Protein AF-0000000076601260 (afdb_homodimer)

Nearest PDB structures (foldseek):
  5myb-assembly1_B  TM=6.114E-01  e=2.269E-02  Homo sapiens
  4doh-assembly2_E  TM=5.109E-01  e=1.181E-02  Homo sapiens
  1ern-assembly1_A  TM=5.533E-01  e=2.269E-02  Homo sapiens
  7dc8-assembly2_F  TM=4.938E-01  e=5.210E-02  Homo sapiens
  5utk-assembly1_A  TM=5.130E-01  e=5.276E-01  Homo sapiens

Sequence (562 aa):
MKINTSYPYPVLYMNNEDYKKSSYHTNISVNESFGELHIIAKFSLDNPGIKRLIEEAAAVFMIHVECGQTSFRQAYETSRETLEVAIPTNALRGKIAIHSFIIAKEAITDYTNDRLSDWYTGIQISFEKGNILGIGDAIETTLIDDNTELLNLPSIITVSKHQKNEFMDVEIQHDNITIYLPEYEYNQYAMSANSLLKNTILSTVIVPALVYVFSKIGTGTEDLEQYTWYQVMEKIFEENNLRLEDVGSDTLSPLKAAQLVLRKPLKSSFEEIEKLDRKEVMKINTSYPYPVLYMNNEDYKKSSYHTNISVNESFGELHIIAKFSLDNPGIKRLIEEAAAVFMIHVECGQTSFRQAYETSRETLEVAIPTNALRGKIAIHSFIIAKEAITDYTNDRLSDWYTGIQISFEKGNILGIGDAIETTLIDDNTELLNLPSIITVSKHQKNEFMDVEIQHDNITIYLPEYEYNQYAMSANSLLKNTILSTVIVPALVYVFSKIGTGTEDLEQYTWYQVMEKIFEENNLRLEDVGSDTLSPLKAAQLVLRKPLKSSFEEIEKLDRKEV

Organism: NCBI:txid33932

Radius of gyration: 33.86 Å; Cα contacts (8 Å, |Δi|>4): 1062; chains: 2; bounding box: 50×114×69 Å

Foldseek 3Di:
DPPDPDDPFQAAEPPDPQFAPWHKAKDWDWDDALQKIKIKIFIDIDFVLLLVCLVVVQKWKKKWKAAPVLRDIDIDTHSDRMDIDIGGCVSHAFKMKIWMFIFGQAKAFQRDGPGGDPVCVPPTGIDHGGDTRYTYDMDMDTDDCPCCPLQCLVVQEAEEEDDPDCDWDWDQPALHIYIYDHDVLSVVLVVLVPPLQNLVSCCVRQLVSQLVVLCVLLVVPDPNVPHNSNVSLQVSQVSRVHGSNCENPPVHDSNNSSCSSRVNSVVVNVVSVVVVVVVVD/DPPDPDDPFQAAEPPDPQFAPWHKAKDWDWDDALQKIKIKIFIDIDFVLLLVCLVVVQKWKKKWKAAPVLRDIDIDTHSDRMDIDIGGCVSHAFKMKIWMFIFGQAKAFQRDGPGGDPVCPPPTGIDHGGDTRYTYDMDMDTDDCPCCPLQCLVVQEAEEEDDPDCDWDWDQPALHIYIYDHDVLSVVLVVLVPPLQNLVSCCVRQLVSQLVVLCVLLVVPDPNCVHNSNVSLQVSQVSRVHGSNCENPPVHDSNNSSCSSRVNSVVVNVVSVVVVVVVVD

Secondary structure (DSSP, 8-state):
----S--SS--EETT--SBSS-EEEEEEEEEEETTEEEEEEEEEEE-HHHHHHHHTTSEEEEEEEEETTTTEEEEEEESSSEEEEEEEGGG--SEEEEEEEEEESS-B-S---TTB-GGGTT----B-TT-EEEEEEEEEEE-------S-SHHHHEEEEE-SS-SS-EEE-SSSSEEEEE-HHHHHHHHGGGG-TTHHHHHHHHHHHHHHHHHHHHHHT-S--TTSHHHHHHHHHHHHTT--GGGTTSSSS-HHHHHHHHTTSHHHHHHHHHHHHHHH--/----S--SS--EETT--SBSS-EEEEEEEEEEETTEEEEEEEEEEE-HHHHHHHHTTSEEEEEEEEETTTTEEEEEEESSSEEEEEEEGGG--SEEEEEEEEEESS-B-S---TTB-GGGTT----B-TT-EEEEEEEEEEE-------S-SHHHHEEEEE-SS-SS-EEE-SSSSEEEEE-HHHHHHHHGGGG-TTHHHHHHHHHHHHHHHHHHHHHHT-S--TTSHHHHHHHHHHHHTT--GGGTTSSSS-HHHHHHHHTTSHHHHHHHHHHHHHHHT-

Structure (mmCIF, N/CA/C/O backbone):
data_AF-0000000076601260-model_v1
#
loop_
_entity.id
_entity.type
_entity.pdbx_description
1 polymer 'Uncharacterized protein'
#
loop_
_atom_site.group_PDB
_atom_site.id
_atom_site.type_symbol
_atom_site.label_atom_id
_atom_site.label_alt_id
_atom_site.label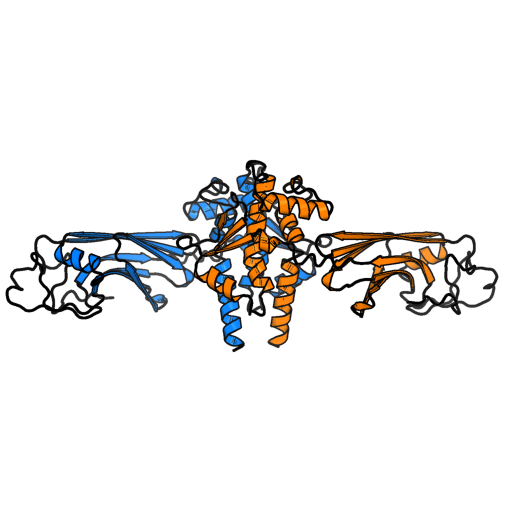_comp_id
_atom_site.label_asym_id
_atom_site.label_entity_id
_atom_site.label_seq_id
_atom_site.pdbx_PDB_ins_code
_atom_site.Cartn_x
_atom_site.Cartn_y
_atom_site.Cartn_z
_atom_site.occupancy
_atom_site.B_iso_or_equiv
_atom_site.auth_seq_id
_atom_site.auth_comp_id
_atom_site.auth_asym_id
_atom_site.auth_atom_id
_atom_site.pdbx_PDB_model_num
ATOM 1 N N . MET A 1 1 ? -8.289 -40.406 -4.613 1 48.09 1 MET A N 1
ATOM 2 C CA . MET A 1 1 ? -8.875 -40.938 -5.836 1 48.09 1 MET A CA 1
ATOM 3 C C . MET A 1 1 ? -8.344 -42.344 -6.125 1 48.09 1 MET A C 1
ATOM 5 O O . MET A 1 1 ? -7.141 -42.594 -5.992 1 48.09 1 MET A O 1
ATOM 9 N N . LYS A 1 2 ? -9.102 -43.344 -5.816 1 53.12 2 LYS A N 1
ATOM 10 C CA . LYS A 1 2 ? -8.68 -44.688 -6.211 1 53.12 2 LYS A CA 1
ATOM 11 C C . LYS A 1 2 ? -8.57 -44.812 -7.73 1 53.12 2 LYS A C 1
ATOM 13 O O . LYS A 1 2 ? -9.539 -44.531 -8.453 1 53.12 2 LYS A O 1
ATOM 18 N N . ILE A 1 3 ? -7.332 -44.656 -8.211 1 56.66 3 ILE A N 1
ATOM 19 C CA . ILE A 1 3 ? -7.137 -44.781 -9.656 1 56.66 3 ILE A CA 1
ATOM 20 C C . ILE A 1 3 ? -7.512 -46.219 -10.102 1 56.66 3 ILE A C 1
ATOM 22 O O . ILE A 1 3 ? -7.074 -47.188 -9.5 1 56.66 3 ILE A O 1
ATOM 26 N N . ASN A 1 4 ? -8.641 -46.25 -10.867 1 60 4 ASN A N 1
ATOM 27 C CA . ASN A 1 4 ? -8.969 -47.531 -11.445 1 60 4 ASN A CA 1
ATOM 28 C C . ASN A 1 4 ? -7.832 -48.094 -12.312 1 60 4 ASN A C 1
ATOM 30 O O . ASN A 1 4 ? -7.23 -47.344 -13.086 1 60 4 ASN A O 1
ATOM 34 N N . THR A 1 5 ? -7.254 -49.281 -11.961 1 61.84 5 THR A N 1
ATOM 35 C CA . THR A 1 5 ? -6.137 -49.875 -12.695 1 61.84 5 THR A CA 1
ATOM 36 C C . THR A 1 5 ? -6.625 -50.562 -13.961 1 61.84 5 THR A C 1
ATOM 38 O O . THR A 1 5 ? -5.82 -51 -14.781 1 61.84 5 THR A O 1
ATOM 41 N N . SER A 1 6 ? -7.926 -50.5 -14.188 1 72.75 6 SER A N 1
ATOM 42 C CA . SER A 1 6 ? -8.375 -51.188 -15.391 1 72.75 6 SER A CA 1
ATOM 43 C C . SER A 1 6 ? -9.211 -50.25 -16.266 1 72.75 6 SER A C 1
ATOM 45 O O . SER A 1 6 ? -10.125 -49.594 -15.789 1 72.75 6 SER A O 1
ATOM 47 N N . TYR A 1 7 ? -8.711 -50.062 -17.516 1 82.75 7 TYR A N 1
ATOM 48 C CA . TYR A 1 7 ? -9.398 -49.25 -18.5 1 82.75 7 TYR A CA 1
ATOM 49 C C . TYR A 1 7 ? -9.75 -50.031 -19.75 1 82.75 7 TYR A C 1
ATOM 51 O O . TYR A 1 7 ? -9.055 -51 -20.078 1 82.75 7 TYR A O 1
ATOM 59 N N . PRO A 1 8 ? -10.867 -49.719 -20.406 1 83 8 PRO A N 1
ATOM 60 C CA . PRO A 1 8 ? -11.25 -50.406 -21.641 1 83 8 PRO A CA 1
ATOM 61 C C . PRO A 1 8 ? -10.398 -50 -22.844 1 83 8 PRO A C 1
ATOM 63 O O . PRO A 1 8 ? -10.719 -50.344 -23.984 1 83 8 PRO A O 1
ATOM 66 N N . TYR A 1 9 ? -9.375 -49.25 -22.703 1 90.25 9 TYR A N 1
ATOM 67 C CA . TYR A 1 9 ? -8.398 -48.812 -23.688 1 90.25 9 TYR A CA 1
ATOM 68 C C . TYR A 1 9 ? -6.996 -48.781 -23.094 1 90.25 9 TYR A C 1
ATOM 70 O O . TYR A 1 9 ? -6.828 -48.875 -21.875 1 90.25 9 TYR A O 1
ATOM 78 N N . PRO A 1 10 ? -5.973 -48.812 -23.969 1 93.81 10 PRO A N 1
ATOM 79 C CA . PRO A 1 10 ? -4.609 -48.875 -23.438 1 93.81 10 PRO A CA 1
ATOM 80 C C . PRO A 1 10 ? -4.227 -47.625 -22.656 1 93.81 10 PRO A C 1
ATOM 82 O O . PRO A 1 10 ? -4.512 -46.5 -23.094 1 93.81 10 PRO A O 1
ATOM 85 N N . VAL A 1 11 ? -3.656 -47.844 -21.516 1 94.56 11 VAL A N 1
ATOM 86 C CA . VAL A 1 11 ? -3.135 -46.781 -20.656 1 94.56 11 VAL A CA 1
ATOM 87 C C . VAL A 1 11 ? -1.683 -47.062 -20.297 1 94.56 11 VAL A C 1
ATOM 89 O O . VAL A 1 11 ? -1.361 -48.188 -19.844 1 94.56 11 VAL A O 1
ATOM 92 N N . LEU A 1 12 ? -0.827 -46.125 -20.594 1 95.56 12 LEU A N 1
ATOM 93 C CA . LEU A 1 12 ? 0.565 -46.312 -20.203 1 95.56 12 LEU A CA 1
ATOM 94 C C . LEU A 1 12 ? 0.726 -46.156 -18.688 1 95.56 12 LEU A C 1
ATOM 96 O O . LEU A 1 12 ? 0.538 -45.062 -18.156 1 95.56 12 LEU A O 1
ATOM 100 N N . TYR A 1 13 ? 1.033 -47.219 -18.031 1 92.56 13 TYR A N 1
ATOM 101 C CA . TYR A 1 13 ? 1.142 -47.25 -16.578 1 92.56 13 TYR A CA 1
ATOM 102 C C . TYR A 1 13 ? 2.221 -48.219 -16.125 1 92.56 13 TYR A C 1
ATOM 104 O O . TYR A 1 13 ? 2.389 -49.281 -16.734 1 92.56 13 TYR A O 1
ATOM 112 N N . MET A 1 14 ? 2.895 -47.875 -15.148 1 87.25 14 MET A N 1
ATOM 113 C CA . MET A 1 14 ? 4.031 -48.688 -14.703 1 87.25 14 MET A CA 1
ATOM 114 C C . MET A 1 14 ? 3.58 -50.094 -14.281 1 87.25 14 MET A C 1
ATOM 116 O O . MET A 1 14 ? 4.352 -51.031 -14.359 1 87.25 14 MET A O 1
ATOM 120 N N . ASN A 1 15 ? 2.354 -50.219 -13.875 1 83.81 15 ASN A N 1
ATOM 121 C CA . ASN A 1 15 ? 1.883 -51.5 -13.336 1 83.81 15 ASN A CA 1
ATOM 122 C C . ASN A 1 15 ? 1.062 -52.281 -14.367 1 83.81 15 ASN A C 1
ATOM 124 O O . ASN A 1 15 ? 0.284 -53.156 -14.008 1 83.81 15 ASN A O 1
ATOM 128 N N . ASN A 1 16 ? 1.168 -51.844 -15.648 1 85.62 16 ASN A N 1
ATOM 129 C CA . ASN A 1 16 ? 0.438 -52.625 -16.641 1 85.62 16 ASN A CA 1
ATOM 130 C C . ASN A 1 16 ? 1.295 -52.906 -17.875 1 85.62 16 ASN A C 1
ATOM 132 O O . ASN A 1 16 ? 2.459 -52.5 -17.938 1 85.62 16 ASN A O 1
ATOM 136 N N . GLU A 1 17 ? 0.773 -53.656 -18.844 1 89 17 GLU A N 1
ATOM 137 C CA . GLU A 1 17 ? 1.542 -54.094 -20 1 89 17 GLU A CA 1
ATOM 138 C C . GLU A 1 17 ? 0.871 -53.656 -21.297 1 89 17 GLU A C 1
ATOM 140 O O . GLU A 1 17 ? 0.989 -54.344 -22.328 1 89 17 GLU A O 1
ATOM 145 N N . ASP A 1 18 ? 0.215 -52.531 -21.203 1 92 18 ASP A N 1
ATOM 146 C CA . ASP A 1 18 ? -0.524 -52.094 -22.375 1 92 18 ASP A CA 1
ATOM 147 C C . ASP A 1 18 ? 0.426 -51.594 -23.469 1 92 18 ASP A C 1
ATOM 149 O O . ASP A 1 18 ? 0.063 -51.594 -24.641 1 92 18 ASP A O 1
ATOM 153 N N . TYR A 1 19 ? 1.651 -51.281 -23.078 1 95.62 19 TYR A N 1
ATOM 154 C CA . TYR A 1 19 ? 2.66 -50.812 -24.016 1 95.62 19 TYR A CA 1
ATOM 155 C C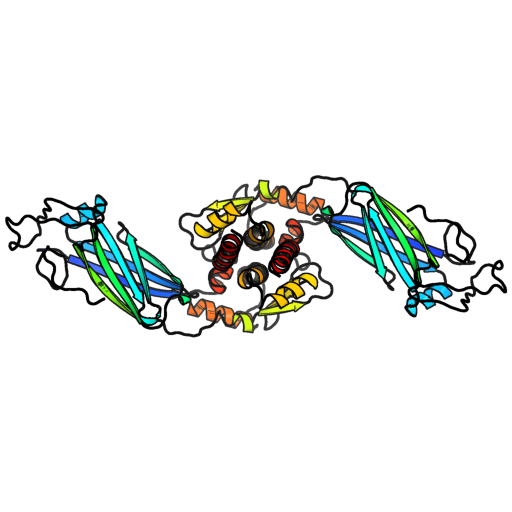 . TYR A 1 19 ? 3.988 -51.531 -23.797 1 95.62 19 TYR A C 1
ATOM 157 O O . TYR A 1 19 ? 4.324 -51.906 -22.672 1 95.62 19 TYR A O 1
ATOM 165 N N . LYS A 1 20 ? 4.57 -51.688 -24.938 1 95.12 20 LYS A N 1
ATOM 166 C CA . LYS A 1 20 ? 5.922 -52.25 -24.891 1 95.12 20 LYS A CA 1
ATOM 167 C C . LYS A 1 20 ? 6.969 -51.156 -25.016 1 95.12 20 LYS A C 1
ATOM 169 O O . LYS A 1 20 ? 6.727 -50.125 -25.625 1 95.12 20 LYS A O 1
ATOM 174 N N . LYS A 1 21 ? 8.125 -51.375 -24.344 1 95.06 21 LYS A N 1
ATOM 175 C CA . LYS A 1 21 ? 9.266 -50.469 -24.438 1 95.06 21 LYS A CA 1
ATOM 176 C C . LYS A 1 21 ? 8.844 -49.031 -24.188 1 95.06 21 LYS A C 1
ATOM 178 O O . LYS A 1 21 ? 9.195 -48.125 -24.953 1 95.06 21 LYS A O 1
ATOM 183 N N . SER A 1 22 ? 7.957 -48.812 -23.266 1 96.81 22 SER A N 1
ATOM 184 C CA . SER A 1 22 ? 7.418 -47.5 -22.938 1 96.81 22 SER A CA 1
ATOM 185 C C . SER A 1 22 ? 7.469 -47.25 -21.438 1 96.81 22 SER A C 1
ATOM 187 O O . SER A 1 22 ? 7.449 -48.188 -20.641 1 96.81 22 SER A O 1
ATOM 189 N N . SER A 1 23 ? 7.668 -45.969 -21.047 1 96.69 23 SER A N 1
ATOM 190 C CA . SER A 1 23 ? 7.641 -45.625 -19.641 1 96.69 23 SER A CA 1
ATOM 191 C C . SER A 1 23 ? 7.125 -44.188 -19.453 1 96.69 23 SER A C 1
ATOM 193 O O . SER A 1 23 ? 7.27 -43.344 -20.328 1 96.69 23 SER A O 1
ATOM 195 N N . TYR A 1 24 ? 6.445 -44.031 -18.406 1 96.69 24 TYR A N 1
ATOM 196 C CA . TYR A 1 24 ? 5.98 -42.719 -17.969 1 96.69 24 TYR A CA 1
ATOM 197 C C . TYR A 1 24 ? 6.172 -42.531 -16.469 1 96.69 24 TYR A C 1
ATOM 199 O O . TYR A 1 24 ? 5.609 -43.281 -15.68 1 96.69 24 TYR A O 1
ATOM 207 N N . HIS A 1 25 ? 7.09 -41.531 -16.109 1 96 25 HIS A N 1
ATOM 208 C CA . HIS A 1 25 ? 7.379 -41.219 -14.711 1 96 25 HIS A CA 1
ATOM 209 C C . HIS A 1 25 ? 7.246 -39.75 -14.445 1 96 25 HIS A C 1
ATOM 211 O O . HIS A 1 25 ? 7.586 -38.906 -15.297 1 96 25 HIS A O 1
ATOM 217 N N . THR A 1 26 ? 6.707 -39.469 -13.289 1 96.81 26 THR A N 1
ATOM 218 C CA . THR A 1 26 ? 6.633 -38.062 -12.852 1 96.81 26 THR A CA 1
ATOM 219 C C . THR A 1 26 ? 7.348 -37.875 -11.516 1 96.81 26 THR A C 1
ATOM 221 O O . THR A 1 26 ? 7.035 -38.562 -10.539 1 96.81 26 THR A O 1
ATOM 224 N N . ASN A 1 27 ? 8.367 -37.031 -11.523 1 96.62 27 ASN A N 1
ATOM 225 C CA . ASN A 1 27 ? 8.992 -36.625 -10.266 1 96.62 27 ASN A CA 1
ATOM 226 C C . ASN A 1 27 ? 8.305 -35.406 -9.672 1 96.62 27 ASN A C 1
ATOM 228 O O . ASN A 1 27 ? 8.305 -34.344 -10.273 1 96.62 27 ASN A O 1
ATOM 232 N N . ILE A 1 28 ? 7.637 -35.625 -8.523 1 95.62 28 ILE A N 1
ATOM 233 C CA . ILE A 1 28 ? 6.879 -34.562 -7.891 1 95.62 28 ILE A CA 1
ATOM 234 C C . ILE A 1 28 ? 7.59 -34.094 -6.621 1 95.62 28 ILE A C 1
ATOM 236 O O . ILE A 1 28 ? 7.875 -34.906 -5.734 1 95.62 28 ILE A O 1
ATOM 240 N N . SER A 1 29 ? 7.949 -32.844 -6.602 1 94.12 29 SER A N 1
ATOM 241 C CA . SER A 1 29 ? 8.523 -32.219 -5.406 1 94.12 29 SER A CA 1
ATOM 242 C C . SER A 1 29 ? 7.582 -31.172 -4.82 1 94.12 29 SER A C 1
ATOM 244 O O . SER A 1 29 ? 6.945 -30.422 -5.559 1 94.12 29 SER A O 1
ATOM 246 N N . VAL A 1 30 ? 7.43 -31.219 -3.473 1 91.38 30 VAL A N 1
ATOM 247 C CA . VAL A 1 30 ? 6.527 -30.297 -2.787 1 91.38 30 VAL A CA 1
ATOM 248 C C . VAL A 1 30 ? 7.293 -29.531 -1.715 1 91.38 30 VAL A C 1
ATOM 250 O O . VAL A 1 30 ? 8.102 -30.109 -0.987 1 91.38 30 VAL A O 1
ATOM 253 N N . ASN A 1 31 ? 7.133 -28.234 -1.784 1 85.81 31 ASN A N 1
ATOM 254 C CA . ASN A 1 31 ? 7.711 -27.375 -0.757 1 85.81 31 ASN A CA 1
ATOM 255 C C . ASN A 1 31 ? 6.719 -26.328 -0.284 1 85.81 31 ASN A C 1
ATOM 257 O O . ASN A 1 31 ? 5.91 -25.828 -1.071 1 85.81 31 ASN A O 1
ATOM 261 N N . GLU A 1 32 ? 6.695 -26.125 1.012 1 83.44 32 GLU A N 1
ATOM 262 C CA . GLU A 1 32 ? 5.867 -25.062 1.566 1 83.44 32 GLU A CA 1
ATOM 263 C C . GLU A 1 32 ? 6.695 -23.812 1.868 1 83.44 32 GLU A C 1
ATOM 265 O O . GLU A 1 32 ? 7.793 -23.922 2.418 1 83.44 32 GLU A O 1
ATOM 270 N N . SER A 1 33 ? 6.219 -22.688 1.326 1 80 33 SER A N 1
ATOM 271 C CA . SER A 1 33 ? 6.914 -21.422 1.596 1 80 33 SER A CA 1
ATOM 272 C C . SER A 1 33 ? 5.945 -20.25 1.622 1 80 33 SER A C 1
ATOM 274 O O . SER A 1 33 ? 5.129 -20.094 0.714 1 80 33 SER A O 1
ATOM 276 N N . PHE A 1 34 ? 6.078 -19.438 2.674 1 79.12 34 PHE A N 1
ATOM 277 C CA . PHE A 1 34 ? 5.332 -18.188 2.82 1 79.12 34 PHE A CA 1
ATOM 278 C C . PHE A 1 34 ? 3.852 -18.406 2.537 1 79.12 34 PHE A C 1
ATOM 280 O O . PHE A 1 34 ? 3.248 -17.672 1.761 1 79.12 34 PHE A O 1
ATOM 287 N N . GLY A 1 35 ? 3.248 -19.484 3.068 1 77.44 35 GLY A N 1
ATOM 288 C CA . GLY A 1 35 ? 1.813 -19.719 3.037 1 77.44 35 GLY A CA 1
ATOM 289 C C . GLY A 1 35 ? 1.339 -20.359 1.748 1 77.44 35 GLY A C 1
ATOM 290 O O . GLY A 1 35 ? 0.142 -20.359 1.451 1 77.44 35 GLY A O 1
ATOM 291 N N . GLU A 1 36 ? 2.295 -20.828 0.962 1 85.81 36 GLU A N 1
ATOM 292 C CA . GLU A 1 36 ? 1.93 -21.5 -0.283 1 85.81 36 GLU A CA 1
ATOM 293 C C . GLU A 1 36 ? 2.59 -22.875 -0.387 1 85.81 36 GLU A C 1
ATOM 295 O O . GLU A 1 36 ? 3.729 -23.047 0.047 1 85.81 36 GLU A O 1
ATOM 300 N N . LEU A 1 37 ? 1.824 -23.734 -0.895 1 88.31 37 LEU A N 1
ATOM 301 C CA . LEU A 1 37 ? 2.373 -25.047 -1.266 1 88.31 37 LEU A CA 1
ATOM 302 C C . LEU A 1 37 ? 2.875 -25.031 -2.705 1 88.31 37 LEU A C 1
ATOM 304 O O . LEU A 1 37 ? 2.092 -24.844 -3.641 1 88.31 37 LEU A O 1
ATOM 308 N N . HIS A 1 38 ? 4.188 -25.156 -2.854 1 90.25 38 HIS A N 1
ATOM 309 C CA . HIS A 1 38 ? 4.785 -25.188 -4.184 1 90.25 38 HIS A CA 1
ATOM 310 C C . HIS A 1 38 ? 5.004 -26.609 -4.668 1 90.25 38 HIS A C 1
ATOM 312 O O . HIS A 1 38 ? 5.707 -27.391 -4.023 1 90.25 38 HIS A O 1
ATOM 318 N N . ILE A 1 39 ? 4.395 -26.938 -5.812 1 93.69 39 ILE A N 1
ATOM 319 C CA . ILE A 1 39 ? 4.52 -28.266 -6.402 1 93.69 39 ILE A CA 1
ATOM 320 C C . ILE A 1 39 ? 5.293 -28.172 -7.719 1 93.69 39 ILE A C 1
ATOM 322 O O . ILE A 1 39 ? 4.965 -27.359 -8.586 1 93.69 39 ILE A O 1
ATOM 326 N N . ILE A 1 40 ? 6.363 -28.891 -7.809 1 94.25 40 ILE A N 1
ATOM 327 C CA . ILE A 1 40 ? 7.105 -29 -9.062 1 94.25 40 ILE A CA 1
ATOM 328 C C . ILE A 1 40 ? 7.031 -30.422 -9.586 1 94.25 40 ILE A C 1
ATOM 330 O O . ILE A 1 40 ? 7.449 -31.359 -8.898 1 94.25 40 ILE A O 1
ATOM 334 N N . ALA A 1 41 ? 6.461 -30.609 -10.75 1 96.75 41 ALA A N 1
ATOM 335 C CA . ALA A 1 41 ? 6.367 -31.922 -11.383 1 96.75 41 ALA A CA 1
ATOM 336 C C . ALA A 1 41 ? 7.242 -32 -12.633 1 96.75 41 ALA A C 1
ATOM 338 O O . ALA A 1 41 ? 7.16 -31.125 -13.5 1 96.75 41 ALA A O 1
ATOM 339 N N . LYS A 1 42 ? 8.117 -32.875 -12.672 1 97.38 42 LYS A N 1
ATOM 340 C CA . LYS A 1 42 ? 8.93 -33.188 -13.852 1 97.38 42 LYS A CA 1
ATOM 341 C C . LYS A 1 42 ? 8.469 -34.469 -14.523 1 97.38 42 LYS A C 1
ATOM 343 O O . LYS A 1 42 ? 8.539 -35.562 -13.922 1 97.38 42 LYS A O 1
ATOM 348 N N . PHE A 1 43 ? 8.062 -34.375 -15.828 1 97.88 43 PHE A N 1
ATOM 349 C CA . PHE A 1 43 ? 7.48 -35.5 -16.547 1 97.88 43 PHE A CA 1
ATOM 350 C C . PHE A 1 43 ? 8.516 -36.156 -17.453 1 97.88 43 PHE A C 1
ATOM 352 O O . PHE A 1 43 ? 9.203 -35.5 -18.219 1 97.88 43 PHE A O 1
ATOM 359 N N . SER A 1 44 ? 8.688 -37.406 -17.266 1 97.44 44 SER A N 1
ATOM 360 C CA . SER A 1 44 ? 9.539 -38.219 -18.125 1 97.44 44 SER A CA 1
ATOM 361 C C . SER A 1 44 ? 8.727 -39.281 -18.891 1 97.44 44 SER A C 1
ATOM 363 O O . SER 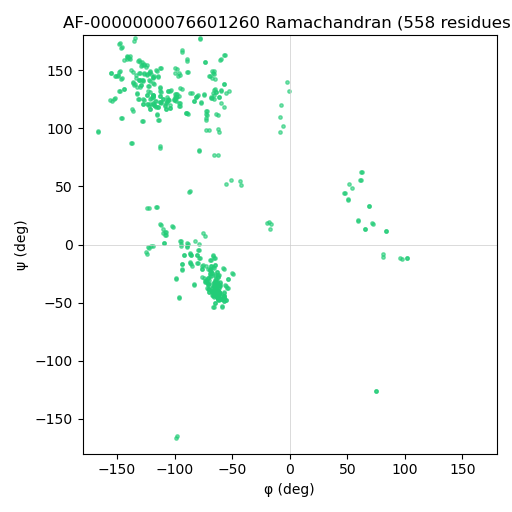A 1 44 ? 8.203 -40.219 -18.281 1 97.44 44 SER A O 1
ATOM 365 N N . LEU A 1 45 ? 8.633 -39.094 -20.219 1 97.81 45 LEU A N 1
ATOM 366 C CA . LEU A 1 45 ? 7.82 -39.969 -21.062 1 97.81 45 LEU A CA 1
ATOM 367 C C . LEU A 1 45 ? 8.664 -40.625 -22.156 1 97.81 45 LEU A C 1
ATOM 369 O O . LEU A 1 45 ? 9.375 -39.938 -22.875 1 97.81 45 LEU A O 1
ATOM 373 N N . ASP A 1 46 ? 8.672 -41.906 -22.125 1 97.25 46 ASP A N 1
ATOM 374 C CA . ASP A 1 46 ? 9.289 -42.688 -23.203 1 97.25 46 ASP A CA 1
ATOM 375 C C . ASP A 1 46 ? 8.242 -43.469 -24 1 97.25 46 ASP A C 1
ATOM 377 O O . ASP A 1 46 ? 8.016 -44.625 -23.75 1 97.25 46 ASP A O 1
ATOM 381 N N . ASN A 1 47 ? 7.578 -42.906 -24.938 1 97.38 47 ASN A N 1
ATOM 382 C CA . ASN A 1 47 ? 6.594 -43.406 -25.891 1 97.38 47 ASN A CA 1
ATOM 383 C C . ASN A 1 47 ? 6.352 -42.406 -27.016 1 97.38 47 ASN A C 1
ATOM 385 O O . ASN A 1 47 ? 5.621 -41.438 -26.844 1 97.38 47 ASN A O 1
ATOM 389 N N . PRO A 1 48 ? 6.992 -42.594 -28.141 1 96.94 48 PRO A N 1
ATOM 390 C CA . PRO A 1 48 ? 6.91 -41.625 -29.234 1 96.94 48 PRO A CA 1
ATOM 391 C C . PRO A 1 48 ? 5.477 -41.344 -29.672 1 96.94 48 PRO A C 1
ATOM 393 O O . PRO A 1 48 ? 5.156 -40.219 -30.078 1 96.94 48 PRO A O 1
ATOM 396 N N . GLY A 1 49 ? 4.684 -42.312 -29.625 1 95.94 49 GLY A N 1
ATOM 397 C CA . GLY A 1 49 ? 3.291 -42.156 -30.016 1 95.94 49 GLY A CA 1
ATOM 398 C C . GLY A 1 49 ? 2.555 -41.156 -29.125 1 95.94 49 GLY A C 1
ATOM 399 O O . GLY A 1 49 ? 1.902 -40.219 -29.641 1 95.94 4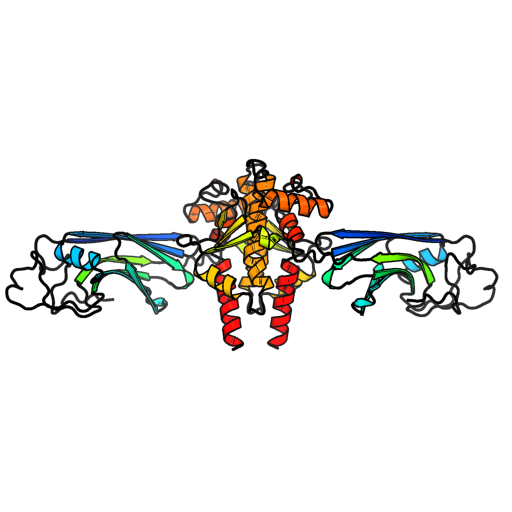9 GLY A O 1
ATOM 400 N N . ILE A 1 50 ? 2.711 -41.312 -27.844 1 97.62 50 ILE A N 1
ATOM 401 C CA . ILE A 1 50 ? 2.051 -40.406 -26.906 1 97.62 50 ILE A CA 1
ATOM 402 C C . ILE A 1 50 ? 2.707 -39.031 -26.953 1 97.62 50 ILE A C 1
ATOM 404 O O . ILE A 1 50 ? 2.023 -38.031 -26.859 1 97.62 50 ILE A O 1
ATOM 408 N N . LYS A 1 51 ? 4.004 -39.031 -27.094 1 97.5 51 LYS A N 1
ATOM 409 C CA . LYS A 1 51 ? 4.719 -37.75 -27.219 1 97.5 51 LYS A CA 1
ATOM 410 C C . LYS A 1 51 ? 4.188 -36.938 -28.375 1 97.5 51 LYS A C 1
ATOM 412 O O . LYS A 1 51 ? 4.023 -35.719 -28.266 1 97.5 51 LYS A O 1
ATOM 417 N N . ARG A 1 52 ? 3.924 -37.594 -29.469 1 96.38 52 ARG A N 1
ATOM 418 C CA . ARG A 1 52 ? 3.398 -36.906 -30.656 1 96.38 52 ARG A CA 1
ATOM 419 C C . ARG A 1 52 ? 2.037 -36.281 -30.375 1 96.38 52 ARG A C 1
ATOM 421 O O . ARG A 1 52 ? 1.753 -35.156 -30.828 1 96.38 52 ARG A O 1
ATOM 428 N N . LEU A 1 53 ? 1.208 -37 -29.625 1 97 53 LEU A N 1
ATOM 429 C CA . LEU A 1 53 ? -0.111 -36.469 -29.281 1 97 53 LEU A CA 1
ATOM 430 C C . LEU A 1 53 ? 0.005 -35.188 -28.453 1 97 53 LEU A C 1
ATOM 432 O O . LEU A 1 53 ? -0.776 -34.25 -28.641 1 97 53 LEU A O 1
ATOM 436 N N . ILE A 1 54 ? 0.978 -35.125 -27.5 1 97.44 54 ILE A N 1
ATOM 437 C CA . ILE A 1 54 ? 1.192 -33.969 -26.641 1 97.44 54 ILE A CA 1
ATOM 438 C C . ILE A 1 54 ? 1.709 -32.812 -27.484 1 97.44 54 ILE A C 1
ATOM 440 O O . ILE A 1 54 ? 1.249 -31.672 -27.344 1 97.44 54 ILE A O 1
ATOM 444 N N . GLU A 1 55 ? 2.594 -33.125 -28.422 1 96 55 GLU A N 1
ATOM 445 C CA . GLU A 1 55 ? 3.146 -32.094 -29.312 1 96 55 GLU A CA 1
ATOM 446 C C . GLU A 1 55 ? 2.059 -31.484 -30.203 1 96 55 GLU A C 1
ATOM 448 O O . GLU A 1 55 ? 2.094 -30.297 -30.5 1 96 55 GLU A O 1
ATOM 453 N N . GLU A 1 56 ? 1.123 -32.312 -30.531 1 95.56 56 GLU A N 1
ATOM 454 C CA . GLU A 1 56 ? 0.04 -31.859 -31.422 1 95.56 56 GLU A CA 1
ATOM 455 C C . GLU A 1 56 ? -1.108 -31.266 -30.609 1 95.56 56 GLU A C 1
ATOM 457 O O . GLU A 1 56 ? -2.17 -30.969 -31.156 1 95.56 56 GLU A O 1
ATOM 462 N N . ALA A 1 57 ? -1.027 -31.188 -29.359 1 95.56 57 ALA A N 1
ATOM 463 C CA . ALA A 1 57 ? -1.992 -30.594 -28.438 1 95.56 57 ALA A CA 1
ATOM 464 C C . ALA A 1 57 ? -3.246 -31.453 -28.328 1 95.56 57 ALA A C 1
ATOM 466 O O . ALA A 1 57 ? -4.305 -30.969 -27.922 1 95.56 57 ALA A O 1
ATOM 467 N N . ALA A 1 58 ? -3.094 -32.719 -28.75 1 96.81 58 ALA A N 1
ATOM 468 C CA . ALA A 1 58 ? -4.203 -33.656 -28.625 1 96.81 58 ALA A CA 1
ATOM 469 C C . ALA A 1 58 ? -4.215 -34.312 -27.234 1 96.81 58 ALA A C 1
ATOM 471 O O . ALA A 1 58 ? -5.219 -34.906 -26.828 1 96.81 58 ALA A O 1
ATOM 472 N N . ALA A 1 59 ? -3.09 -34.219 -26.531 1 97.75 59 ALA A N 1
ATOM 473 C CA . ALA A 1 59 ? -2.943 -34.719 -25.156 1 97.75 59 ALA A CA 1
ATOM 474 C C . ALA A 1 59 ? -2.098 -33.75 -24.328 1 97.75 59 ALA A C 1
ATOM 476 O O . ALA A 1 59 ? -1.439 -32.844 -24.875 1 97.75 59 ALA A O 1
ATOM 477 N N . VAL A 1 60 ? -2.203 -33.875 -22.969 1 98.12 60 VAL A N 1
ATOM 478 C CA . VAL A 1 60 ? -1.448 -32.969 -22.094 1 98.12 60 VAL A CA 1
ATOM 479 C C . VAL A 1 60 ? -1.056 -33.719 -20.812 1 98.12 60 VAL A C 1
ATOM 481 O O . VAL A 1 60 ? -1.722 -34.656 -20.406 1 98.12 60 VAL A O 1
ATOM 484 N N . PHE A 1 61 ? 0.059 -33.312 -20.281 1 98.19 61 PHE A N 1
ATOM 485 C CA . PHE A 1 61 ? 0.375 -33.719 -18.906 1 98.19 61 PHE A CA 1
ATOM 486 C C . PHE A 1 61 ? -0.55 -33.031 -17.922 1 98.19 61 PHE A C 1
ATOM 488 O O . PHE A 1 61 ? -0.937 -31.891 -18.109 1 98.19 61 PHE A O 1
ATOM 495 N N . MET A 1 62 ? -0.921 -33.688 -16.875 1 97.5 62 MET A N 1
ATOM 496 C CA . MET A 1 62 ? -1.805 -33.094 -15.867 1 97.5 62 MET A CA 1
ATOM 497 C C . MET A 1 62 ? -1.432 -33.562 -14.469 1 97.5 62 MET A C 1
ATOM 499 O O . MET A 1 62 ? -1.115 -34.75 -14.266 1 97.5 62 MET A O 1
ATOM 503 N N . ILE A 1 63 ? -1.359 -32.656 -13.547 1 96.75 63 ILE A N 1
ATOM 504 C CA . ILE A 1 63 ? -1.322 -33.031 -12.141 1 96.75 63 ILE A CA 1
ATOM 505 C C . ILE A 1 63 ? -2.67 -32.719 -11.484 1 96.75 63 ILE A C 1
ATOM 507 O O . ILE A 1 63 ? -3.287 -31.688 -11.781 1 96.75 63 ILE A O 1
ATOM 511 N N . HIS A 1 64 ? -3.16 -33.625 -10.789 1 95.88 64 HIS A N 1
ATOM 512 C CA . HIS A 1 64 ? -4.402 -33.5 -10.039 1 95.88 64 HIS A CA 1
ATOM 513 C C . HIS A 1 64 ? -4.133 -33.406 -8.539 1 95.88 64 HIS A C 1
ATOM 515 O O . HIS A 1 64 ? -3.568 -34.344 -7.949 1 95.88 64 HIS A O 1
ATOM 521 N N . VAL A 1 65 ? -4.484 -32.281 -7.926 1 94.81 65 VAL A N 1
ATOM 522 C CA . VAL A 1 65 ? -4.258 -32.062 -6.504 1 94.81 65 VAL A CA 1
ATOM 523 C C . VAL A 1 65 ? -5.582 -32.156 -5.746 1 94.81 65 VAL A C 1
ATOM 525 O O . VAL A 1 65 ? -6.555 -31.484 -6.102 1 94.81 65 VAL A O 1
ATOM 528 N N . GLU A 1 66 ? -5.516 -33.031 -4.734 1 93.88 66 GLU A N 1
ATOM 529 C CA . GLU A 1 66 ? -6.734 -33.219 -3.955 1 93.88 66 GLU A CA 1
ATOM 530 C C . GLU A 1 66 ? -6.453 -33.156 -2.457 1 93.88 66 GLU A C 1
ATOM 532 O O . GLU A 1 66 ? -5.43 -33.656 -1.983 1 93.88 66 GLU A O 1
ATOM 537 N N . CYS A 1 67 ? -7.285 -32.469 -1.788 1 90.5 67 CYS A N 1
ATOM 538 C CA . CYS A 1 67 ? -7.293 -32.406 -0.331 1 90.5 67 CYS A CA 1
ATOM 539 C C . CYS A 1 67 ? -8.672 -32.719 0.225 1 90.5 67 CYS A C 1
ATOM 541 O O . CYS A 1 67 ? -9.57 -31.891 0.217 1 90.5 67 CYS A O 1
ATOM 543 N N . GLY A 1 68 ? -8.805 -33.938 0.803 1 88.5 68 GLY A N 1
ATOM 544 C CA . GLY A 1 68 ? -10.094 -34.438 1.268 1 88.5 68 GLY A CA 1
ATOM 545 C C . GLY A 1 68 ? -10.695 -33.562 2.365 1 88.5 68 GLY A C 1
ATOM 546 O O . GLY A 1 68 ? -11.906 -33.344 2.377 1 88.5 68 GLY A O 1
ATOM 547 N N . GLN A 1 69 ? -9.852 -33.031 3.209 1 85.94 69 GLN A N 1
ATOM 548 C CA . GLN A 1 69 ? -10.336 -32.312 4.379 1 85.94 69 GLN A CA 1
ATOM 549 C C . GLN A 1 69 ? -10.977 -30.984 3.975 1 85.94 69 GLN A C 1
ATOM 551 O O . GLN A 1 69 ? -11.883 -30.484 4.656 1 85.94 69 GLN A O 1
ATOM 556 N N . THR A 1 70 ? -10.57 -30.312 2.912 1 88.19 70 THR A N 1
ATOM 557 C CA . THR A 1 70 ? -11.125 -29.031 2.475 1 88.19 70 THR A CA 1
ATOM 558 C C . THR A 1 70 ? -11.93 -29.203 1.191 1 88.19 70 THR A C 1
ATOM 560 O O . THR A 1 70 ? -12.43 -28.219 0.633 1 88.19 70 THR A O 1
ATOM 563 N N . SER A 1 71 ? -12.047 -30.391 0.68 1 88.56 71 SER A N 1
ATOM 564 C CA . SER A 1 71 ? -12.695 -30.703 -0.588 1 88.56 71 SER A CA 1
ATOM 565 C C . SER A 1 71 ? -12.031 -29.969 -1.747 1 88.56 71 SER A C 1
ATOM 567 O O . SER A 1 71 ? -12.672 -29.688 -2.764 1 88.56 71 SER A O 1
ATOM 569 N N . PHE A 1 72 ? -10.805 -29.562 -1.501 1 90.12 72 PHE A N 1
ATOM 570 C CA . PHE A 1 72 ? -10.031 -28.969 -2.582 1 90.12 72 PHE A CA 1
ATOM 571 C C . PHE A 1 72 ? -9.711 -30.016 -3.65 1 90.12 72 PHE A C 1
ATOM 573 O O . PHE A 1 72 ? -9.219 -31.094 -3.342 1 90.12 72 PHE A O 1
ATOM 580 N N . ARG A 1 73 ? -10.055 -29.703 -4.902 1 92 73 ARG A N 1
ATOM 581 C CA . ARG A 1 73 ? -9.75 -30.547 -6.055 1 92 73 ARG A CA 1
ATOM 582 C C . ARG A 1 73 ? -9.484 -29.703 -7.297 1 92 73 ARG A C 1
ATOM 584 O O . ARG A 1 73 ? -10.398 -29.047 -7.812 1 92 73 ARG A O 1
ATOM 591 N N . GLN A 1 74 ? -8.211 -29.672 -7.699 1 94.5 74 GLN A N 1
ATOM 592 C CA . GLN A 1 74 ? -7.871 -28.875 -8.867 1 94.5 74 GLN A CA 1
ATOM 593 C C . GLN A 1 74 ? -6.926 -29.625 -9.797 1 94.5 74 GLN A C 1
ATOM 595 O O . GLN A 1 74 ? -6.039 -30.344 -9.336 1 94.5 74 GLN A O 1
ATOM 600 N N . ALA A 1 75 ? -7.129 -29.516 -11.141 1 95.38 75 ALA A N 1
ATOM 601 C CA . ALA A 1 75 ? -6.262 -30.078 -12.172 1 95.38 75 ALA A CA 1
ATOM 602 C C . ALA A 1 75 ? -5.41 -29 -12.828 1 95.38 75 ALA A C 1
ATOM 604 O O . ALA A 1 75 ? -5.895 -27.891 -13.094 1 95.38 75 ALA A O 1
ATOM 605 N N . TYR A 1 76 ? -4.137 -29.266 -12.945 1 96.31 76 TYR A N 1
ATOM 606 C CA . TYR A 1 76 ? -3.211 -28.359 -13.625 1 96.31 76 TYR A CA 1
ATOM 607 C C . TYR A 1 76 ? -2.58 -29.047 -14.836 1 96.31 76 TYR A C 1
ATOM 609 O O . TYR A 1 76 ? -2.025 -30.141 -14.719 1 96.31 76 TYR A O 1
ATOM 617 N N . GLU A 1 77 ? -2.623 -28.438 -15.977 1 96.56 77 GLU A N 1
ATOM 618 C CA . GLU A 1 77 ? -2.209 -29.078 -17.234 1 96.56 77 GLU A CA 1
ATOM 619 C C . GLU A 1 77 ? -1.004 -28.375 -17.828 1 96.56 77 GLU A C 1
ATOM 621 O O . GLU A 1 77 ? -0.78 -27.188 -17.578 1 96.56 77 GLU A O 1
ATOM 626 N N . THR A 1 78 ? -0.174 -29.109 -18.547 1 96.75 78 THR A N 1
ATOM 627 C CA . THR A 1 78 ? 0.936 -28.516 -19.281 1 96.75 78 THR A CA 1
ATOM 628 C C . THR A 1 78 ? 1.347 -29.406 -20.453 1 96.75 78 THR A C 1
ATOM 630 O O . THR A 1 78 ? 1.172 -30.625 -20.391 1 96.75 78 THR A O 1
ATOM 633 N N . SER A 1 79 ? 1.803 -28.812 -21.531 1 96.06 79 SER A N 1
ATOM 634 C CA . SER A 1 79 ? 2.387 -29.578 -22.625 1 96.06 79 SER A CA 1
ATOM 635 C C . SER A 1 79 ? 3.904 -29.656 -22.5 1 96.06 79 SER A C 1
ATOM 637 O O . SER A 1 79 ? 4.566 -30.312 -23.312 1 96.06 79 SER A O 1
ATOM 639 N N . ARG A 1 80 ? 4.395 -29.031 -21.422 1 92.25 80 ARG A N 1
ATOM 640 C CA . ARG A 1 80 ? 5.832 -29.016 -21.172 1 92.25 80 ARG A CA 1
ATOM 641 C C . ARG A 1 80 ? 6.238 -30.156 -20.25 1 92.25 80 ARG A C 1
ATOM 643 O O . ARG A 1 80 ? 5.383 -30.812 -19.641 1 92.25 80 ARG A O 1
ATOM 650 N N . GLU A 1 81 ? 7.504 -30.391 -20.203 1 95.44 81 GLU A N 1
ATOM 651 C CA . GLU A 1 81 ? 8.023 -31.5 -19.391 1 95.44 81 GLU A CA 1
ATOM 652 C C . GLU A 1 81 ? 8.055 -31.125 -17.906 1 95.44 81 GLU A C 1
ATOM 654 O O . GLU A 1 81 ? 8.312 -31.984 -17.062 1 95.44 81 GLU A O 1
ATOM 659 N N . THR A 1 82 ? 7.863 -29.906 -17.625 1 96 82 THR A N 1
ATOM 660 C CA . THR A 1 82 ? 7.844 -29.453 -16.234 1 96 82 THR A CA 1
ATOM 661 C C . THR A 1 82 ? 6.613 -28.594 -15.953 1 96 82 THR A C 1
ATOM 663 O O . THR A 1 82 ? 6.164 -27.844 -16.828 1 96 82 THR A O 1
ATOM 666 N N . LEU A 1 83 ? 6.027 -28.734 -14.797 1 95.56 83 LEU A N 1
ATOM 667 C CA . LEU A 1 83 ? 4.891 -27.938 -14.336 1 95.56 83 LEU A CA 1
ATOM 668 C C . LEU A 1 83 ? 5.129 -27.422 -12.922 1 95.56 83 LEU A C 1
ATOM 670 O O . LEU A 1 83 ? 5.543 -28.172 -12.039 1 95.56 83 LEU A O 1
ATOM 674 N N . GLU A 1 84 ? 5.035 -26.141 -12.695 1 92.94 84 GLU A N 1
ATOM 675 C CA . GLU A 1 84 ? 5.125 -25.531 -11.367 1 92.94 84 GLU A CA 1
ATOM 676 C C . GLU A 1 84 ? 3.787 -24.922 -10.953 1 92.94 84 GLU A C 1
ATOM 678 O O . GLU A 1 84 ? 3.174 -24.172 -11.719 1 92.94 84 GLU A O 1
ATOM 683 N N . VAL A 1 85 ? 3.326 -25.312 -9.758 1 92.62 85 VAL A N 1
ATOM 684 C CA . VAL A 1 85 ? 2.039 -24.844 -9.258 1 92.62 85 VAL A CA 1
ATOM 685 C C . VAL A 1 85 ? 2.207 -24.281 -7.844 1 92.62 85 VAL A C 1
ATOM 687 O O . VAL A 1 85 ? 2.959 -24.844 -7.039 1 92.62 85 VAL A O 1
ATOM 690 N N . ALA A 1 86 ? 1.605 -23.203 -7.57 1 89.81 86 ALA A N 1
ATOM 691 C CA . ALA A 1 86 ? 1.544 -22.656 -6.215 1 89.81 86 ALA A CA 1
ATOM 692 C C . ALA A 1 86 ? 0.106 -22.609 -5.707 1 89.81 86 ALA A C 1
ATOM 694 O O . ALA A 1 86 ? -0.776 -22.062 -6.371 1 89.81 86 ALA A O 1
ATOM 695 N N . ILE A 1 87 ? -0.157 -23.25 -4.547 1 90 87 ILE A N 1
ATOM 696 C CA . ILE A 1 87 ? -1.488 -23.297 -3.951 1 90 87 ILE A CA 1
ATOM 697 C C . ILE A 1 87 ? -1.461 -22.641 -2.572 1 90 87 ILE A C 1
ATOM 699 O O . ILE A 1 87 ? -0.628 -23 -1.73 1 90 87 ILE A O 1
ATOM 703 N N . PRO A 1 88 ? -2.35 -21.719 -2.326 1 85.5 88 PRO A N 1
ATOM 704 C CA . PRO A 1 88 ? -2.408 -21.172 -0.97 1 85.5 88 PRO A CA 1
ATOM 705 C C . PRO A 1 88 ? -2.699 -22.234 0.088 1 85.5 88 PRO A C 1
ATOM 707 O O . PRO A 1 88 ? -3.625 -23.031 -0.073 1 85.5 88 PRO A O 1
ATOM 710 N N . THR A 1 89 ? -1.956 -22.234 1.14 1 85.06 89 THR A N 1
ATOM 711 C CA . THR A 1 89 ? -2.08 -23.281 2.146 1 85.06 89 THR A CA 1
ATOM 712 C C . THR A 1 89 ? -3.42 -23.188 2.871 1 85.06 89 THR A C 1
ATOM 714 O O . THR A 1 89 ? -3.908 -24.172 3.426 1 85.06 89 THR A O 1
ATOM 717 N N . ASN A 1 90 ? -3.939 -21.984 2.854 1 78.75 90 ASN A N 1
ATOM 718 C CA . ASN A 1 90 ? -5.215 -21.828 3.543 1 78.75 90 ASN A CA 1
ATOM 719 C C . ASN A 1 90 ? -6.34 -22.562 2.816 1 78.75 90 ASN A C 1
ATOM 721 O O . ASN A 1 90 ? -7.418 -22.781 3.377 1 78.75 90 ASN A O 1
ATOM 725 N N . ALA A 1 91 ? -6.133 -22.984 1.617 1 84.88 91 ALA A N 1
ATOM 726 C CA . ALA A 1 91 ? -7.105 -23.766 0.856 1 84.88 91 ALA A CA 1
ATOM 727 C C . ALA A 1 91 ? -6.969 -25.25 1.155 1 84.88 91 ALA A C 1
ATOM 729 O O . ALA A 1 91 ? -7.797 -26.062 0.724 1 84.88 91 ALA A O 1
ATOM 730 N N . LEU A 1 92 ? -5.957 -25.703 1.89 1 87 92 LEU A N 1
ATOM 731 C CA . LEU A 1 92 ? -5.605 -27.094 2.115 1 87 92 LEU A CA 1
ATOM 732 C C . LEU A 1 92 ? -5.559 -27.406 3.607 1 87 92 LEU A C 1
ATOM 734 O O . LEU A 1 92 ? -5.52 -26.5 4.438 1 87 92 LEU A O 1
ATOM 738 N N . ARG A 1 93 ? -5.75 -28.547 3.977 1 83.81 93 ARG A N 1
ATOM 739 C CA . ARG A 1 93 ? -5.641 -29 5.359 1 83.81 93 ARG A CA 1
ATOM 740 C C . ARG A 1 93 ? -5.273 -30.469 5.43 1 83.81 93 ARG A C 1
ATOM 742 O O . ARG A 1 93 ? -5.887 -31.297 4.75 1 83.81 93 ARG A O 1
ATOM 749 N N . GLY A 1 94 ? -4.23 -30.703 6.137 1 84.06 94 GLY A N 1
ATOM 750 C CA . GLY A 1 94 ? -3.881 -32.094 6.375 1 84.06 94 GLY A CA 1
ATOM 751 C C . GLY A 1 94 ? -3.275 -32.781 5.164 1 84.06 94 GLY A C 1
ATOM 752 O O . GLY A 1 94 ? -2.326 -32.281 4.57 1 84.06 94 GLY A O 1
ATOM 753 N N . LYS A 1 95 ? -3.879 -33.906 4.816 1 88.25 95 LYS A N 1
ATOM 754 C CA . LYS A 1 95 ? -3.326 -34.781 3.783 1 88.25 95 LYS A CA 1
ATOM 755 C C . LYS A 1 95 ? -3.656 -34.25 2.389 1 88.25 95 LYS A C 1
ATOM 757 O O . LYS A 1 95 ? -4.801 -33.875 2.111 1 88.25 95 LYS A O 1
ATOM 762 N N . ILE A 1 96 ? -2.65 -34.125 1.559 1 92.38 96 ILE A N 1
ATOM 763 C CA . ILE A 1 96 ? -2.791 -33.688 0.175 1 92.38 96 ILE A CA 1
ATOM 764 C C . ILE A 1 96 ? -2.311 -34.781 -0.768 1 92.38 96 ILE A C 1
ATOM 766 O O . ILE A 1 96 ? -1.191 -35.281 -0.63 1 92.38 96 ILE A O 1
ATOM 770 N N . ALA A 1 97 ? -3.188 -35.219 -1.63 1 93.75 97 ALA A N 1
ATOM 771 C CA . ALA A 1 97 ? -2.832 -36.219 -2.629 1 93.75 97 ALA A CA 1
ATOM 772 C C . ALA A 1 97 ? -2.562 -35.562 -3.984 1 93.75 97 ALA A C 1
ATOM 774 O O . ALA A 1 97 ? -3.348 -34.75 -4.453 1 93.75 97 ALA A O 1
ATOM 775 N N . ILE A 1 98 ? -1.429 -35.875 -4.613 1 94.44 98 ILE A N 1
ATOM 776 C CA . ILE A 1 98 ? -1.056 -35.344 -5.926 1 94.44 98 ILE A CA 1
ATOM 777 C C . ILE A 1 98 ? -0.853 -36.5 -6.898 1 94.44 98 ILE A C 1
ATOM 779 O O . ILE A 1 98 ? -0.012 -37.375 -6.668 1 94.44 98 ILE A O 1
ATOM 783 N N . HIS A 1 99 ? -1.674 -36.531 -7.891 1 95.25 99 HIS A N 1
ATOM 784 C CA . HIS A 1 99 ? -1.577 -37.531 -8.93 1 95.25 99 HIS A CA 1
ATOM 785 C C . HIS A 1 99 ? -1.156 -36.938 -10.266 1 95.25 99 HIS A C 1
ATOM 787 O O . HIS A 1 99 ? -1.389 -35.75 -10.508 1 95.25 99 HIS A O 1
ATOM 793 N N . SER A 1 100 ? -0.514 -37.688 -11.086 1 96.56 100 SER A N 1
ATOM 794 C CA . SER A 1 100 ? -0.086 -37.219 -12.398 1 96.56 100 SER A CA 1
ATOM 795 C C . SER A 1 100 ? -0.642 -38.094 -13.516 1 96.56 100 SER A C 1
ATOM 797 O O . SER A 1 100 ? -0.697 -39.312 -13.375 1 96.56 100 SER A O 1
ATOM 799 N N . PHE A 1 101 ? -1.104 -37.438 -14.555 1 96.25 101 PHE A N 1
ATOM 800 C CA . PHE A 1 101 ? -1.734 -38.125 -15.664 1 96.25 101 PHE A CA 1
ATOM 801 C C . PHE A 1 101 ? -1.309 -37.531 -17 1 96.25 101 PHE A C 1
ATOM 803 O O . PHE A 1 101 ? -0.71 -36.438 -17.031 1 96.25 101 PHE A O 1
ATOM 810 N N . ILE A 1 102 ? -1.465 -38.281 -18.047 1 97.31 102 ILE A N 1
ATOM 811 C CA . ILE A 1 102 ? -1.588 -37.781 -19.406 1 97.31 102 ILE A CA 1
ATOM 812 C C . ILE A 1 102 ? -3.031 -37.906 -19.875 1 97.31 102 ILE A C 1
ATOM 814 O O . ILE A 1 102 ? -3.59 -39.031 -19.859 1 97.31 102 ILE A O 1
ATOM 818 N N . ILE A 1 103 ? -3.621 -36.781 -20.281 1 96.44 103 ILE A N 1
ATOM 819 C CA . ILE A 1 103 ? -5.043 -36.844 -20.609 1 96.44 103 ILE A CA 1
ATOM 820 C C . ILE A 1 103 ? -5.266 -36.406 -22.047 1 96.44 103 ILE A C 1
ATOM 822 O O . ILE A 1 103 ? -4.531 -35.562 -22.562 1 96.44 103 ILE A O 1
ATOM 826 N N . ALA A 1 104 ? -6.289 -36.969 -22.672 1 96.44 104 ALA A N 1
ATOM 827 C CA . ALA A 1 104 ? -6.699 -36.531 -24 1 96.44 104 ALA A CA 1
ATOM 828 C C . ALA A 1 104 ? -7.426 -35.188 -23.953 1 96.44 104 ALA A C 1
ATOM 830 O O . ALA A 1 104 ? -8.336 -35 -23.141 1 96.44 104 ALA A O 1
ATOM 831 N N . LYS A 1 105 ? -7.004 -34.281 -24.766 1 96.81 105 LYS A N 1
ATOM 832 C CA . LYS A 1 105 ? -7.621 -32.938 -24.812 1 96.81 105 LYS A CA 1
ATOM 833 C C . LYS A 1 105 ? -8.703 -32.875 -25.875 1 96.81 105 LYS A C 1
ATOM 835 O O . LYS A 1 105 ? -9.508 -31.938 -25.891 1 96.81 105 LYS A O 1
ATOM 840 N N . GLU A 1 106 ? -8.664 -33.812 -26.734 1 96.31 106 GLU A N 1
ATOM 841 C CA . GLU A 1 106 ? -9.68 -33.969 -27.766 1 96.31 106 GLU A CA 1
ATOM 842 C C . GLU A 1 106 ? -9.914 -35.469 -28.094 1 96.31 106 GLU A C 1
ATOM 844 O O . GLU A 1 106 ? -9.188 -36.312 -27.594 1 96.31 106 GLU A O 1
ATOM 849 N N . ALA A 1 107 ? -11.008 -35.688 -28.875 1 95.88 107 ALA A N 1
ATOM 850 C CA . ALA A 1 107 ? -11.258 -37.062 -29.312 1 95.88 107 ALA A CA 1
ATOM 851 C C . ALA A 1 107 ? -10.164 -37.562 -30.25 1 95.88 107 ALA A C 1
ATOM 853 O O . ALA A 1 107 ? -9.758 -36.844 -31.172 1 95.88 107 ALA A O 1
ATOM 854 N N . ILE A 1 108 ? -9.609 -38.656 -30.016 1 96.12 108 ILE A N 1
ATOM 855 C CA . ILE A 1 108 ? -8.586 -39.281 -30.844 1 96.12 108 ILE A CA 1
ATOM 856 C C . ILE A 1 108 ? -9.133 -40.562 -31.469 1 96.12 108 ILE A C 1
ATOM 858 O O . ILE A 1 108 ? -9.328 -41.562 -30.781 1 96.12 108 ILE A O 1
ATOM 862 N N . THR A 1 109 ? -9.383 -40.5 -32.688 1 94 109 THR A N 1
ATOM 863 C CA . THR A 1 109 ? -9.93 -41.625 -33.406 1 94 109 THR A CA 1
ATOM 864 C C . THR A 1 109 ? -8.828 -42.406 -34.156 1 94 109 THR A C 1
ATOM 866 O O . THR A 1 109 ? -7.809 -41.812 -34.531 1 94 109 THR A O 1
ATOM 869 N N . ASP A 1 110 ? -9.039 -43.719 -34.344 1 90.62 110 ASP A N 1
ATOM 870 C CA . ASP A 1 110 ? -8.109 -44.562 -35.094 1 90.62 110 ASP A CA 1
ATOM 871 C C . ASP A 1 110 ? -6.695 -44.438 -34.531 1 90.62 110 ASP A C 1
ATOM 873 O O . ASP A 1 110 ? -5.746 -44.188 -35.281 1 90.62 110 ASP A O 1
ATOM 877 N N . TYR A 1 111 ? -6.605 -44.562 -33.219 1 95.12 111 TYR A N 1
ATOM 878 C CA . TYR A 1 111 ? -5.332 -44.438 -32.5 1 95.12 111 TYR A CA 1
ATOM 879 C C . TYR A 1 111 ? -4.379 -45.562 -32.875 1 95.12 111 TYR A C 1
ATOM 881 O O . TYR A 1 111 ? -4.762 -46.719 -32.875 1 95.12 111 TYR A O 1
ATOM 889 N N . THR A 1 112 ? -3.211 -45.156 -33.312 1 92.5 112 THR A N 1
ATOM 890 C CA . THR A 1 112 ? -2.148 -46.125 -33.562 1 92.5 112 THR A CA 1
ATOM 891 C C . THR A 1 112 ? -0.895 -45.781 -32.781 1 92.5 112 THR A C 1
ATOM 893 O O . THR A 1 112 ? -0.634 -44.594 -32.5 1 92.5 112 THR A O 1
ATOM 896 N N . ASN A 1 113 ? -0.148 -46.75 -32.344 1 95 113 ASN A N 1
ATOM 897 C CA . ASN A 1 113 ? 1.103 -46.656 -31.594 1 95 113 ASN A CA 1
ATOM 898 C C . ASN A 1 113 ? 1.975 -47.875 -31.781 1 95 113 ASN A C 1
ATOM 900 O O . ASN A 1 113 ? 1.534 -49 -31.5 1 95 113 ASN A O 1
ATOM 904 N N . ASP A 1 114 ? 3.127 -47.625 -32.219 1 93.44 114 ASP A N 1
ATOM 905 C CA . ASP A 1 114 ? 4.016 -48.719 -32.562 1 93.44 114 ASP A CA 1
ATOM 906 C C . ASP A 1 114 ? 4.426 -49.5 -31.312 1 93.44 114 ASP A C 1
ATOM 908 O O . ASP A 1 114 ? 4.941 -50.625 -31.422 1 93.44 114 ASP A O 1
ATOM 912 N N . ARG A 1 115 ? 4.09 -48.969 -30.172 1 95.88 115 ARG A N 1
ATOM 913 C CA . ARG A 1 115 ? 4.555 -49.594 -28.938 1 95.88 115 ARG A CA 1
ATOM 914 C C . ARG A 1 115 ? 3.395 -50.25 -28.188 1 95.88 115 ARG A C 1
ATOM 916 O O . ARG A 1 115 ? 3.545 -50.625 -27.031 1 95.88 115 ARG A O 1
ATOM 923 N N . LEU A 1 116 ? 2.266 -50.312 -28.859 1 95.31 116 LEU A N 1
ATOM 924 C CA . LEU A 1 116 ? 1.135 -51.031 -28.25 1 95.31 116 LEU A CA 1
ATOM 925 C C . LEU A 1 116 ? 1.431 -52.5 -28.109 1 95.31 116 LEU A C 1
ATOM 927 O O . LEU A 1 116 ? 2.074 -53.125 -28.969 1 95.31 116 LEU A O 1
ATOM 931 N N . SER A 1 117 ? 0.965 -53.062 -27.016 1 93.81 117 SER A N 1
ATOM 932 C CA . SER A 1 117 ? 1.076 -54.5 -26.828 1 93.81 117 SER A CA 1
ATOM 933 C C . SER A 1 117 ? 0.344 -55.25 -27.938 1 93.81 117 SER A C 1
ATOM 935 O O . SER A 1 117 ? -0.58 -54.719 -28.547 1 93.81 117 SER A O 1
ATOM 937 N N . ASP A 1 118 ? 0.693 -56.469 -28.109 1 91.31 118 ASP A N 1
ATOM 938 C CA . ASP A 1 118 ? 0.112 -57.312 -29.141 1 91.31 118 ASP A CA 1
ATOM 939 C C . ASP A 1 118 ? -1.362 -57.594 -28.859 1 91.31 118 ASP A C 1
ATOM 941 O O . ASP A 1 118 ? -2.113 -57.969 -29.766 1 91.31 118 ASP A O 1
ATOM 945 N N . TRP A 1 119 ? -1.667 -57.375 -27.594 1 88.12 119 TRP A N 1
ATOM 946 C CA . TRP A 1 119 ? -3.053 -57.562 -27.188 1 88.12 119 TRP A CA 1
ATOM 947 C C . TRP A 1 119 ? -3.992 -56.688 -28 1 88.12 119 TRP A C 1
ATOM 949 O O . TRP A 1 119 ? -5.168 -57 -28.172 1 88.12 119 TRP A O 1
ATOM 959 N N . TYR A 1 120 ? -3.436 -55.688 -28.562 1 90.31 120 TYR A N 1
ATOM 960 C CA . TYR A 1 120 ? -4.293 -54.688 -29.203 1 90.31 120 TYR A CA 1
ATOM 961 C C . TYR A 1 120 ? -4.191 -54.75 -30.719 1 90.31 120 TYR A C 1
ATOM 963 O O . TYR A 1 120 ? -4.715 -53.906 -31.422 1 90.31 120 TYR A O 1
ATOM 971 N N . THR A 1 121 ? -3.531 -55.75 -31.156 1 89 121 THR A N 1
ATOM 972 C CA . THR A 1 121 ? -3.41 -55.938 -32.594 1 89 121 THR A CA 1
ATOM 973 C C . THR A 1 121 ? -4.781 -56.125 -33.219 1 89 121 THR A C 1
ATOM 975 O O . THR A 1 121 ? -5.562 -56.969 -32.812 1 89 121 THR A O 1
ATOM 978 N N . GLY A 1 122 ? -5.074 -55.312 -34.25 1 88.5 122 GLY A N 1
ATOM 979 C CA . GLY A 1 122 ? -6.316 -55.438 -34.969 1 88.5 122 GLY A CA 1
ATOM 980 C C . GLY A 1 122 ? -7.496 -54.781 -34.281 1 88.5 122 GLY A C 1
ATOM 981 O O . GLY A 1 122 ? -8.625 -54.844 -34.781 1 88.5 122 GLY A O 1
ATOM 982 N N . ILE A 1 123 ? -7.332 -54.375 -33.062 1 89.69 123 ILE A N 1
ATOM 983 C CA . ILE A 1 123 ? -8.391 -53.719 -32.312 1 89.69 123 ILE A CA 1
ATOM 984 C C . ILE A 1 123 ? -8.398 -52.219 -32.625 1 89.69 123 ILE A C 1
ATOM 986 O O . ILE A 1 123 ? -7.344 -51.562 -32.625 1 89.69 123 ILE A O 1
ATOM 990 N N . GLN A 1 124 ? -9.555 -51.719 -32.938 1 92 124 GLN A N 1
ATOM 991 C CA . GLN A 1 124 ? -9.68 -50.281 -33.125 1 92 124 GLN A CA 1
ATOM 992 C C . GLN A 1 124 ? -9.719 -49.531 -31.797 1 92 124 GLN A C 1
ATOM 994 O O . GLN A 1 124 ? -10.547 -49.844 -30.938 1 92 124 GLN A O 1
ATOM 999 N N . ILE A 1 125 ? -8.82 -48.656 -31.625 1 94.5 125 ILE A N 1
ATOM 1000 C CA . ILE A 1 125 ? -8.711 -47.938 -30.359 1 94.5 125 ILE A CA 1
ATOM 1001 C C . ILE A 1 125 ? -9.062 -46.469 -30.562 1 94.5 125 ILE A C 1
ATOM 1003 O O . ILE A 1 125 ? -8.625 -45.844 -31.531 1 94.5 125 ILE A O 1
ATOM 1007 N N . SER A 1 126 ? -9.891 -45.938 -29.719 1 94.88 126 SER A N 1
ATOM 1008 C CA . SER A 1 126 ? -10.227 -44.5 -29.703 1 94.88 126 SER A CA 1
ATOM 1009 C C . SER A 1 126 ? -10.273 -43.969 -28.281 1 94.88 126 SER A C 1
ATOM 1011 O O . SER A 1 126 ? -10.484 -44.719 -27.328 1 94.88 126 SER A O 1
ATOM 1013 N N . PHE A 1 127 ? -9.938 -42.688 -28.188 1 94.88 127 PHE A N 1
ATOM 1014 C CA . PHE A 1 127 ? -10.016 -42 -26.906 1 94.88 127 PHE A CA 1
ATOM 1015 C C . PHE A 1 127 ? -11.008 -40.844 -26.984 1 94.88 127 PHE A C 1
ATOM 1017 O O . PHE A 1 127 ? -11.062 -40.125 -27.984 1 94.88 127 PHE A O 1
ATOM 1024 N N . GLU A 1 128 ? -11.797 -40.688 -25.938 1 93.06 128 GLU A N 1
ATOM 1025 C CA . GLU A 1 128 ? -12.609 -39.5 -25.781 1 93.06 128 GLU A CA 1
ATOM 1026 C C . GLU A 1 128 ? -11.852 -38.406 -25.031 1 93.06 128 GLU A C 1
ATOM 1028 O O . GLU A 1 128 ? -10.891 -38.688 -24.312 1 93.06 128 GLU A O 1
ATOM 1033 N N . LYS A 1 129 ? -12.344 -37.156 -25.266 1 94.12 129 LYS A N 1
ATOM 1034 C CA . LYS A 1 129 ? -11.773 -36.062 -24.469 1 94.12 129 LYS A CA 1
ATOM 1035 C C . LYS A 1 129 ? -11.859 -36.406 -22.984 1 94.12 129 LYS A C 1
ATOM 1037 O O . LYS A 1 129 ? -12.898 -36.844 -22.484 1 94.12 129 LYS A O 1
ATOM 1042 N N . GLY A 1 130 ? -10.742 -36.219 -22.328 1 93.06 130 GLY A N 1
ATOM 1043 C CA . GLY A 1 130 ? -10.719 -36.438 -20.891 1 93.06 130 GLY A CA 1
ATOM 1044 C C . GLY A 1 130 ? -10.219 -37.844 -20.531 1 93.06 130 GLY A C 1
ATOM 1045 O O . GLY A 1 130 ? -9.891 -38.094 -19.375 1 93.06 130 GLY A O 1
ATOM 1046 N N . ASN A 1 131 ? -10.102 -38.781 -21.562 1 93.56 131 ASN A N 1
ATOM 1047 C CA . ASN A 1 131 ? -9.602 -40.125 -21.266 1 93.56 131 ASN A CA 1
ATOM 1048 C C . ASN A 1 131 ? -8.141 -40.094 -20.844 1 93.56 131 ASN A C 1
ATOM 1050 O O . ASN A 1 131 ? -7.359 -39.281 -21.328 1 93.56 131 ASN A O 1
ATOM 1054 N N . ILE A 1 132 ? -7.781 -41 -19.969 1 94.69 132 ILE A N 1
ATOM 1055 C CA . ILE A 1 132 ? -6.418 -41.125 -19.453 1 94.69 132 ILE A CA 1
ATOM 1056 C C . ILE A 1 132 ? -5.574 -41.938 -20.438 1 94.69 132 ILE A C 1
ATOM 1058 O O . ILE A 1 132 ? -5.934 -43.062 -20.797 1 94.69 132 ILE A O 1
ATOM 1062 N N . LEU A 1 133 ? -4.488 -41.344 -20.875 1 96.06 133 LEU A N 1
ATOM 1063 C CA . LEU A 1 133 ? -3.564 -42.031 -21.766 1 96.06 133 LEU A CA 1
ATOM 1064 C C . LEU A 1 133 ? -2.385 -42.594 -20.984 1 96.06 133 LEU A C 1
ATOM 1066 O O . LEU A 1 133 ? -1.749 -43.562 -21.438 1 96.06 133 LEU A O 1
ATOM 1070 N N . GLY A 1 134 ? -2.051 -41.969 -19.938 1 95.81 134 GLY A N 1
ATOM 1071 C CA . GLY A 1 134 ? -0.938 -42.375 -19.109 1 95.81 134 GLY A CA 1
ATOM 1072 C C . GLY A 1 134 ? -1.105 -42 -17.656 1 95.81 134 GLY A C 1
ATOM 1073 O O . GLY A 1 134 ? -1.714 -40.969 -17.344 1 95.81 134 GLY A O 1
ATOM 1074 N N . ILE A 1 135 ? -0.632 -42.812 -16.781 1 94.12 135 ILE A N 1
ATOM 1075 C CA . ILE A 1 135 ? -0.646 -42.562 -15.336 1 94.12 135 ILE A CA 1
ATOM 1076 C C . ILE A 1 135 ? 0.786 -42.531 -14.805 1 94.12 135 ILE A C 1
ATOM 1078 O O . ILE A 1 135 ? 1.556 -43.469 -15.008 1 94.12 135 ILE A O 1
ATOM 1082 N N . GLY A 1 136 ? 1.102 -41.406 -14.227 1 94.44 136 GLY A N 1
ATOM 1083 C CA . GLY A 1 136 ? 2.43 -41.25 -13.656 1 94.44 136 GLY A CA 1
ATOM 1084 C C . GLY A 1 136 ? 2.471 -41.469 -12.156 1 94.44 136 GLY A C 1
ATOM 1085 O O . GLY A 1 136 ? 1.591 -42.156 -11.609 1 94.44 136 GLY A O 1
ATOM 1086 N N . ASP A 1 137 ? 3.547 -41.094 -11.508 1 93.38 137 ASP A N 1
ATOM 1087 C CA . ASP A 1 137 ? 3.746 -41.281 -10.078 1 93.38 137 ASP A CA 1
ATOM 1088 C C . ASP A 1 137 ? 2.754 -40.438 -9.273 1 93.38 137 ASP A C 1
ATOM 1090 O O . ASP A 1 137 ? 2.205 -39.469 -9.781 1 93.38 137 ASP A O 1
ATOM 1094 N N . ALA A 1 138 ? 2.43 -40.906 -8.203 1 92.62 138 ALA A N 1
ATOM 1095 C CA . ALA A 1 138 ? 1.59 -40.188 -7.242 1 92.62 138 ALA A CA 1
ATOM 1096 C C . ALA A 1 138 ? 2.301 -40.031 -5.902 1 92.62 138 ALA A C 1
ATOM 1098 O O . ALA A 1 138 ? 3.1 -40.875 -5.512 1 92.62 138 ALA A O 1
ATOM 1099 N N . ILE A 1 139 ? 2.098 -38.875 -5.305 1 92.94 139 ILE A N 1
ATOM 1100 C CA . ILE A 1 139 ? 2.641 -38.719 -3.961 1 92.94 139 ILE A CA 1
ATOM 1101 C C . ILE A 1 139 ? 1.552 -38.188 -3.025 1 92.94 139 ILE A C 1
ATOM 1103 O O . ILE A 1 139 ? 0.529 -37.656 -3.48 1 92.94 139 ILE A O 1
ATOM 1107 N N . GLU A 1 140 ? 1.779 -38.469 -1.758 1 90.88 140 GLU A N 1
ATOM 1108 C CA . GLU A 1 140 ? 0.963 -37.875 -0.695 1 90.88 140 GLU A CA 1
ATOM 1109 C C . GLU A 1 140 ? 1.817 -37.094 0.281 1 90.88 140 GLU A C 1
ATOM 1111 O O . GLU A 1 140 ? 2.924 -37.5 0.632 1 90.88 140 GLU A O 1
ATOM 1116 N N . THR A 1 141 ? 1.332 -35.906 0.524 1 89.56 141 THR A N 1
ATOM 1117 C CA . THR A 1 141 ? 2.023 -35.062 1.498 1 89.56 141 THR A CA 1
ATOM 1118 C C . THR A 1 141 ? 1.048 -34.531 2.541 1 89.56 141 THR A C 1
ATOM 1120 O O . THR A 1 141 ? -0.169 -34.656 2.379 1 89.56 141 THR A O 1
ATOM 1123 N N . THR A 1 142 ? 1.533 -34.219 3.676 1 86.5 142 THR A N 1
ATOM 1124 C CA . THR A 1 142 ? 0.704 -33.688 4.746 1 86.5 142 THR A CA 1
ATOM 1125 C C . THR A 1 142 ? 1.145 -32.25 5.109 1 86.5 142 THR A C 1
ATOM 1127 O O . THR A 1 142 ? 2.336 -32 5.293 1 86.5 142 THR A O 1
ATOM 1130 N N . LEU A 1 143 ? 0.157 -31.375 4.914 1 80.94 143 LEU A N 1
ATOM 1131 C CA . LEU A 1 143 ? 0.417 -30.016 5.363 1 80.94 143 LEU A CA 1
ATOM 1132 C C . LEU A 1 143 ? 0.375 -29.938 6.887 1 80.94 143 LEU A C 1
ATOM 1134 O O . LEU A 1 143 ? -0.569 -30.422 7.516 1 80.94 143 LEU A O 1
ATOM 1138 N N . ILE A 1 144 ? 1.402 -29.781 7.457 1 61.25 144 ILE A N 1
ATOM 1139 C CA . ILE A 1 144 ? 1.408 -29.609 8.906 1 61.25 144 ILE A CA 1
ATOM 1140 C C . ILE A 1 144 ? 0.863 -28.219 9.25 1 61.25 144 ILE A C 1
ATOM 1142 O O . ILE A 1 144 ? 1.344 -27.203 8.734 1 61.25 144 ILE A O 1
ATOM 1146 N N . ASP A 1 145 ? -0.545 -28.297 9.633 1 52.75 145 ASP A N 1
ATOM 1147 C CA . ASP A 1 145 ? -1.155 -27.047 10.07 1 52.75 145 ASP A CA 1
ATOM 1148 C C . ASP A 1 145 ? -0.22 -26.266 11 1 52.75 145 ASP A C 1
ATOM 1150 O O . ASP A 1 145 ? 0.073 -26.719 12.109 1 52.75 145 ASP A O 1
ATOM 1154 N N . ASP A 1 146 ? 0.75 -26.078 10.594 1 45.88 146 ASP A N 1
ATOM 1155 C CA . ASP A 1 146 ? 1.395 -25.172 11.531 1 45.88 146 ASP A CA 1
ATOM 1156 C C . ASP A 1 146 ? 0.685 -23.812 11.555 1 45.88 146 ASP A C 1
ATOM 1158 O O . ASP A 1 146 ? 0.463 -23.203 10.508 1 45.88 146 ASP A O 1
ATOM 1162 N N . ASN A 1 147 ? -0.52 -23.875 12.305 1 41.25 147 ASN A N 1
ATOM 1163 C CA . ASN A 1 147 ? -1.056 -22.547 12.602 1 41.25 147 ASN A CA 1
ATOM 1164 C C . ASN A 1 147 ? -0.012 -21.469 12.383 1 41.25 147 ASN A C 1
ATOM 1166 O O . ASN A 1 147 ? 0.389 -20.781 13.32 1 41.25 147 ASN A O 1
ATOM 1170 N N . THR A 1 148 ? 0.897 -21.859 11.703 1 40.75 148 THR A N 1
ATOM 1171 C CA . THR A 1 148 ? 1.695 -20.656 11.562 1 40.75 148 THR A CA 1
ATOM 1172 C C . THR A 1 148 ? 0.854 -19.516 10.992 1 40.75 148 THR A C 1
ATOM 1174 O O . THR A 1 148 ? 0.453 -19.547 9.828 1 40.75 148 THR A O 1
ATOM 1177 N N . GLU A 1 149 ? -0.326 -19.234 11.617 1 40.34 149 GLU A N 1
ATOM 1178 C CA . GLU A 1 149 ? -0.963 -17.922 11.484 1 40.34 149 GLU A CA 1
ATOM 1179 C C . GLU A 1 149 ? -0.113 -16.984 10.641 1 40.34 149 GLU A C 1
ATOM 1181 O O . GLU A 1 149 ? 1.097 -17.172 10.508 1 40.34 149 GLU A O 1
ATOM 1186 N N . LEU A 1 150 ? -0.733 -16.172 9.766 1 44.78 150 LEU A N 1
ATOM 1187 C CA . LEU A 1 150 ? -0.075 -14.906 9.445 1 44.78 150 LEU A CA 1
ATOM 1188 C C . LEU A 1 150 ? 1.127 -14.68 10.352 1 44.78 150 LEU A C 1
ATOM 1190 O O . LEU A 1 150 ? 1.028 -14.828 11.578 1 44.78 150 LEU A O 1
ATOM 1194 N N . LEU A 1 151 ? 2.459 -15.047 9.867 1 49.25 151 LEU A N 1
ATOM 1195 C CA . LEU A 1 151 ? 3.721 -14.797 10.555 1 49.25 151 LEU A CA 1
ATOM 1196 C C . LEU A 1 151 ? 3.506 -13.922 11.781 1 49.25 151 LEU A C 1
ATOM 1198 O O . LEU A 1 151 ? 2.574 -13.117 11.82 1 49.25 151 LEU A O 1
ATOM 1202 N N . ASN A 1 152 ? 3.861 -14.445 13.031 1 57.56 152 ASN A N 1
ATOM 1203 C CA . ASN A 1 152 ? 4.121 -13.75 14.289 1 57.56 152 ASN A CA 1
ATOM 1204 C C . ASN A 1 152 ? 4.441 -12.281 14.062 1 57.56 152 ASN A C 1
ATOM 1206 O O . ASN A 1 152 ? 5.082 -11.641 14.906 1 57.56 152 ASN A O 1
ATOM 1210 N N . LEU A 1 153 ? 4.027 -11.797 12.789 1 69.5 153 LEU A N 1
ATOM 1211 C CA . LEU A 1 153 ? 4.332 -10.398 12.5 1 69.5 153 LEU A CA 1
ATOM 1212 C C . LEU A 1 153 ? 3.646 -9.477 13.508 1 69.5 153 LEU A C 1
ATOM 1214 O O . LEU A 1 153 ? 4.258 -8.523 13.992 1 69.5 153 LEU A O 1
ATOM 1218 N N . PRO A 1 154 ? 2.465 -9.961 13.922 1 65 154 PRO A N 1
ATOM 1219 C CA . PRO A 1 154 ? 1.83 -9.07 14.891 1 65 154 PRO A CA 1
ATOM 1220 C C . PRO A 1 154 ? 2.652 -8.914 16.172 1 65 154 PRO A C 1
ATOM 1222 O O . PRO A 1 154 ? 2.541 -7.895 16.859 1 65 154 PRO A O 1
ATOM 1225 N N . SER A 1 155 ? 3.414 -9.898 16.328 1 77.62 155 SER A N 1
ATOM 1226 C CA . SER A 1 155 ? 4.172 -9.828 17.578 1 77.62 155 SER A CA 1
ATOM 1227 C C . SER A 1 155 ? 5.375 -8.898 17.438 1 77.62 155 SER A C 1
ATOM 1229 O O . SER A 1 155 ? 5.949 -8.469 18.438 1 77.62 155 SER A O 1
ATOM 1231 N N . ILE A 1 156 ? 5.762 -8.555 16.219 1 88.56 156 ILE A N 1
ATOM 1232 C CA . ILE A 1 156 ? 6.984 -7.777 16.078 1 88.56 156 ILE A CA 1
ATOM 1233 C C . ILE A 1 156 ? 6.672 -6.453 15.383 1 88.56 156 ILE A C 1
ATOM 1235 O O . ILE A 1 156 ? 7.578 -5.668 15.094 1 88.56 156 ILE A O 1
ATOM 1239 N N . ILE A 1 157 ? 5.418 -6.23 15.008 1 90.38 157 ILE A N 1
ATOM 1240 C CA . ILE A 1 157 ? 5.02 -4.977 14.383 1 90.38 157 ILE A CA 1
ATOM 1241 C C . ILE A 1 157 ? 3.936 -4.301 15.219 1 90.38 157 ILE A C 1
ATOM 1243 O O . ILE A 1 157 ? 2.951 -4.941 15.602 1 90.38 157 ILE A O 1
ATOM 1247 N N . THR A 1 158 ? 4.148 -3.127 15.586 1 89.19 158 THR A N 1
ATOM 1248 C CA . THR A 1 158 ? 3.178 -2.326 16.328 1 89.19 158 THR A CA 1
ATOM 1249 C C . THR A 1 158 ? 2.781 -1.086 15.531 1 89.19 158 THR A C 1
ATOM 1251 O O . THR A 1 158 ? 3.639 -0.415 14.945 1 89.19 158 THR A O 1
ATOM 1254 N N . VAL A 1 159 ? 1.512 -0.896 15.352 1 90.81 159 VAL A N 1
ATOM 1255 C CA . VAL A 1 159 ? 1.009 0.331 14.742 1 90.81 159 VAL A CA 1
ATOM 1256 C C . VAL A 1 159 ? 0.536 1.293 15.828 1 90.81 159 VAL A C 1
ATOM 1258 O O . VAL A 1 159 ? -0.25 0.915 16.703 1 90.81 159 VAL A O 1
ATOM 1261 N N . SER A 1 160 ? 1.094 2.521 15.836 1 89.69 160 SER A N 1
ATOM 1262 C CA . SER A 1 160 ? 0.793 3.488 16.891 1 89.69 160 SER A CA 1
ATOM 1263 C C . SER A 1 160 ? 0.442 4.852 16.312 1 89.69 160 SER A C 1
ATOM 1265 O O . SER A 1 160 ? 0.774 5.141 15.156 1 89.69 160 SER A O 1
ATOM 1267 N N . LYS A 1 161 ? -0.273 5.637 17.141 1 89.69 161 LYS A N 1
ATOM 1268 C CA . LYS A 1 161 ? -0.637 7 16.766 1 89.69 161 LYS A CA 1
ATOM 1269 C C . LYS A 1 161 ? 0.52 7.965 17.016 1 89.69 161 LYS A C 1
ATOM 1271 O O . LYS A 1 161 ? 1.203 7.875 18.031 1 89.69 161 LYS A O 1
ATOM 1276 N N . HIS A 1 162 ? 0.795 8.68 15.914 1 83.06 162 HIS A N 1
ATOM 1277 C CA . HIS A 1 162 ? 1.761 9.758 16.109 1 83.06 162 HIS A CA 1
ATOM 1278 C C . HIS A 1 162 ? 1.059 11.094 16.344 1 83.06 162 HIS A C 1
ATOM 1280 O O . HIS A 1 162 ? 0.156 11.461 15.586 1 83.06 162 HIS A O 1
ATOM 1286 N N . GLN A 1 163 ? 1.417 11.781 17.406 1 69.75 163 GLN A N 1
ATOM 1287 C CA . GLN A 1 163 ? 0.708 13.008 17.766 1 69.75 163 GLN A CA 1
ATOM 1288 C C . GLN A 1 163 ? 1.078 14.156 16.828 1 69.75 163 GLN A C 1
ATOM 1290 O O . GLN A 1 163 ? 0.236 15 16.516 1 69.75 163 GLN A O 1
ATOM 1295 N N . LYS A 1 164 ? 2.24 14.195 16.25 1 75 164 LYS A N 1
ATOM 1296 C CA . LYS A 1 164 ? 2.648 15.43 15.586 1 75 164 LYS A CA 1
ATOM 1297 C C . LYS A 1 164 ? 3.018 15.18 14.125 1 75 164 LYS A C 1
ATOM 1299 O O . LYS A 1 164 ? 3.008 16.109 13.312 1 75 164 LYS A O 1
ATOM 1304 N N . ASN A 1 165 ? 3.059 13.945 13.68 1 81.06 165 ASN A N 1
ATOM 1305 C CA . ASN A 1 165 ? 3.553 13.688 12.328 1 81.06 165 ASN A CA 1
ATOM 1306 C C . ASN A 1 165 ? 2.41 13.594 11.32 1 81.06 165 ASN A C 1
ATOM 1308 O O . ASN A 1 165 ? 1.358 13.023 11.625 1 81.06 165 ASN A O 1
ATOM 1312 N N . GLU A 1 166 ? 2.604 14.281 10.156 1 86.81 166 GLU A N 1
ATOM 1313 C CA . GLU A 1 166 ? 1.582 14.305 9.109 1 86.81 166 GLU A CA 1
ATOM 1314 C C . GLU A 1 166 ? 1.72 13.102 8.188 1 86.81 166 GLU A C 1
ATOM 1316 O O . GLU A 1 166 ? 0.838 12.836 7.363 1 86.81 166 GLU A O 1
ATOM 1321 N N . PHE A 1 167 ? 2.836 12.367 8.367 1 92.56 167 PHE A N 1
ATOM 1322 C CA . PHE A 1 167 ? 3.113 11.25 7.48 1 92.56 167 PHE A CA 1
ATOM 1323 C C . PHE A 1 167 ? 3.357 9.969 8.273 1 92.56 167 PHE A C 1
ATOM 1325 O O . PHE A 1 167 ? 3.801 10.023 9.422 1 92.56 167 PHE A O 1
ATOM 1332 N N . MET A 1 168 ? 2.953 8.883 7.688 1 95.62 168 MET A N 1
ATOM 1333 C CA . MET A 1 168 ? 3.318 7.59 8.25 1 95.62 168 MET A CA 1
ATOM 1334 C C . MET A 1 168 ? 4.832 7.449 8.359 1 95.62 168 MET A C 1
ATOM 1336 O O . MET A 1 168 ? 5.562 7.855 7.449 1 95.62 168 MET A O 1
ATOM 1340 N N . ASP A 1 169 ? 5.273 6.906 9.438 1 94.69 169 ASP A N 1
ATOM 1341 C CA . ASP A 1 169 ? 6.699 6.707 9.68 1 94.69 169 ASP A CA 1
ATOM 1342 C C . ASP A 1 169 ? 6.957 5.371 10.375 1 94.69 169 ASP A C 1
ATOM 1344 O O . ASP A 1 169 ? 6.031 4.746 10.891 1 94.69 169 ASP A O 1
ATOM 1348 N N . VAL A 1 170 ? 8.25 4.945 10.281 1 95.31 170 VAL A N 1
ATOM 1349 C CA . VAL A 1 170 ? 8.602 3.639 10.828 1 95.31 170 VAL A CA 1
ATOM 1350 C C . VAL A 1 170 ? 9.859 3.75 11.68 1 95.31 170 VAL A C 1
ATOM 1352 O O . VAL A 1 170 ? 10.828 4.406 11.281 1 95.31 170 VAL A O 1
ATOM 1355 N N . GLU A 1 171 ? 9.773 3.232 12.844 1 92.75 171 GLU A N 1
ATOM 1356 C CA . GLU A 1 171 ? 10.93 3.123 13.727 1 92.75 171 GLU A CA 1
ATOM 1357 C C . GLU A 1 171 ? 11.375 1.671 13.883 1 92.75 171 GLU A C 1
ATOM 1359 O O . GLU A 1 171 ? 10.578 0.809 14.258 1 92.75 171 GLU A O 1
ATOM 1364 N N . ILE A 1 172 ? 12.688 1.388 13.586 1 94 172 ILE A N 1
ATOM 1365 C CA . ILE A 1 172 ? 13.125 -0.004 13.562 1 94 172 ILE A CA 1
ATOM 1366 C C . ILE A 1 172 ? 14.273 -0.2 14.547 1 94 172 ILE A C 1
ATOM 1368 O O . ILE A 1 172 ? 14.797 -1.307 14.688 1 94 172 ILE A O 1
ATOM 1372 N N . GLN A 1 173 ? 14.727 0.904 15.211 1 93 173 GLN A N 1
ATOM 1373 C CA . GLN A 1 173 ? 15.812 0.79 16.172 1 93 173 GLN A CA 1
ATOM 1374 C C . GLN A 1 173 ? 15.281 0.438 17.562 1 93 173 GLN A C 1
ATOM 1376 O O . GLN A 1 173 ? 15.625 1.092 18.547 1 93 173 GLN A O 1
ATOM 1381 N N . HIS A 1 174 ? 14.422 -0.474 17.656 1 89.62 174 HIS A N 1
ATOM 1382 C CA . HIS A 1 174 ? 13.805 -1.079 18.828 1 89.62 174 HIS A CA 1
ATOM 1383 C C . HIS A 1 174 ? 13.469 -2.547 18.578 1 89.62 174 HIS A C 1
ATOM 1385 O O . HIS A 1 174 ? 13.617 -3.041 17.469 1 89.62 174 HIS A O 1
ATOM 1391 N N . ASP A 1 175 ? 13.047 -3.248 19.578 1 89.25 175 ASP A N 1
ATOM 1392 C CA . ASP A 1 175 ? 12.781 -4.68 19.484 1 89.25 175 ASP A CA 1
ATOM 1393 C C . ASP A 1 175 ? 11.578 -4.961 18.594 1 89.25 175 ASP A C 1
ATOM 1395 O O . ASP A 1 175 ? 11.43 -6.062 18.062 1 89.25 175 ASP A O 1
ATOM 1399 N N . ASN A 1 176 ? 10.719 -3.934 18.453 1 90.38 176 ASN A N 1
ATOM 1400 C CA . ASN A 1 176 ? 9.562 -4.031 17.562 1 90.38 176 ASN A CA 1
ATOM 1401 C C . ASN A 1 176 ? 9.625 -2.992 16.453 1 90.38 176 ASN A C 1
ATOM 1403 O O . ASN A 1 176 ? 10.172 -1.901 16.641 1 90.38 176 ASN A O 1
ATOM 1407 N N . ILE A 1 177 ? 9.164 -3.4 15.281 1 94.69 177 ILE A N 1
ATOM 1408 C CA . ILE A 1 177 ? 8.922 -2.402 14.242 1 94.69 177 ILE A CA 1
ATOM 1409 C C . ILE A 1 177 ? 7.699 -1.567 14.609 1 94.69 177 ILE A C 1
ATOM 1411 O O . ILE A 1 177 ? 6.594 -2.1 14.734 1 94.69 177 ILE A O 1
ATOM 1415 N N . THR A 1 178 ? 7.891 -0.332 14.852 1 93.19 178 THR A N 1
ATOM 1416 C CA . THR A 1 178 ? 6.762 0.53 15.188 1 93.19 178 THR A CA 1
ATOM 1417 C C . THR A 1 178 ? 6.383 1.41 14 1 93.19 178 THR A C 1
ATOM 1419 O O . THR A 1 178 ? 7.207 2.184 13.508 1 93.19 178 THR A O 1
ATOM 1422 N N . ILE A 1 179 ? 5.184 1.231 13.5 1 95.06 179 ILE A N 1
ATOM 1423 C CA . ILE A 1 179 ? 4.637 2.068 12.438 1 95.06 179 ILE A CA 1
ATOM 1424 C C . ILE A 1 179 ? 3.785 3.182 13.047 1 95.06 179 ILE A C 1
ATOM 1426 O O . ILE A 1 179 ? 2.799 2.912 13.734 1 95.06 179 ILE A O 1
ATOM 1430 N N . TYR A 1 180 ? 4.184 4.426 12.797 1 94.25 180 TYR A N 1
ATOM 1431 C CA . TYR A 1 180 ? 3.447 5.578 13.305 1 94.25 180 TYR A CA 1
ATOM 1432 C C . TYR A 1 180 ? 2.525 6.148 12.234 1 94.25 180 TYR A C 1
ATOM 1434 O O . TYR A 1 180 ? 2.961 6.438 11.117 1 94.25 180 TYR A O 1
ATOM 1442 N N . LEU A 1 181 ? 1.292 6.27 12.602 1 94.81 181 LEU A N 1
ATOM 1443 C CA . LEU A 1 181 ? 0.298 6.852 11.711 1 94.81 181 LEU A CA 1
ATOM 1444 C C . LEU A 1 181 ? -0.225 8.172 12.266 1 94.81 181 LEU A C 1
ATOM 1446 O O . LEU A 1 181 ? -0.339 8.336 13.477 1 94.81 181 LEU A O 1
ATOM 1450 N N . PRO A 1 182 ? -0.509 9.125 11.328 1 93.25 182 PRO A N 1
ATOM 1451 C CA . PRO A 1 182 ? -1.255 10.297 11.797 1 93.25 182 PRO A CA 1
ATOM 1452 C C . PRO A 1 182 ? -2.584 9.922 12.453 1 93.25 182 PRO A C 1
ATOM 1454 O O . PRO A 1 182 ? -3.098 8.82 12.234 1 93.25 182 PRO A O 1
ATOM 1457 N N . GLU A 1 183 ? -3.152 10.781 13.164 1 87.94 183 GLU A N 1
ATOM 1458 C CA . GLU A 1 183 ? -4.301 10.492 14.016 1 87.94 183 GLU A CA 1
ATOM 1459 C C . GLU A 1 183 ? -5.473 9.945 13.203 1 87.94 183 GLU A C 1
ATOM 1461 O O . GLU A 1 183 ? -6.059 8.922 13.555 1 87.94 183 GLU A O 1
ATOM 1466 N N . TYR A 1 184 ? -5.863 10.633 12.188 1 90.31 184 TYR A N 1
ATOM 1467 C CA . TYR A 1 184 ? -6.996 10.195 11.375 1 90.31 184 TYR A CA 1
ATOM 1468 C C . TYR A 1 184 ? -6.762 8.797 10.828 1 90.31 184 TYR A C 1
ATOM 1470 O O . TYR A 1 184 ? -7.629 7.926 10.93 1 90.31 184 TYR A O 1
ATOM 1478 N N . GLU A 1 185 ? -5.566 8.602 10.242 1 93 185 GLU A N 1
ATOM 1479 C CA . GLU A 1 185 ? -5.238 7.312 9.641 1 93 185 GLU A CA 1
ATOM 1480 C C . GLU A 1 185 ? -5.184 6.207 10.688 1 93 185 GLU A C 1
ATOM 1482 O O . GLU A 1 185 ? -5.598 5.074 10.43 1 93 185 GLU A O 1
ATOM 1487 N N . TYR A 1 186 ? -4.676 6.574 11.859 1 91.69 186 TYR A N 1
ATOM 1488 C CA . TYR A 1 186 ? -4.609 5.586 12.938 1 91.69 186 TYR A CA 1
ATOM 1489 C C . TYR A 1 186 ? -6.008 5.133 13.344 1 91.69 186 TYR A C 1
ATOM 1491 O O . TYR A 1 186 ? -6.246 3.941 13.547 1 91.69 186 TYR A O 1
ATOM 1499 N N . ASN A 1 187 ? -6.863 6.094 13.445 1 87.06 187 ASN A N 1
ATOM 1500 C CA . ASN A 1 187 ? -8.227 5.766 13.836 1 87.06 187 ASN A CA 1
ATOM 1501 C C . ASN A 1 187 ? -8.906 4.859 12.812 1 87.06 187 ASN A C 1
ATOM 1503 O O . ASN A 1 187 ? -9.617 3.926 13.172 1 87.06 187 ASN A O 1
ATOM 1507 N N . GLN A 1 188 ? -8.672 5.168 11.539 1 87.94 188 GLN A N 1
ATOM 1508 C CA . GLN A 1 188 ? -9.227 4.324 10.484 1 87.94 188 GLN A CA 1
ATOM 1509 C C . GLN A 1 188 ? -8.648 2.914 10.547 1 87.94 188 GLN A C 1
ATOM 1511 O O . GLN A 1 188 ? -9.367 1.932 10.375 1 87.94 188 GLN A O 1
ATOM 1516 N N . TYR A 1 189 ? -7.359 2.814 10.805 1 90.06 189 TYR A N 1
ATOM 1517 C CA . TYR A 1 189 ? -6.676 1.53 10.914 1 90.06 189 TYR A CA 1
ATOM 1518 C C . TYR A 1 189 ? -7.219 0.723 12.086 1 90.06 189 TYR A C 1
ATOM 1520 O O . TYR A 1 189 ? -7.449 -0.482 11.969 1 90.06 189 TYR A O 1
ATOM 1528 N N . ALA A 1 190 ? -7.383 1.457 13.172 1 81.56 190 ALA A N 1
ATOM 1529 C CA . ALA A 1 190 ? -7.828 0.798 14.391 1 81.56 190 ALA A CA 1
ATOM 1530 C C . ALA A 1 190 ? -9.242 0.244 14.234 1 81.56 190 ALA A C 1
ATOM 1532 O O . ALA A 1 190 ? -9.594 -0.766 14.852 1 81.56 190 ALA A O 1
ATOM 1533 N N . MET A 1 191 ? -9.977 0.832 13.398 1 79.81 191 MET A N 1
ATOM 1534 C CA . MET A 1 191 ? -11.359 0.407 13.203 1 79.81 191 MET A CA 1
ATOM 1535 C C . MET A 1 191 ? -11.445 -0.677 12.133 1 79.81 191 MET A C 1
ATOM 1537 O O . MET A 1 191 ? -12.539 -1.148 11.805 1 79.81 191 MET A O 1
ATOM 1541 N N . SER A 1 192 ? -10.367 -1.018 11.586 1 76.69 192 SER A N 1
ATOM 1542 C CA . SER A 1 192 ? -10.289 -1.909 10.438 1 76.69 192 SER A CA 1
ATOM 1543 C C . SER A 1 192 ? -10.852 -3.287 10.766 1 76.69 192 SER A C 1
ATOM 1545 O O . SER A 1 192 ? -11.375 -3.979 9.891 1 76.69 192 SER A O 1
ATOM 1547 N N . ALA A 1 193 ? -10.633 -3.674 12 1 66.25 193 ALA A N 1
ATOM 1548 C CA . ALA A 1 193 ? -11.031 -5.023 12.391 1 66.25 193 ALA A CA 1
ATOM 1549 C C . ALA A 1 193 ? -12.469 -5.312 11.977 1 66.25 193 ALA A C 1
ATOM 1551 O O . ALA A 1 193 ? -12.805 -6.441 11.602 1 66.25 193 ALA A O 1
ATOM 1552 N N . ASN A 1 194 ? -13.297 -4.402 11.82 1 70.94 194 ASN A N 1
ATOM 1553 C CA . ASN A 1 194 ? -14.711 -4.59 11.516 1 70.94 194 ASN A CA 1
ATOM 1554 C C . ASN A 1 194 ? -15.023 -4.211 10.07 1 70.94 194 ASN A C 1
ATOM 1556 O O . ASN A 1 194 ? -16.188 -4.258 9.648 1 70.94 194 ASN A O 1
ATOM 1560 N N . SER A 1 195 ? -14.062 -4.023 9.367 1 78.44 195 SER A N 1
ATOM 1561 C CA . SER A 1 195 ? -14.273 -3.551 8 1 78.44 195 SER A CA 1
ATOM 1562 C C . SER A 1 195 ? -14.25 -4.707 7.008 1 78.44 195 SER A C 1
ATOM 1564 O O . SER A 1 195 ? -13.531 -5.691 7.211 1 78.44 195 SER A O 1
ATOM 1566 N N . LEU A 1 196 ? -15.047 -4.684 5.949 1 83.88 196 LEU A N 1
ATOM 1567 C CA . LEU A 1 196 ? -15.016 -5.625 4.836 1 83.88 196 LEU A CA 1
ATOM 1568 C C . LEU A 1 196 ? -13.703 -5.504 4.059 1 83.88 196 LEU A C 1
ATOM 1570 O O . LEU A 1 196 ? -13.375 -6.379 3.254 1 83.88 196 LEU A O 1
ATOM 1574 N N . LEU A 1 197 ? -12.984 -4.43 4.398 1 89.38 197 LEU A N 1
ATOM 1575 C CA . LEU A 1 197 ? -11.734 -4.176 3.693 1 89.38 197 LEU A CA 1
ATOM 1576 C C . LEU A 1 197 ? -10.547 -4.273 4.641 1 89.38 197 LEU A C 1
ATOM 1578 O O . LEU A 1 197 ? -9.586 -3.51 4.52 1 89.38 197 LEU A O 1
ATOM 1582 N N . LYS A 1 198 ? -10.688 -5.141 5.617 1 86.56 198 LYS A N 1
ATOM 1583 C CA . LYS A 1 198 ? -9.68 -5.281 6.664 1 86.56 198 LYS A CA 1
ATOM 1584 C C . LYS A 1 198 ? -8.305 -5.566 6.07 1 86.56 198 LYS A C 1
ATOM 1586 O O . LYS A 1 198 ? -7.32 -4.926 6.441 1 86.56 198 LYS A O 1
ATOM 1591 N N . ASN A 1 199 ? -8.203 -6.52 5.133 1 86 199 ASN A N 1
ATOM 1592 C CA . ASN A 1 199 ? -6.926 -6.879 4.535 1 86 199 ASN A CA 1
ATOM 1593 C C . ASN A 1 199 ? -6.348 -5.73 3.711 1 86 199 ASN A C 1
ATOM 1595 O O . ASN A 1 199 ? -5.137 -5.516 3.701 1 86 199 ASN A O 1
ATOM 1599 N N . THR A 1 200 ? -7.27 -5.031 3.082 1 91.19 200 THR A N 1
ATOM 1600 C CA . THR A 1 200 ? -6.855 -3.887 2.275 1 91.19 200 THR A CA 1
ATOM 1601 C C . THR A 1 200 ? -6.27 -2.787 3.156 1 91.19 200 THR A C 1
ATOM 1603 O O . THR A 1 200 ? -5.211 -2.234 2.848 1 91.19 200 THR A O 1
ATOM 1606 N N . ILE A 1 201 ? -6.965 -2.506 4.289 1 90.19 201 ILE A N 1
ATOM 1607 C CA . ILE A 1 201 ? -6.516 -1.476 5.219 1 90.19 201 ILE A CA 1
ATOM 1608 C C . ILE A 1 201 ? -5.156 -1.86 5.797 1 90.19 201 ILE A C 1
ATOM 1610 O O . ILE A 1 201 ? -4.219 -1.059 5.785 1 90.19 201 ILE A O 1
ATOM 1614 N N . LEU A 1 202 ? -4.996 -3.102 6.195 1 87.12 202 LEU A N 1
ATOM 1615 C CA . LEU A 1 202 ? -3.75 -3.602 6.758 1 87.12 202 LEU A CA 1
ATOM 1616 C C . LEU A 1 202 ? -2.617 -3.51 5.742 1 87.12 202 LEU A C 1
ATOM 1618 O O . LEU A 1 202 ? -1.53 -3.021 6.059 1 87.12 202 LEU A O 1
ATOM 1622 N N . SER A 1 203 ? -2.861 -3.945 4.531 1 91.06 203 SER A N 1
ATOM 1623 C CA . SER A 1 203 ? -1.847 -3.971 3.482 1 91.06 203 SER A CA 1
ATOM 1624 C C . SER A 1 203 ? -1.392 -2.561 3.119 1 91.06 203 SER A C 1
ATOM 1626 O O . SER A 1 203 ? -0.21 -2.334 2.85 1 91.06 203 SER A O 1
ATOM 1628 N N . THR A 1 204 ? -2.354 -1.626 3.123 1 93.94 204 THR A N 1
ATOM 1629 C CA . THR A 1 204 ? -2.059 -0.248 2.746 1 93.94 204 THR A CA 1
ATOM 1630 C C . THR A 1 204 ? -1.054 0.374 3.713 1 93.94 204 THR A C 1
ATOM 1632 O O . THR A 1 204 ? -0.268 1.241 3.326 1 93.94 204 THR A O 1
ATOM 1635 N N . VAL A 1 205 ? -1.04 -0.091 4.914 1 93.88 205 VAL A N 1
ATOM 1636 C CA . VAL A 1 205 ? -0.164 0.455 5.945 1 93.88 205 VAL A CA 1
ATOM 1637 C C . VAL A 1 205 ? 1.106 -0.386 6.043 1 93.88 205 VAL A C 1
ATOM 1639 O O . VAL A 1 205 ? 2.217 0.148 5.996 1 93.88 205 VAL A O 1
ATOM 1642 N N . ILE A 1 206 ? 0.973 -1.702 6.059 1 93.62 206 ILE A N 1
ATOM 1643 C CA . ILE A 1 206 ? 2.062 -2.584 6.461 1 93.62 206 ILE A CA 1
ATOM 1644 C C . ILE A 1 206 ? 3 -2.82 5.281 1 93.62 206 ILE A C 1
ATOM 1646 O O . ILE A 1 206 ? 4.219 -2.902 5.453 1 93.62 206 ILE A O 1
ATOM 1650 N N . VAL A 1 207 ? 2.455 -2.879 4.043 1 95.75 207 VAL A N 1
ATOM 1651 C CA . VAL A 1 207 ? 3.273 -3.252 2.895 1 95.75 207 VAL A CA 1
ATOM 1652 C C . VAL A 1 207 ? 4.328 -2.176 2.645 1 95.75 207 VAL A C 1
ATOM 1654 O O . VAL A 1 207 ? 5.527 -2.465 2.639 1 95.75 207 VAL A O 1
ATOM 1657 N N . PRO A 1 208 ? 3.957 -0.89 2.496 1 97.75 208 PRO A N 1
ATOM 1658 C CA . PRO A 1 208 ? 5 0.118 2.279 1 97.75 208 PRO A CA 1
ATOM 1659 C C . PRO A 1 208 ? 5.953 0.241 3.465 1 97.75 208 PRO A C 1
ATOM 1661 O O . PRO A 1 208 ? 7.145 0.511 3.277 1 97.75 208 PRO A O 1
ATOM 1664 N N . ALA A 1 209 ? 5.477 0.016 4.699 1 96.5 209 ALA A N 1
ATOM 1665 C CA . ALA A 1 209 ? 6.336 0.05 5.879 1 96.5 209 ALA A CA 1
ATOM 1666 C C . ALA A 1 209 ? 7.41 -1.03 5.805 1 96.5 209 ALA A C 1
ATOM 1668 O O . ALA A 1 209 ? 8.594 -0.759 6.047 1 96.5 209 ALA A O 1
ATOM 1669 N N . LEU A 1 210 ? 6.98 -2.236 5.438 1 96.19 210 LEU A N 1
ATOM 1670 C CA . LEU A 1 210 ? 7.926 -3.348 5.391 1 96.19 210 LEU A CA 1
ATOM 1671 C C . LEU A 1 210 ? 8.891 -3.191 4.219 1 96.19 210 LEU A C 1
ATOM 1673 O O . LEU A 1 210 ? 10.055 -3.584 4.309 1 96.19 210 LEU A O 1
ATOM 1677 N N . VAL A 1 211 ? 8.398 -2.625 3.086 1 97.44 211 VAL A N 1
ATOM 1678 C CA . VAL A 1 211 ? 9.312 -2.326 1.985 1 97.44 211 VAL A CA 1
ATOM 1679 C C . VAL A 1 211 ? 10.43 -1.41 2.475 1 97.44 211 VAL A C 1
ATOM 1681 O O . VAL A 1 211 ? 11.602 -1.634 2.166 1 97.44 211 VAL A O 1
ATOM 1684 N N . TYR A 1 212 ? 10.086 -0.413 3.23 1 96.75 212 TYR A N 1
ATOM 1685 C CA . TYR A 1 212 ? 11.07 0.505 3.793 1 96.75 212 TYR A CA 1
ATOM 1686 C C . TYR A 1 212 ? 12.023 -0.225 4.73 1 96.75 212 TYR A C 1
ATOM 1688 O O . TYR A 1 212 ? 13.242 -0.072 4.629 1 96.75 212 TYR A O 1
ATOM 1696 N N . VAL A 1 213 ? 11.484 -1.083 5.609 1 95.88 213 VAL A N 1
ATOM 1697 C CA . VAL A 1 213 ? 12.281 -1.825 6.578 1 95.88 213 VAL A CA 1
ATOM 1698 C C . VAL A 1 213 ? 13.266 -2.736 5.848 1 95.88 213 VAL A C 1
ATOM 1700 O O . VAL A 1 213 ? 14.461 -2.752 6.164 1 95.88 213 VAL A O 1
ATOM 1703 N N . PHE A 1 214 ? 12.805 -3.43 4.82 1 96.19 214 PHE A N 1
ATOM 1704 C CA . PHE A 1 214 ? 13.648 -4.367 4.082 1 96.19 214 PHE A CA 1
ATOM 1705 C C . PHE A 1 214 ? 14.688 -3.627 3.254 1 96.19 214 PHE A C 1
ATOM 1707 O O . PHE A 1 214 ? 15.789 -4.141 3.023 1 96.19 214 PHE A O 1
ATOM 1714 N N . SER A 1 215 ? 14.305 -2.387 2.855 1 94.5 215 SER A N 1
ATOM 1715 C CA . SER A 1 215 ? 15.297 -1.579 2.154 1 94.5 215 SER A CA 1
ATOM 1716 C C . SER A 1 215 ? 16.453 -1.21 3.072 1 94.5 215 SER A C 1
ATOM 1718 O O . SER A 1 215 ? 17.609 -1.115 2.625 1 94.5 215 SER A O 1
ATOM 1720 N N . LYS A 1 216 ? 16.188 -1.026 4.355 1 92.69 216 LYS A N 1
ATOM 1721 C CA . LYS A 1 216 ? 17.219 -0.724 5.34 1 92.69 216 LYS A CA 1
ATOM 1722 C C . LYS A 1 216 ? 18.125 -1.936 5.586 1 92.69 216 LYS A C 1
ATOM 1724 O O . LYS A 1 216 ? 19.344 -1.796 5.734 1 92.69 216 LYS A O 1
ATOM 1729 N N . ILE A 1 217 ? 17.484 -3.074 5.59 1 89.88 217 ILE A N 1
ATOM 1730 C CA . ILE A 1 217 ? 18.234 -4.309 5.758 1 89.88 217 ILE A CA 1
ATOM 1731 C C . ILE A 1 217 ? 19.234 -4.469 4.605 1 89.88 217 ILE A C 1
ATOM 1733 O O . ILE A 1 217 ? 20.391 -4.816 4.824 1 89.88 217 ILE A O 1
ATOM 1737 N N . GLY A 1 218 ? 18.844 -4.16 3.414 1 82.69 218 GLY A N 1
ATOM 1738 C CA . GLY A 1 218 ? 19.656 -4.344 2.221 1 82.69 218 GLY A CA 1
ATOM 1739 C C . GLY A 1 218 ? 20.844 -3.41 2.156 1 82.69 218 GLY A C 1
ATOM 1740 O O . GLY A 1 218 ? 21.859 -3.723 1.517 1 82.69 218 GLY A O 1
ATOM 1741 N N . THR A 1 219 ? 20.703 -2.254 2.807 1 80.44 219 THR A N 1
ATOM 1742 C CA . THR A 1 219 ? 21.812 -1.307 2.783 1 80.44 219 THR A CA 1
ATOM 1743 C C . THR A 1 219 ? 22.922 -1.75 3.729 1 80.44 219 THR A C 1
ATOM 1745 O O . THR A 1 219 ? 24.094 -1.38 3.545 1 80.44 219 THR A O 1
ATOM 1748 N N . GLY A 1 220 ? 22.625 -2.58 4.703 1 69.69 220 GLY A N 1
ATOM 1749 C CA . GLY A 1 220 ? 23.594 -3.133 5.629 1 69.69 220 GLY A CA 1
ATOM 1750 C C . GLY A 1 220 ? 24.234 -2.082 6.516 1 69.69 220 GLY A C 1
ATOM 1751 O O . GLY A 1 220 ? 25.281 -2.328 7.121 1 69.69 220 GLY A O 1
ATOM 1752 N N . THR A 1 221 ? 23.719 -0.953 6.566 1 67.75 221 THR A N 1
ATOM 1753 C CA . THR A 1 221 ? 24.391 0.162 7.23 1 67.75 221 THR A CA 1
ATOM 1754 C C . THR A 1 221 ? 24.062 0.175 8.719 1 67.75 221 THR A C 1
ATOM 1756 O O . THR A 1 221 ? 24.781 0.808 9.508 1 67.75 221 THR A O 1
ATOM 1759 N N . GLU A 1 222 ? 23.094 -0.53 9.125 1 73.19 222 GLU A N 1
ATOM 1760 C CA . GLU A 1 222 ? 22.656 -0.471 10.523 1 73.19 222 GLU A CA 1
ATOM 1761 C C . GLU A 1 222 ? 22.797 -1.83 11.203 1 73.19 222 GLU A C 1
ATOM 1763 O O . GLU A 1 222 ? 22.734 -2.869 10.539 1 73.19 222 GLU A O 1
ATOM 1768 N N . ASP A 1 223 ? 23.172 -1.813 12.477 1 86 223 ASP A N 1
ATOM 1769 C CA . ASP A 1 223 ? 23.219 -3.035 13.281 1 86 223 ASP A CA 1
ATOM 1770 C C . ASP A 1 223 ? 21.812 -3.422 13.75 1 86 223 ASP A C 1
ATOM 1772 O O . ASP A 1 223 ? 21.438 -3.145 14.891 1 86 223 ASP A O 1
ATOM 1776 N N . LEU A 1 224 ? 21.094 -4.043 12.844 1 92.06 224 LEU A N 1
ATOM 1777 C CA . LEU A 1 224 ? 19.688 -4.352 13.102 1 92.06 224 LEU A CA 1
ATOM 1778 C C . LEU A 1 224 ? 19.547 -5.742 13.719 1 92.06 224 LEU A C 1
ATOM 1780 O O . LEU A 1 224 ? 18.5 -6.078 14.266 1 92.06 224 LEU A O 1
ATOM 1784 N N . GLU A 1 225 ? 20.641 -6.535 13.766 1 90.81 225 GLU A N 1
ATOM 1785 C CA . GLU A 1 225 ? 20.609 -7.934 14.18 1 90.81 225 GLU A CA 1
ATOM 1786 C C . GLU A 1 225 ? 20.312 -8.055 15.672 1 90.81 225 GLU A C 1
ATOM 1788 O O . GLU A 1 225 ? 19.859 -9.109 16.141 1 90.81 225 GLU A O 1
ATOM 1793 N N . GLN A 1 226 ? 20.578 -6.969 16.344 1 91.12 226 GLN A N 1
ATOM 1794 C CA . GLN A 1 226 ? 20.406 -7.004 17.797 1 91.12 226 GLN A CA 1
ATOM 1795 C C . GLN A 1 226 ? 18.938 -6.938 18.188 1 91.12 226 GLN A C 1
ATOM 1797 O O . GLN A 1 226 ? 18.562 -7.281 19.312 1 91.12 226 GLN A O 1
ATOM 1802 N N . TYR A 1 227 ? 18.094 -6.512 17.344 1 90.94 227 TYR A N 1
ATOM 1803 C CA . TYR A 1 227 ? 16.703 -6.285 17.672 1 90.94 227 TYR A CA 1
ATOM 1804 C C . TYR A 1 227 ? 15.875 -7.551 17.453 1 90.94 227 TYR A C 1
ATOM 1806 O O . TYR A 1 227 ? 16.109 -8.297 16.5 1 90.94 227 TYR A O 1
ATOM 1814 N N . THR A 1 228 ? 14.844 -7.77 18.219 1 91.25 228 THR A N 1
ATOM 1815 C CA . THR A 1 228 ? 14 -8.961 18.203 1 91.25 228 THR A CA 1
ATOM 1816 C C . THR A 1 228 ? 13.289 -9.109 16.859 1 91.25 228 THR A C 1
ATOM 1818 O O . THR A 1 228 ? 13.188 -10.219 16.328 1 91.25 228 THR A O 1
ATOM 1821 N N . TRP A 1 229 ? 12.797 -8.023 16.359 1 92.44 229 TRP A N 1
ATOM 1822 C CA . TRP A 1 229 ? 12.055 -8.117 15.109 1 92.44 229 TRP A CA 1
ATOM 1823 C C . TRP A 1 229 ? 12.945 -8.656 13.992 1 92.44 229 TRP A C 1
ATOM 1825 O O . TRP A 1 229 ? 12.484 -9.414 13.133 1 92.44 229 TRP A O 1
ATOM 1835 N N . TYR A 1 230 ? 14.242 -8.305 13.977 1 93 230 TYR A N 1
ATOM 1836 C CA . TYR A 1 230 ? 15.172 -8.789 12.969 1 93 230 TYR A CA 1
ATOM 1837 C C . TYR A 1 230 ? 15.383 -10.289 13.102 1 93 230 TYR A C 1
ATOM 1839 O O . TYR A 1 230 ? 15.383 -11.016 12.109 1 93 230 TYR A O 1
ATOM 1847 N N . GLN A 1 231 ? 15.492 -10.727 14.312 1 90.38 231 GLN A N 1
ATOM 1848 C CA . GLN A 1 231 ? 15.711 -12.141 14.586 1 90.38 231 GLN A CA 1
ATOM 1849 C C . GLN A 1 231 ? 14.5 -12.969 14.164 1 90.38 231 GLN A C 1
ATOM 1851 O O . GLN A 1 231 ? 14.656 -14.055 13.594 1 90.38 231 GLN A O 1
ATOM 1856 N N . VAL A 1 232 ? 13.383 -12.453 14.492 1 87.56 232 VAL A N 1
ATOM 1857 C CA . VAL A 1 232 ? 12.148 -13.141 14.109 1 87.56 232 VAL A CA 1
ATOM 1858 C C . VAL A 1 232 ? 12.039 -13.195 12.594 1 87.56 232 VAL A C 1
ATOM 1860 O O . VAL A 1 232 ? 11.711 -14.242 12.023 1 87.56 232 VAL A O 1
ATOM 1863 N N . MET A 1 233 ? 12.383 -12.086 11.891 1 90.94 233 MET A N 1
ATOM 1864 C CA . MET A 1 233 ? 12.352 -12.039 10.43 1 90.94 233 MET A CA 1
ATOM 1865 C C . MET A 1 233 ? 13.344 -13.039 9.836 1 90.94 233 MET A C 1
ATOM 1867 O O . MET A 1 233 ? 13.031 -13.727 8.859 1 90.94 233 MET A O 1
ATOM 1871 N N . GLU A 1 234 ? 14.5 -13.047 10.438 1 90.56 234 GLU A N 1
ATOM 1872 C CA . GLU A 1 234 ? 15.523 -13.992 9.992 1 90.56 234 GLU A CA 1
ATOM 1873 C C . GLU A 1 234 ? 15.008 -15.43 10.07 1 90.56 234 GLU A C 1
ATOM 1875 O O . GLU A 1 234 ? 15.203 -16.203 9.133 1 90.56 234 GLU A O 1
ATOM 1880 N N . LYS A 1 235 ? 14.398 -15.734 11.164 1 86.62 235 LYS A N 1
ATOM 1881 C CA . LYS A 1 235 ? 13.852 -17.078 11.359 1 86.62 235 LYS A CA 1
ATOM 1882 C C . LYS A 1 235 ? 12.773 -17.375 10.328 1 86.62 235 LYS A C 1
ATOM 1884 O O . LYS A 1 235 ? 12.719 -18.484 9.781 1 86.62 235 LYS A O 1
ATOM 1889 N N . ILE A 1 236 ? 11.891 -16.406 10.055 1 85.31 236 ILE A N 1
ATOM 1890 C CA . ILE A 1 236 ? 10.82 -16.562 9.078 1 85.31 236 ILE A CA 1
ATOM 1891 C C . ILE A 1 236 ? 11.414 -16.875 7.707 1 85.31 236 ILE A C 1
ATOM 1893 O O . ILE A 1 236 ? 10.961 -17.797 7.023 1 85.31 236 ILE A O 1
ATOM 1897 N N . PHE A 1 237 ? 12.43 -16.125 7.297 1 90.06 237 PHE A N 1
ATOM 1898 C CA . PHE A 1 237 ? 13.055 -16.328 5.996 1 90.06 237 PHE A CA 1
ATOM 1899 C C . PHE A 1 237 ? 13.766 -17.672 5.938 1 90.06 237 PHE A C 1
ATOM 1901 O O . PHE A 1 237 ? 13.633 -18.406 4.949 1 90.06 237 PHE A O 1
ATOM 1908 N N . GLU A 1 238 ? 14.414 -18.031 7.02 1 85.94 238 GLU A N 1
ATOM 1909 C CA . GLU A 1 238 ? 15.117 -19.312 7.074 1 85.94 238 GLU A CA 1
ATOM 1910 C C . GLU A 1 238 ? 14.148 -20.484 6.949 1 85.94 238 GLU A C 1
ATOM 1912 O O . GLU A 1 238 ? 14.422 -21.438 6.223 1 85.94 238 GLU A O 1
ATOM 1917 N N . GLU A 1 239 ? 13.078 -20.359 7.625 1 80.88 239 GLU A N 1
ATOM 1918 C CA . GLU A 1 239 ? 12.062 -21.406 7.602 1 80.88 239 GLU A CA 1
ATOM 1919 C C . GLU A 1 239 ? 11.453 -21.547 6.211 1 80.88 239 GLU A C 1
ATOM 1921 O O . GLU A 1 239 ? 10.859 -22.578 5.891 1 80.88 239 GLU A O 1
ATOM 1926 N N . ASN A 1 240 ? 11.648 -20.562 5.43 1 86 240 ASN A N 1
ATOM 1927 C CA . ASN A 1 240 ? 11.102 -20.594 4.078 1 86 240 ASN A CA 1
ATOM 1928 C C . ASN A 1 240 ? 12.211 -20.672 3.029 1 86 240 ASN A C 1
ATOM 1930 O O . ASN A 1 240 ? 12.008 -20.297 1.875 1 86 240 ASN A O 1
ATOM 1934 N N . ASN A 1 241 ? 13.391 -21.047 3.461 1 84.06 241 ASN A N 1
ATOM 1935 C CA . ASN A 1 241 ? 14.547 -21.391 2.631 1 84.06 241 ASN A CA 1
ATOM 1936 C C . ASN A 1 241 ? 15.102 -20.156 1.917 1 84.06 241 ASN A C 1
ATOM 1938 O O . ASN A 1 241 ? 15.492 -20.234 0.752 1 84.06 241 ASN A O 1
ATOM 1942 N N . LEU A 1 242 ? 14.977 -19.109 2.58 1 89.06 242 LEU A N 1
ATOM 1943 C CA . LEU A 1 242 ? 15.594 -17.859 2.125 1 89.06 242 LEU A CA 1
ATOM 1944 C C . LEU A 1 242 ? 16.453 -17.25 3.223 1 89.06 242 LEU A C 1
ATOM 1946 O O . LEU A 1 242 ? 16.359 -17.641 4.387 1 89.06 242 LEU A O 1
ATOM 1950 N N . ARG A 1 243 ? 17.422 -16.453 2.871 1 92.44 243 ARG A N 1
ATOM 1951 C CA . ARG A 1 243 ? 18.25 -15.727 3.832 1 92.44 243 ARG A CA 1
ATOM 1952 C C . ARG A 1 243 ? 17.875 -14.25 3.861 1 92.44 243 ARG A C 1
ATOM 1954 O O . ARG A 1 243 ? 17.812 -13.602 2.816 1 92.44 243 ARG A O 1
ATOM 1961 N N . LEU A 1 244 ? 17.531 -13.758 5.059 1 92 244 LEU A N 1
ATOM 1962 C CA . LEU A 1 244 ? 17.188 -12.344 5.215 1 92 244 LEU A CA 1
ATOM 1963 C C . LEU A 1 244 ? 18.297 -11.461 4.664 1 92 244 LEU A C 1
ATOM 1965 O O . LEU A 1 244 ? 18.031 -10.383 4.121 1 92 244 LEU A O 1
ATOM 1969 N N . GLU A 1 245 ? 19.531 -11.906 4.703 1 89.88 245 GLU A N 1
ATOM 1970 C CA . GLU A 1 245 ? 20.703 -11.156 4.25 1 89.88 245 GLU A CA 1
ATOM 1971 C C . GLU A 1 245 ? 20.688 -10.969 2.736 1 89.88 245 GLU A C 1
ATOM 1973 O O . GLU A 1 245 ? 21.406 -10.109 2.205 1 89.88 245 GLU A O 1
ATOM 1978 N N . ASP A 1 246 ? 19.875 -11.828 2.109 1 92.31 246 ASP A N 1
ATOM 1979 C CA . ASP A 1 246 ? 19.812 -11.734 0.654 1 92.31 246 ASP A CA 1
ATOM 1980 C C . ASP A 1 246 ? 18.891 -10.602 0.213 1 92.31 246 ASP A C 1
ATOM 1982 O O . ASP A 1 246 ? 18.875 -10.234 -0.964 1 92.31 246 ASP A O 1
ATOM 1986 N N . VAL A 1 247 ? 18.188 -10.047 1.178 1 92.81 247 VAL A N 1
ATOM 1987 C CA . VAL A 1 247 ? 17.297 -8.938 0.838 1 92.81 247 VAL A CA 1
ATOM 1988 C C . VAL A 1 247 ? 18.125 -7.754 0.333 1 92.81 247 VAL A C 1
ATOM 1990 O O . VAL A 1 247 ? 19.125 -7.375 0.955 1 92.81 247 VAL A O 1
ATOM 1993 N N . GLY A 1 248 ? 17.734 -7.18 -0.786 1 88 248 GLY A N 1
ATOM 1994 C CA . GLY A 1 248 ? 18.484 -6.105 -1.42 1 88 248 GLY A CA 1
ATOM 1995 C C . GLY A 1 248 ? 19.297 -6.57 -2.609 1 88 248 GLY A C 1
ATOM 1996 O O . GLY A 1 248 ? 19.812 -5.754 -3.373 1 88 248 GLY A O 1
ATOM 1997 N N . SER A 1 249 ? 19.375 -7.875 -2.713 1 86.75 249 SER A N 1
ATOM 1998 C CA . SER A 1 249 ? 20.062 -8.438 -3.871 1 86.75 249 SER A CA 1
ATOM 1999 C C . SER A 1 249 ? 19.172 -8.398 -5.113 1 86.75 249 SER A C 1
ATOM 2001 O O . SER A 1 249 ? 18.016 -7.988 -5.039 1 86.75 249 SER A O 1
ATOM 2003 N N . ASP A 1 250 ? 19.672 -8.82 -6.23 1 83.06 250 ASP A N 1
ATOM 2004 C CA . ASP A 1 250 ? 18.953 -8.805 -7.496 1 83.06 250 ASP A CA 1
ATOM 2005 C C . ASP A 1 250 ? 17.812 -9.828 -7.488 1 83.06 250 ASP A C 1
ATOM 2007 O O . ASP A 1 250 ? 16.828 -9.672 -8.203 1 83.06 250 ASP A O 1
ATOM 2011 N N . THR A 1 251 ? 18 -10.828 -6.656 1 85.62 251 THR A N 1
ATOM 2012 C CA . THR A 1 251 ? 17.031 -11.922 -6.695 1 85.62 251 THR A CA 1
ATOM 2013 C C . THR A 1 251 ? 15.93 -11.695 -5.668 1 85.62 251 THR A C 1
ATOM 2015 O O . THR A 1 251 ? 14.852 -12.289 -5.77 1 85.62 251 THR A O 1
ATOM 2018 N N . LEU A 1 252 ? 16.234 -10.891 -4.688 1 93.56 252 LEU A N 1
ATOM 2019 C CA . LEU A 1 252 ? 15.266 -10.664 -3.621 1 93.56 252 LEU A CA 1
ATOM 2020 C C . LEU A 1 252 ? 15.203 -9.188 -3.25 1 93.56 252 LEU A C 1
ATOM 2022 O O . LEU A 1 252 ? 15.898 -8.742 -2.33 1 93.56 252 LEU A O 1
ATOM 2026 N N . SER A 1 253 ? 14.383 -8.453 -3.943 1 94.62 253 SER A N 1
ATOM 2027 C CA . SER A 1 253 ? 14.227 -7.031 -3.662 1 94.62 253 SER A CA 1
ATOM 2028 C C . SER A 1 253 ? 13.438 -6.809 -2.377 1 94.62 253 SER A C 1
ATOM 2030 O O . SER A 1 253 ? 12.688 -7.684 -1.938 1 94.62 253 SER A O 1
ATOM 2032 N N . PRO A 1 254 ? 13.617 -5.641 -1.771 1 96.38 254 PRO A N 1
ATOM 2033 C CA . PRO A 1 254 ? 12.797 -5.297 -0.606 1 96.38 254 PRO A CA 1
ATOM 2034 C C . PRO A 1 254 ? 11.297 -5.406 -0.889 1 96.38 254 PRO A C 1
ATOM 2036 O O . PRO A 1 254 ? 10.539 -5.855 -0.029 1 96.38 254 PRO A O 1
ATOM 2039 N N . LEU A 1 255 ? 10.906 -5.023 -2.094 1 97 255 LEU A N 1
ATOM 2040 C CA . LEU A 1 255 ? 9.508 -5.094 -2.504 1 97 255 LEU A CA 1
ATOM 2041 C C . LEU A 1 255 ? 9.023 -6.539 -2.537 1 97 255 LEU A C 1
ATOM 2043 O O . LEU A 1 255 ? 7.945 -6.848 -2.027 1 97 255 LEU A O 1
ATOM 2047 N N . LYS A 1 256 ? 9.82 -7.449 -3.088 1 95.44 256 LYS A N 1
ATOM 2048 C CA . LYS A 1 256 ? 9.477 -8.867 -3.137 1 95.44 256 LYS A CA 1
ATOM 2049 C C . LYS A 1 256 ? 9.453 -9.477 -1.738 1 95.44 256 LYS A C 1
ATOM 2051 O O . LYS A 1 256 ? 8.547 -10.242 -1.402 1 95.44 256 LYS A O 1
ATOM 2056 N N . ALA A 1 257 ? 10.461 -9.133 -0.938 1 95.12 257 ALA A N 1
ATOM 2057 C CA . ALA A 1 257 ? 10.555 -9.648 0.425 1 95.12 257 ALA A CA 1
ATOM 2058 C C . ALA A 1 257 ? 9.305 -9.312 1.229 1 95.12 257 ALA A C 1
ATOM 2060 O O . ALA A 1 257 ? 8.766 -10.156 1.942 1 95.12 257 ALA A O 1
ATOM 2061 N N . ALA A 1 258 ? 8.836 -8.039 1.109 1 95.38 258 ALA A N 1
ATOM 2062 C CA . ALA A 1 258 ? 7.641 -7.609 1.829 1 95.38 258 ALA A CA 1
ATOM 2063 C C . ALA A 1 258 ? 6.422 -8.414 1.398 1 95.38 258 ALA A C 1
ATOM 2065 O O . ALA A 1 258 ? 5.609 -8.82 2.234 1 95.38 258 ALA A O 1
ATOM 2066 N N . GLN A 1 259 ? 6.297 -8.672 0.115 1 93.69 259 GLN A N 1
ATOM 2067 C CA . GLN A 1 259 ? 5.168 -9.438 -0.408 1 93.69 259 GLN A CA 1
ATOM 2068 C C . GLN A 1 259 ? 5.215 -10.883 0.066 1 93.69 259 GLN A C 1
ATOM 2070 O O . GLN A 1 259 ? 4.176 -11.484 0.34 1 93.69 259 GLN A O 1
ATOM 2075 N N . LEU A 1 260 ? 6.445 -11.414 0.148 1 91.06 260 LEU A N 1
ATOM 2076 C CA . LEU A 1 260 ? 6.625 -12.797 0.598 1 91.06 260 LEU A CA 1
ATOM 2077 C C . LEU A 1 260 ? 6.199 -12.953 2.053 1 91.06 260 LEU A C 1
ATOM 2079 O O . LEU A 1 260 ? 5.375 -13.805 2.375 1 91.06 260 LEU A O 1
ATOM 2083 N N . VAL A 1 261 ? 6.695 -12.094 2.891 1 89.75 261 VAL A N 1
ATOM 2084 C CA . VAL A 1 261 ? 6.477 -12.195 4.328 1 89.75 261 VAL A CA 1
ATOM 2085 C C . VAL A 1 261 ? 4.996 -12.016 4.641 1 89.75 261 VAL A C 1
ATOM 2087 O O . VAL A 1 261 ? 4.465 -12.641 5.559 1 89.75 261 VAL A O 1
ATOM 2090 N N . LEU A 1 262 ? 4.34 -11.172 3.807 1 89.62 262 LEU A N 1
ATOM 2091 C CA . LEU A 1 262 ? 2.934 -10.875 4.051 1 89.62 262 LEU A CA 1
ATOM 2092 C C . LEU A 1 262 ? 2.029 -11.789 3.234 1 89.62 262 LEU A C 1
ATOM 2094 O O . LEU A 1 262 ? 0.807 -11.625 3.238 1 89.62 262 LEU A O 1
ATOM 2098 N N . ARG A 1 263 ? 2.604 -12.695 2.521 1 87.88 263 ARG A N 1
ATOM 2099 C CA . ARG A 1 263 ? 1.901 -13.742 1.791 1 87.88 263 ARG A CA 1
ATOM 2100 C C . ARG A 1 263 ? 0.972 -13.148 0.738 1 87.88 263 ARG A C 1
ATOM 2102 O O . ARG A 1 263 ? -0.227 -13.438 0.728 1 87.88 263 ARG A O 1
ATOM 2109 N N . LYS A 1 264 ? 1.547 -12.297 -0.181 1 89.44 264 LYS A N 1
ATOM 2110 C CA . LYS A 1 264 ? 0.902 -11.719 -1.358 1 89.44 264 LYS A CA 1
ATOM 2111 C C . LYS A 1 264 ? -0.269 -10.828 -0.963 1 89.44 264 LYS A C 1
ATOM 2113 O O . LYS A 1 264 ? -1.399 -11.047 -1.402 1 89.44 264 LYS A O 1
ATOM 2118 N N . PRO A 1 265 ? 0.058 -9.773 -0.22 1 91.94 265 PRO A N 1
ATOM 2119 C CA . PRO A 1 265 ? -0.986 -8.891 0.316 1 91.94 265 PRO A CA 1
ATOM 2120 C C . PRO A 1 265 ? -1.766 -8.164 -0.777 1 91.94 265 PRO A C 1
ATOM 2122 O O . PRO A 1 265 ? -2.953 -7.879 -0.606 1 91.94 265 PRO A O 1
ATOM 2125 N N . LEU A 1 266 ? -1.155 -7.879 -1.908 1 93.44 266 LEU A N 1
ATOM 2126 C CA . LEU A 1 266 ? -1.824 -7.191 -3.008 1 93.44 266 LEU A CA 1
ATOM 2127 C C . LEU A 1 266 ? -2.994 -8.016 -3.533 1 93.44 266 LEU A C 1
ATOM 2129 O O . LEU A 1 266 ? -4.082 -7.484 -3.762 1 93.44 266 LEU A O 1
ATOM 2133 N N . LYS A 1 267 ? -2.717 -9.289 -3.709 1 90.62 267 LYS A N 1
ATOM 2134 C CA . LYS A 1 267 ? -3.76 -10.188 -4.203 1 90.62 267 LYS A CA 1
ATOM 2135 C C . LYS A 1 267 ? -4.945 -10.227 -3.244 1 90.62 267 LYS A C 1
ATOM 2137 O O . LYS A 1 267 ? -6.098 -10.109 -3.668 1 90.62 267 LYS A O 1
ATOM 2142 N N . SER A 1 268 ? -4.672 -10.375 -1.939 1 88.69 268 SER A N 1
ATOM 2143 C CA . SER A 1 268 ? -5.727 -10.438 -0.934 1 88.69 268 SER A CA 1
ATOM 2144 C C . SER A 1 268 ? -6.547 -9.156 -0.912 1 88.69 268 SER A C 1
ATOM 2146 O O . SER A 1 268 ? -7.77 -9.195 -0.763 1 88.69 268 SER A O 1
ATOM 2148 N N . SER A 1 269 ? -5.879 -8.031 -1.025 1 92.31 269 SER A N 1
ATOM 2149 C CA . SER A 1 269 ? -6.562 -6.746 -1.052 1 92.31 269 SER A CA 1
ATOM 2150 C C . SER A 1 269 ? -7.496 -6.641 -2.252 1 92.31 269 SER A C 1
ATOM 2152 O O . SER A 1 269 ? -8.656 -6.238 -2.113 1 92.31 269 SER A O 1
ATOM 2154 N N . PHE A 1 270 ? -7.023 -7.051 -3.396 1 92.38 270 PHE A N 1
ATOM 2155 C CA . PHE A 1 270 ? -7.812 -6.918 -4.617 1 92.38 270 PHE A CA 1
ATOM 2156 C C . PHE A 1 270 ? -8.984 -7.891 -4.613 1 92.38 270 PHE A C 1
ATOM 2158 O O . PHE A 1 270 ? -10.055 -7.582 -5.145 1 92.38 270 PHE A O 1
ATOM 2165 N N . GLU A 1 271 ? -8.75 -9.039 -4.012 1 90.06 271 GLU A N 1
ATOM 2166 C CA . GLU A 1 271 ? -9.852 -9.984 -3.859 1 90.06 271 GLU A CA 1
ATOM 2167 C C . GLU A 1 271 ? -10.969 -9.391 -3.004 1 90.06 271 GLU A C 1
ATOM 2169 O O . GLU A 1 271 ? -12.148 -9.555 -3.314 1 90.06 271 GLU A O 1
ATOM 2174 N N . GLU A 1 272 ? -10.602 -8.727 -1.941 1 88.31 272 GLU A N 1
ATOM 2175 C CA . GLU A 1 272 ? -11.578 -8.078 -1.069 1 88.31 272 GLU A CA 1
ATOM 2176 C C . GLU A 1 272 ? -12.344 -6.992 -1.813 1 88.31 272 GLU A C 1
ATOM 2178 O O . GLU A 1 272 ? -13.562 -6.875 -1.666 1 88.31 272 GLU A O 1
ATOM 2183 N N . ILE A 1 273 ? -11.672 -6.223 -2.553 1 89.44 273 ILE A N 1
ATOM 2184 C CA . ILE A 1 273 ? -12.273 -5.117 -3.293 1 89.44 273 ILE A CA 1
ATOM 2185 C C . ILE A 1 273 ? -13.219 -5.664 -4.359 1 89.44 273 ILE A C 1
ATOM 2187 O O . ILE A 1 273 ? -14.312 -5.129 -4.566 1 89.44 273 ILE A O 1
ATOM 2191 N N . GLU A 1 274 ? -12.766 -6.727 -5.016 1 87.69 274 GLU A N 1
ATOM 2192 C CA . GLU A 1 274 ? -13.594 -7.359 -6.039 1 87.69 274 GLU A CA 1
ATOM 2193 C C . GLU A 1 274 ? -14.906 -7.871 -5.457 1 87.69 274 GLU A C 1
ATOM 2195 O O . GLU A 1 274 ? -15.961 -7.738 -6.078 1 87.69 274 GLU A O 1
ATOM 2200 N N . LYS A 1 275 ? -14.797 -8.453 -4.312 1 86.19 275 LYS A N 1
ATOM 2201 C CA . LYS A 1 275 ? -15.992 -8.969 -3.648 1 86.19 275 LYS A CA 1
ATOM 2202 C C . LYS A 1 275 ? -16.969 -7.84 -3.328 1 86.19 275 LYS A C 1
ATOM 2204 O O . LYS A 1 275 ? -18.188 -8.016 -3.41 1 86.19 275 LYS A O 1
ATOM 2209 N N . LEU A 1 276 ? -16.438 -6.738 -2.955 1 82.69 276 LEU A N 1
ATOM 2210 C CA . LEU A 1 276 ? -17.281 -5.586 -2.627 1 82.69 276 LEU A CA 1
ATOM 2211 C C . LEU A 1 276 ? -17.938 -5.02 -3.877 1 82.69 276 LEU A C 1
ATOM 2213 O O . LEU A 1 276 ? -19.094 -4.594 -3.832 1 82.69 276 LEU A O 1
ATOM 2217 N N . ASP A 1 277 ? -17.219 -4.957 -4.934 1 78 277 ASP A N 1
ATOM 2218 C CA . ASP A 1 277 ? -17.75 -4.43 -6.188 1 78 277 ASP A CA 1
ATOM 2219 C C . ASP A 1 277 ? -18.875 -5.324 -6.723 1 78 277 ASP A C 1
ATOM 2221 O O . ASP A 1 277 ? -19.828 -4.832 -7.34 1 78 277 ASP A O 1
ATOM 2225 N N . ARG A 1 278 ? -18.766 -6.582 -6.5 1 73.81 278 ARG A N 1
ATOM 2226 C CA . ARG A 1 278 ? -19.766 -7.531 -6.961 1 73.81 278 ARG A CA 1
ATOM 2227 C C . ARG A 1 278 ? -21.031 -7.434 -6.117 1 73.81 278 ARG A C 1
ATOM 2229 O O . ARG A 1 278 ? -22.141 -7.723 -6.602 1 73.81 278 ARG A O 1
ATOM 2236 N N . LYS A 1 279 ? -20.938 -7.121 -4.891 1 66.06 279 LYS A N 1
ATOM 2237 C CA . LYS A 1 279 ? -22.094 -6.98 -4.027 1 66.06 279 LYS A CA 1
ATOM 2238 C C . LYS A 1 279 ? -22.875 -5.707 -4.355 1 66.06 279 LYS A C 1
ATOM 2240 O O . LYS A 1 279 ? -24.078 -5.633 -4.121 1 66.06 279 LYS A O 1
ATOM 2245 N N . GLU A 1 280 ? -22.281 -4.633 -4.797 1 56.44 280 GLU A N 1
ATOM 2246 C CA . GLU A 1 280 ? -22.938 -3.357 -5.078 1 56.44 280 GLU A CA 1
ATOM 2247 C C . GLU A 1 280 ? -23.656 -3.395 -6.422 1 56.44 280 GLU A C 1
ATOM 2249 O O . GLU A 1 280 ? -24.438 -2.494 -6.738 1 56.44 280 GLU A O 1
ATOM 2254 N N . VAL A 1 281 ? -23.469 -4.582 -7.176 1 48.47 281 VAL A N 1
ATOM 2255 C CA . VAL A 1 281 ? -24.297 -4.816 -8.359 1 48.47 281 VAL A CA 1
ATOM 2256 C C . VAL A 1 281 ? -25.438 -5.77 -8.008 1 48.47 281 VAL A C 1
ATOM 2258 O O . VAL A 1 281 ? -25.203 -6.832 -7.43 1 48.47 281 VAL A O 1
ATOM 2261 N N . MET B 1 1 ? -13.898 38.719 3.793 1 49.28 1 MET B N 1
ATOM 2262 C CA . MET B 1 1 ? -14.641 39.188 4.957 1 49.28 1 MET B CA 1
ATOM 2263 C C . MET B 1 1 ? -14.328 40.656 5.238 1 49.28 1 MET B C 1
ATOM 2265 O O . MET B 1 1 ? -13.172 41.062 5.168 1 49.28 1 MET B O 1
ATOM 2269 N N . LYS B 1 2 ? -15.219 41.531 4.859 1 53.62 2 LYS B N 1
ATOM 2270 C CA . LYS B 1 2 ? -15.016 42.906 5.266 1 53.62 2 LYS B CA 1
ATOM 2271 C C . LYS B 1 2 ? -15.039 43.062 6.785 1 53.62 2 LYS B C 1
ATOM 2273 O O . LYS B 1 2 ? -16.016 42.656 7.434 1 53.62 2 LYS B O 1
ATOM 2278 N N . ILE B 1 3 ? -13.812 43.125 7.363 1 57.34 3 ILE B N 1
ATOM 2279 C CA . ILE B 1 3 ? -13.742 43.281 8.812 1 57.34 3 ILE B CA 1
ATOM 2280 C C . ILE B 1 3 ? -14.336 44.625 9.211 1 57.34 3 ILE B C 1
ATOM 2282 O O . ILE B 1 3 ? -13.984 45.656 8.641 1 57.34 3 ILE B O 1
ATOM 2286 N N . ASN B 1 4 ? -15.5 44.5 9.922 1 60.34 4 ASN B N 1
ATOM 2287 C CA . ASN B 1 4 ? -16.047 45.75 10.461 1 60.34 4 ASN B CA 1
ATOM 2288 C C . ASN B 1 4 ? -15.047 46.406 11.406 1 60.34 4 ASN B C 1
ATOM 2290 O O . ASN B 1 4 ? -14.391 45.75 12.211 1 60.34 4 ASN B O 1
ATOM 2294 N N . THR B 1 5 ? -14.633 47.719 11.094 1 62.12 5 THR B N 1
ATOM 2295 C CA . THR B 1 5 ? -13.656 48.406 11.906 1 62.12 5 THR B CA 1
ATOM 2296 C C . THR B 1 5 ? -14.32 49.031 13.133 1 62.12 5 THR B C 1
ATOM 2298 O O . THR B 1 5 ? -13.641 49.562 14.016 1 62.12 5 THR B O 1
ATOM 2301 N N . SER B 1 6 ? -15.609 48.781 13.266 1 72.88 6 SER B N 1
ATOM 2302 C CA . SER B 1 6 ? -16.234 49.406 14.43 1 72.88 6 SER B CA 1
ATOM 2303 C C . SER B 1 6 ? -16.984 48.375 15.266 1 72.88 6 SER B C 1
ATOM 2305 O O . SER B 1 6 ? -17.75 47.562 14.734 1 72.88 6 SER B O 1
ATOM 2307 N N . TYR B 1 7 ? -16.547 48.281 16.547 1 82.62 7 TYR B N 1
ATOM 2308 C CA . TYR B 1 7 ? -17.172 47.344 17.5 1 82.62 7 TYR B CA 1
ATOM 2309 C C . TYR B 1 7 ? -17.703 48.094 18.719 1 82.62 7 TYR B C 1
ATOM 2311 O O . TYR B 1 7 ? -17.172 49.156 19.078 1 82.62 7 TYR B O 1
ATOM 2319 N N . PRO B 1 8 ? -18.797 47.625 19.328 1 83.06 8 PRO B N 1
ATOM 2320 C CA . PRO B 1 8 ? -19.344 48.25 20.531 1 83.06 8 PRO B CA 1
ATOM 2321 C C . PRO B 1 8 ? -18.516 47.938 21.781 1 83.06 8 PRO B C 1
ATOM 2323 O O . PRO B 1 8 ? -18.953 48.219 22.891 1 83.06 8 PRO B O 1
ATOM 2326 N N . TYR B 1 9 ? -17.391 47.375 21.703 1 90.25 9 TYR B N 1
ATOM 2327 C CA . TYR B 1 9 ? -16.422 47.031 22.75 1 90.25 9 TYR B CA 1
ATOM 2328 C C . TYR B 1 9 ? -15 47.219 22.234 1 90.25 9 TYR B C 1
ATOM 2330 O O . TYR B 1 9 ? -14.773 47.344 21.031 1 90.25 9 TYR B O 1
ATOM 2338 N N . PRO B 1 10 ? -14.047 47.375 23.188 1 93.88 10 PRO B N 1
ATOM 2339 C CA . PRO B 1 10 ? -12.68 47.625 22.734 1 93.88 10 PRO B CA 1
ATOM 2340 C C . PRO B 1 10 ? -12.078 46.438 21.984 1 93.88 10 PRO B C 1
ATOM 2342 O O . PRO B 1 10 ? -12.234 45.312 22.406 1 93.88 10 PRO B O 1
ATOM 2345 N N . VAL B 1 11 ? -11.477 46.75 20.859 1 94.5 11 VAL B N 1
ATOM 2346 C CA . VAL B 1 11 ? -10.758 45.75 20.062 1 94.5 11 VAL B CA 1
ATOM 2347 C C . VAL B 1 11 ? -9.336 46.25 19.781 1 94.5 11 VAL B C 1
ATOM 2349 O O . VAL B 1 11 ? -9.148 47.406 19.344 1 94.5 11 VAL B O 1
ATOM 2352 N N . LEU B 1 12 ? -8.383 45.438 20.141 1 95.56 12 LEU B N 1
ATOM 2353 C CA . LEU B 1 12 ? -7.004 45.812 19.828 1 95.56 12 LEU B CA 1
ATOM 2354 C C . LEU B 1 12 ? -6.727 45.688 18.328 1 95.56 12 LEU B C 1
ATOM 2356 O O . LEU B 1 12 ? -6.719 44.562 17.797 1 95.56 12 LEU B O 1
ATOM 2360 N N . TYR B 1 13 ? -6.539 46.781 17.672 1 92.69 13 TYR B N 1
ATOM 2361 C CA . TYR B 1 13 ? -6.34 46.844 16.234 1 92.69 13 TYR B CA 1
ATOM 2362 C C . TYR B 1 13 ? -5.383 47.969 15.859 1 92.69 13 TYR B C 1
ATOM 2364 O O . TYR B 1 13 ? -5.402 49.031 16.469 1 92.69 13 TYR B O 1
ATOM 2372 N N . MET B 1 14 ? -4.609 47.719 14.906 1 87.19 14 MET B N 1
ATOM 2373 C CA . MET B 1 14 ? -3.57 48.656 14.531 1 87.19 14 MET B CA 1
ATOM 2374 C C . MET B 1 14 ? -4.184 50 14.078 1 87.19 14 MET B C 1
ATOM 2376 O O . MET B 1 14 ? -3.561 51.062 14.211 1 87.19 14 MET B O 1
ATOM 2380 N N . ASN B 1 15 ? -5.395 49.969 13.602 1 83.94 15 ASN B N 1
ATOM 2381 C CA . ASN B 1 15 ? -6.004 51.188 13.031 1 83.94 15 ASN B CA 1
ATOM 2382 C C . ASN B 1 15 ? -6.98 51.812 14.008 1 83.94 15 ASN B C 1
ATOM 2384 O O . ASN B 1 15 ? -7.832 52.625 13.602 1 83.94 15 ASN B O 1
ATOM 2388 N N . ASN B 1 16 ? -6.895 51.406 15.289 1 85.62 16 ASN B N 1
ATOM 2389 C CA . ASN B 1 16 ? -7.785 52.062 16.234 1 85.62 16 ASN B CA 1
ATOM 2390 C C . ASN B 1 16 ? -7.051 52.438 17.516 1 85.62 16 ASN B C 1
ATOM 2392 O O . ASN B 1 16 ? -5.848 52.219 17.641 1 85.62 16 ASN B O 1
ATOM 2396 N N . GLU B 1 17 ? -7.73 53.125 18.422 1 89 17 GLU B N 1
ATOM 2397 C CA . GLU B 1 17 ? -7.102 53.656 19.641 1 89 17 GLU B CA 1
ATOM 2398 C C . GLU B 1 17 ? -7.785 53.125 20.891 1 89 17 GLU B C 1
ATOM 2400 O O . GLU B 1 17 ? -7.832 53.812 21.922 1 89 17 GLU B O 1
ATOM 2405 N N . ASP B 1 18 ? -8.266 51.938 20.75 1 92.12 18 ASP B N 1
ATOM 2406 C CA . ASP B 1 18 ? -9 51.375 21.875 1 92.12 18 ASP B CA 1
ATOM 2407 C C . ASP B 1 18 ? -8.062 51.031 23.031 1 92.12 18 ASP B C 1
ATOM 2409 O O . ASP B 1 18 ? -8.492 50.969 24.188 1 92.12 18 ASP B O 1
ATOM 2413 N N . TYR B 1 19 ? -6.781 50.875 22.719 1 95.62 19 TYR B N 1
ATOM 2414 C CA . TYR B 1 19 ? -5.773 50.562 23.719 1 95.62 19 TYR B CA 1
ATOM 2415 C C . TYR B 1 19 ? -4.547 51.438 23.578 1 95.62 19 TYR B C 1
ATOM 2417 O O . TYR B 1 19 ? -4.195 51.844 22.469 1 95.62 19 TYR B O 1
ATOM 2425 N N . LYS B 1 20 ? -4.082 51.719 24.75 1 95.06 20 LYS B N 1
ATOM 2426 C CA . LYS B 1 20 ? -2.82 52.438 24.781 1 95.06 20 LYS B CA 1
ATOM 2427 C C . LYS B 1 20 ? -1.639 51.5 24.969 1 95.06 20 LYS B C 1
ATOM 2429 O O . LYS B 1 20 ? -1.776 50.438 25.594 1 95.06 20 LYS B O 1
ATOM 2434 N N . LYS B 1 21 ? -0.491 51.875 24.375 1 95.06 21 LYS B N 1
ATOM 2435 C CA . LYS B 1 21 ? 0.755 51.125 24.547 1 95.06 21 LYS B CA 1
ATOM 2436 C C . LYS B 1 21 ? 0.554 49.625 24.281 1 95.06 21 LYS B C 1
ATOM 2438 O O . LYS B 1 21 ? 0.971 48.781 25.078 1 95.06 21 LYS B O 1
ATOM 2443 N N . SER B 1 22 ? -0.243 49.344 23.312 1 96.81 22 SER B N 1
ATOM 2444 C CA . SER B 1 22 ? -0.571 47.969 22.969 1 96.81 22 SER B CA 1
ATOM 2445 C C . SER B 1 22 ? -0.394 47.719 21.469 1 96.81 22 SER B C 1
ATOM 2447 O O . SER B 1 22 ? -0.5 48.625 20.672 1 96.81 22 SER B O 1
ATOM 2449 N N . SER B 1 23 ? 0.002 46.469 21.109 1 96.69 23 SER B N 1
ATOM 2450 C CA . SER B 1 23 ? 0.114 46.125 19.703 1 96.69 23 SER B CA 1
ATOM 2451 C C . SER B 1 23 ? -0.191 44.625 19.484 1 96.69 23 SER B C 1
ATOM 2453 O O . SER B 1 23 ? 0.009 43.812 20.391 1 96.69 23 SER B O 1
ATOM 2455 N N . TYR B 1 24 ? -0.771 44.375 18.406 1 96.69 24 TYR B N 1
ATOM 2456 C CA . TYR B 1 24 ? -1.022 43 17.953 1 96.69 24 TYR B CA 1
ATOM 2457 C C . TYR B 1 24 ? -0.717 42.875 16.469 1 96.69 24 TYR B C 1
ATOM 2459 O O . TYR B 1 24 ? -1.328 43.531 15.633 1 96.69 24 TYR B O 1
ATOM 2467 N N . HIS B 1 25 ? 0.336 42 16.172 1 96 25 HIS B N 1
ATOM 2468 C CA . HIS B 1 25 ? 0.753 41.75 14.797 1 96 25 HIS B CA 1
ATOM 2469 C C . HIS B 1 25 ? 0.845 40.25 14.523 1 96 25 HIS B C 1
ATOM 2471 O O . HIS B 1 25 ? 1.229 39.469 15.406 1 96 25 HIS B O 1
ATOM 2477 N N . THR B 1 26 ? 0.436 39.906 13.344 1 96.75 26 THR B N 1
ATOM 2478 C CA . THR B 1 26 ? 0.579 38.5 12.914 1 96.75 26 THR B CA 1
ATOM 2479 C C . THR B 1 26 ? 1.39 38.438 11.625 1 96.75 26 THR B C 1
ATOM 2481 O O . THR B 1 26 ? 1.053 39.062 10.633 1 96.75 26 THR B O 1
ATOM 2484 N N . ASN B 1 27 ? 2.508 37.719 11.688 1 96.5 27 ASN B N 1
ATOM 2485 C CA . ASN B 1 27 ? 3.25 37.406 10.477 1 96.5 27 ASN B CA 1
ATOM 2486 C C . ASN B 1 27 ? 2.775 36.094 9.852 1 96.5 27 ASN B C 1
ATOM 2488 O O . ASN B 1 27 ? 2.881 35.031 10.469 1 96.5 27 ASN B O 1
ATOM 2492 N N . ILE B 1 28 ? 2.16 36.219 8.664 1 95.5 28 ILE B N 1
ATOM 2493 C CA . ILE B 1 28 ? 1.599 35.062 8 1 95.5 28 ILE B CA 1
ATOM 2494 C C . ILE B 1 28 ? 2.445 34.688 6.777 1 95.5 28 ILE B C 1
ATOM 2496 O O . ILE B 1 28 ? 2.674 35.531 5.91 1 95.5 28 ILE B O 1
ATOM 2500 N N . SER B 1 29 ? 2.975 33.5 6.781 1 93.94 29 SER B N 1
ATOM 2501 C CA . SER B 1 29 ? 3.697 32.969 5.629 1 93.94 29 SER B CA 1
ATOM 2502 C C . SER B 1 29 ? 2.951 31.797 4.992 1 93.94 29 SER B C 1
ATOM 2504 O O . SER B 1 29 ? 2.383 30.969 5.695 1 93.94 29 SER B O 1
ATOM 2506 N N . VAL B 1 30 ? 2.881 31.828 3.645 1 91.19 30 VAL B N 1
ATOM 2507 C CA . VAL B 1 30 ? 2.156 30.797 2.912 1 91.19 30 VAL B CA 1
ATOM 2508 C C . VAL B 1 30 ? 3.084 30.141 1.892 1 91.19 30 VAL B C 1
ATOM 2510 O O . VAL B 1 30 ? 3.85 30.828 1.208 1 91.19 30 VAL B O 1
ATOM 2513 N N . ASN B 1 31 ? 3.094 28.844 1.957 1 85.62 31 ASN B N 1
ATOM 2514 C CA . ASN B 1 31 ? 3.85 28.078 0.972 1 85.62 31 ASN B CA 1
ATOM 2515 C C . ASN B 1 31 ? 3.045 26.891 0.444 1 85.62 31 ASN B C 1
ATOM 2517 O O . ASN B 1 31 ? 2.27 26.281 1.185 1 85.62 31 ASN B O 1
ATOM 2521 N N . GLU B 1 32 ? 3.121 26.703 -0.842 1 83.44 32 GLU B N 1
ATOM 2522 C CA . GLU B 1 32 ? 2.486 25.547 -1.441 1 83.44 32 GLU B CA 1
ATOM 2523 C C . GLU B 1 32 ? 3.498 24.422 -1.682 1 83.44 32 GLU B C 1
ATOM 2525 O O . GLU B 1 32 ? 4.605 24.672 -2.166 1 83.44 32 GLU B O 1
ATOM 2530 N N . SER B 1 33 ? 3.156 23.234 -1.157 1 79.75 33 SER B N 1
ATOM 2531 C CA . SER B 1 33 ? 4.035 22.094 -1.369 1 79.75 33 SER B CA 1
ATOM 2532 C C . SER B 1 33 ? 3.238 20.797 -1.455 1 79.75 33 SER B C 1
ATOM 2534 O O . SER B 1 33 ? 2.395 20.516 -0.6 1 79.75 33 SER B O 1
ATOM 2536 N N . PHE B 1 34 ? 3.551 20 -2.477 1 78.94 34 PHE B N 1
ATOM 2537 C CA . PHE B 1 34 ? 2.994 18.672 -2.67 1 78.94 34 PHE B CA 1
ATOM 2538 C C . PHE B 1 34 ? 1.48 18.688 -2.486 1 78.94 34 PHE B C 1
ATOM 2540 O O . PHE B 1 34 ? 0.933 17.859 -1.749 1 78.94 34 PHE B O 1
ATOM 2547 N N . GLY B 1 35 ? 0.779 19.672 -3.059 1 77.31 35 GLY B N 1
ATOM 2548 C CA . GLY B 1 35 ? -0.673 19.703 -3.123 1 77.31 35 GLY B CA 1
ATOM 2549 C C . GLY B 1 35 ? -1.313 20.266 -1.867 1 77.31 35 GLY B C 1
ATOM 2550 O O . GLY B 1 35 ? -2.516 20.109 -1.649 1 77.31 35 GLY B O 1
ATOM 2551 N N . GLU B 1 36 ? -0.48 20.859 -1.025 1 85.62 36 GLU B N 1
ATOM 2552 C CA . GLU B 1 36 ? -1.012 21.469 0.192 1 85.62 36 GLU B CA 1
ATOM 2553 C C . GLU B 1 36 ? -0.557 22.922 0.332 1 85.62 36 GLU B C 1
ATOM 2555 O O . GLU B 1 36 ? 0.573 23.25 -0.025 1 85.62 36 GLU B O 1
ATOM 2560 N N . LEU B 1 37 ? -1.461 23.672 0.771 1 88.25 37 LEU B N 1
ATOM 2561 C CA . LEU B 1 37 ? -1.123 25.031 1.167 1 88.25 37 LEU B CA 1
ATOM 2562 C C . LEU B 1 37 ? -0.714 25.078 2.635 1 88.25 37 LEU B C 1
ATOM 2564 O O . LEU B 1 37 ? -1.523 24.797 3.521 1 88.25 37 LEU B O 1
ATOM 2568 N N . HIS B 1 38 ? 0.554 25.391 2.873 1 90.12 38 HIS B N 1
ATOM 2569 C CA . HIS B 1 38 ? 1.06 25.484 4.238 1 90.12 38 HIS B CA 1
ATOM 2570 C C . HIS B 1 38 ? 1.045 26.938 4.727 1 90.12 38 HIS B C 1
ATOM 2572 O O . HIS B 1 38 ? 1.672 27.797 4.117 1 90.12 38 HIS B O 1
ATOM 2578 N N . ILE B 1 39 ? 0.333 27.172 5.828 1 93.56 39 ILE B N 1
ATOM 2579 C CA . ILE B 1 39 ? 0.229 28.5 6.418 1 93.56 39 ILE B CA 1
ATOM 2580 C C . ILE B 1 39 ? 0.927 28.516 7.773 1 93.56 39 ILE B C 1
ATOM 2582 O O . ILE B 1 39 ? 0.664 27.656 8.625 1 93.56 39 ILE B O 1
ATOM 2586 N N . ILE B 1 40 ? 1.881 29.375 7.93 1 94.12 40 ILE B N 1
ATOM 2587 C CA . ILE B 1 40 ? 2.521 29.578 9.219 1 94.12 40 ILE B CA 1
ATOM 2588 C C . ILE B 1 40 ? 2.213 30.984 9.727 1 94.12 40 ILE B C 1
ATOM 2590 O O . ILE B 1 40 ? 2.533 31.984 9.062 1 94.12 40 ILE B O 1
ATOM 2594 N N . ALA B 1 41 ? 1.549 31.094 10.844 1 96.69 41 ALA B N 1
ATOM 2595 C CA . ALA B 1 41 ? 1.233 32.375 11.461 1 96.69 41 ALA B CA 1
ATOM 2596 C C . ALA B 1 41 ? 2.012 32.562 12.766 1 96.69 41 ALA B C 1
ATOM 2598 O O . ALA B 1 41 ? 2.002 31.703 13.633 1 96.69 41 ALA B O 1
ATOM 2599 N N . LYS B 1 42 ? 2.752 33.594 12.852 1 97.38 42 LYS B N 1
ATOM 2600 C CA . LYS B 1 42 ? 3.443 33.969 14.078 1 97.38 42 LYS B CA 1
ATOM 2601 C C . LYS B 1 42 ? 2.771 35.188 14.711 1 97.38 42 LYS B C 1
ATOM 2603 O O . LYS B 1 42 ? 2.723 36.281 14.109 1 97.38 42 LYS B O 1
ATOM 2608 N N . PHE B 1 43 ? 2.307 35.031 15.984 1 97.88 43 PHE B N 1
ATOM 2609 C CA . PHE B 1 43 ? 1.532 36.062 16.656 1 97.88 43 PHE B CA 1
ATOM 2610 C C . PHE B 1 43 ? 2.412 36.875 17.625 1 97.88 43 PHE B C 1
ATOM 2612 O O . PHE B 1 43 ? 3.139 36.281 18.438 1 97.88 43 PHE B O 1
ATOM 2619 N N . SER B 1 44 ? 2.414 38.125 17.453 1 97.38 44 SER B N 1
ATOM 2620 C CA . SER B 1 44 ? 3.094 39.062 18.359 1 97.38 44 SER B CA 1
ATOM 2621 C C . SER B 1 44 ? 2.102 39.969 19.047 1 97.38 44 SER B C 1
ATOM 2623 O O . SER B 1 44 ? 1.49 40.844 18.406 1 97.38 44 SER B O 1
ATOM 2625 N N . LEU B 1 45 ? 1.954 39.812 20.375 1 97.81 45 LEU B N 1
ATOM 2626 C CA . LEU B 1 45 ? 0.979 40.562 21.156 1 97.81 45 LEU B CA 1
ATOM 2627 C C . LEU B 1 45 ? 1.658 41.312 22.297 1 97.81 45 LEU B C 1
ATOM 2629 O O . LEU B 1 45 ? 2.42 40.719 23.062 1 97.81 45 LEU B O 1
ATOM 2633 N N . ASP B 1 46 ? 1.495 42.562 22.266 1 97.25 46 ASP B N 1
ATOM 2634 C CA . ASP B 1 46 ? 1.935 43.406 23.391 1 97.25 46 ASP B CA 1
ATOM 2635 C C . ASP B 1 46 ? 0.742 44.031 24.109 1 97.25 46 ASP B C 1
ATOM 2637 O O . ASP B 1 46 ? 0.375 45.188 23.844 1 97.25 46 ASP B O 1
ATOM 2641 N N . ASN B 1 47 ? 0.102 43.406 25.016 1 97.38 47 ASN B N 1
ATOM 2642 C CA . ASN B 1 47 ? -1.001 43.781 25.891 1 97.38 47 ASN B CA 1
ATOM 2643 C C . ASN B 1 47 ? -1.168 42.75 27.016 1 97.38 47 ASN B C 1
ATOM 2645 O O . ASN B 1 47 ? -1.758 41.688 26.812 1 97.38 47 ASN B O 1
ATOM 2649 N N . PRO B 1 48 ? -0.626 43 28.172 1 96.94 48 PRO B N 1
ATOM 2650 C CA . PRO B 1 48 ? -0.639 42.031 29.266 1 96.94 48 PRO B CA 1
ATOM 2651 C C . PRO B 1 48 ? -2.047 41.562 29.609 1 96.94 48 PRO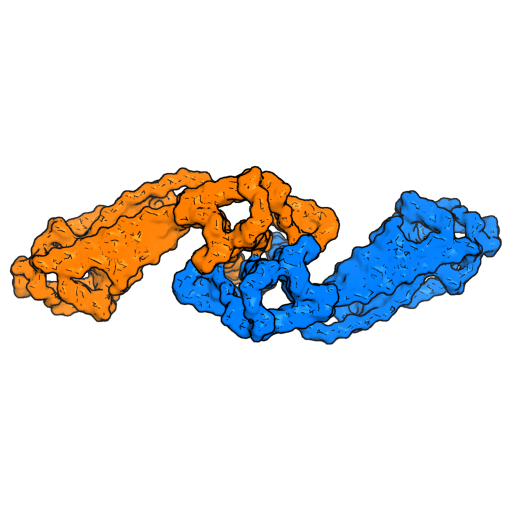 B C 1
ATOM 2653 O O . PRO B 1 48 ? -2.232 40.406 30 1 96.94 48 PRO B O 1
ATOM 2656 N N . GLY B 1 49 ? -2.959 42.438 29.5 1 95.94 49 GLY B N 1
ATOM 2657 C CA . GLY B 1 49 ? -4.332 42.062 29.797 1 95.94 49 GLY B CA 1
ATOM 2658 C C . GLY B 1 49 ? -4.871 40.969 28.891 1 95.94 49 GLY B C 1
ATOM 2659 O O . GLY B 1 49 ? -5.422 39.969 29.359 1 95.94 49 GLY B O 1
ATOM 2660 N N . ILE B 1 50 ? -4.652 41.156 27.609 1 97.69 50 ILE B N 1
ATOM 2661 C CA . ILE B 1 50 ? -5.125 40.188 26.641 1 97.69 50 ILE B CA 1
ATOM 2662 C C . ILE B 1 50 ? -4.285 38.906 26.734 1 97.69 50 ILE B C 1
ATOM 2664 O O . ILE B 1 50 ? -4.812 37.781 26.625 1 97.69 50 ILE B O 1
ATOM 2668 N N . LYS B 1 51 ? -3.012 39.062 26.969 1 97.44 51 LYS B N 1
ATOM 2669 C CA . LYS B 1 51 ? -2.137 37.906 27.141 1 97.44 51 LYS B CA 1
ATOM 2670 C C . LYS B 1 51 ? -2.619 37 28.281 1 97.44 51 LYS B C 1
ATOM 2672 O O . LYS B 1 51 ? -2.596 35.781 28.172 1 97.44 51 LYS B O 1
ATOM 2677 N N . ARG B 1 52 ? -3.041 37.625 29.344 1 96.38 52 ARG B N 1
ATOM 2678 C CA . ARG B 1 52 ? -3.543 36.875 30.5 1 96.38 52 ARG B CA 1
ATOM 2679 C C . ARG B 1 52 ? -4.781 36.062 30.125 1 96.38 52 ARG B C 1
ATOM 2681 O O . ARG B 1 52 ? -4.934 34.938 30.578 1 96.38 52 ARG B O 1
ATOM 2688 N N . LEU B 1 53 ? -5.652 36.656 29.328 1 97 53 LEU B N 1
ATOM 2689 C CA . LEU B 1 53 ? -6.863 35.969 28.906 1 97 53 LEU B CA 1
ATOM 2690 C C . LEU B 1 53 ? -6.52 34.719 28.094 1 97 53 LEU B C 1
ATOM 2692 O O . LEU B 1 53 ? -7.172 33.688 28.25 1 97 53 LEU B O 1
ATOM 2696 N N . ILE B 1 54 ? -5.496 34.781 27.203 1 97.44 54 ILE B N 1
ATOM 2697 C CA . ILE B 1 54 ? -5.07 33.656 26.391 1 97.44 54 ILE B CA 1
ATOM 2698 C C . ILE B 1 54 ? -4.445 32.562 27.266 1 97.44 54 ILE B C 1
ATOM 2700 O O . ILE B 1 54 ? -4.734 31.391 27.094 1 97.44 54 ILE B O 1
ATOM 2704 N N . GLU B 1 55 ? -3.67 33 28.25 1 96.06 55 GLU B N 1
ATOM 2705 C CA . GLU B 1 55 ? -3.039 32.094 29.188 1 96.06 55 GLU B CA 1
ATOM 2706 C C . GLU B 1 55 ? -4.082 31.328 30 1 96.06 55 GLU B C 1
ATOM 2708 O O . GLU B 1 55 ? -3.9 30.141 30.312 1 96.06 55 GLU B O 1
ATOM 2713 N N . GLU B 1 56 ? -5.137 32 30.266 1 95.56 56 GLU B N 1
ATOM 2714 C CA . GLU B 1 56 ? -6.203 31.406 31.078 1 95.56 56 GLU B CA 1
ATOM 2715 C C . GLU B 1 56 ? -7.203 30.656 30.219 1 95.56 56 GLU B C 1
ATOM 2717 O O . GLU B 1 56 ? -8.25 30.219 30.703 1 95.56 56 GLU B O 1
ATOM 2722 N N . ALA B 1 57 ? -7.039 30.609 28.969 1 95.56 57 ALA B N 1
ATOM 2723 C CA . ALA B 1 57 ? -7.855 29.891 28 1 95.56 57 ALA B CA 1
ATOM 2724 C C . ALA B 1 57 ? -9.211 30.562 27.797 1 95.56 57 ALA B C 1
ATOM 2726 O O . ALA B 1 57 ? -10.164 29.953 27.328 1 95.56 57 ALA B O 1
ATOM 2727 N N . ALA B 1 58 ? -9.266 31.844 28.219 1 96.75 58 ALA B N 1
ATOM 2728 C CA . ALA B 1 58 ? -10.484 32.625 28.016 1 96.75 58 ALA B CA 1
ATOM 2729 C C . ALA B 1 58 ? -10.5 33.25 26.641 1 96.75 58 ALA B C 1
ATOM 2731 O O . ALA B 1 58 ? -11.547 33.688 26.156 1 96.75 58 ALA B O 1
ATOM 2732 N N . ALA B 1 59 ? -9.336 33.344 26 1 97.75 59 ALA B N 1
ATOM 2733 C CA . ALA B 1 59 ? -9.172 33.844 24.641 1 97.75 59 ALA B CA 1
ATOM 2734 C C . ALA B 1 59 ? -8.156 33 23.859 1 97.75 59 ALA B C 1
ATOM 2736 O O . ALA B 1 59 ? -7.418 32.219 24.453 1 97.75 59 ALA B O 1
ATOM 2737 N N . VAL B 1 60 ? -8.195 33.125 22.5 1 98.12 60 VAL B N 1
ATOM 2738 C CA . VAL B 1 60 ? -7.27 32.312 21.688 1 98.12 60 VAL B CA 1
ATOM 2739 C C . VAL B 1 60 ? -6.906 33.094 20.422 1 98.12 60 VAL B C 1
ATOM 2741 O O . VAL B 1 60 ? -7.672 33.969 19.969 1 98.12 60 VAL B O 1
ATOM 2744 N N . PHE B 1 61 ? -5.715 32.875 19.953 1 98.19 61 PHE B N 1
ATOM 2745 C CA . PHE B 1 61 ? -5.375 33.344 18.609 1 98.19 61 PHE B CA 1
ATOM 2746 C C . PHE B 1 61 ? -6.133 32.531 17.562 1 98.19 61 PHE B C 1
ATOM 2748 O O . PHE B 1 61 ? -6.367 31.328 17.75 1 98.19 61 PHE B O 1
ATOM 2755 N N . MET B 1 62 ? -6.531 33.125 16.5 1 97.44 62 MET B N 1
ATOM 2756 C CA . MET B 1 62 ? -7.266 32.406 15.445 1 97.44 62 MET B CA 1
ATOM 2757 C C . MET B 1 62 ? -6.875 32.938 14.062 1 97.44 62 MET B C 1
ATOM 2759 O O . MET B 1 62 ? -6.715 34.125 13.875 1 97.44 62 MET B O 1
ATOM 2763 N N . ILE B 1 63 ? -6.621 32.031 13.156 1 96.69 63 ILE B N 1
ATOM 2764 C CA . ILE B 1 63 ? -6.555 32.406 11.75 1 96.69 63 ILE B CA 1
ATOM 2765 C C . ILE B 1 63 ? -7.805 31.922 11.023 1 96.69 63 ILE B C 1
ATOM 2767 O O . ILE B 1 63 ? -8.289 30.812 11.281 1 96.69 63 ILE B O 1
ATOM 2771 N N . HIS B 1 64 ? -8.383 32.75 10.297 1 95.81 64 HIS B N 1
ATOM 2772 C CA . HIS B 1 64 ? -9.539 32.438 9.469 1 95.81 64 HIS B CA 1
ATOM 2773 C C . HIS B 1 64 ? -9.172 32.406 7.992 1 95.81 64 HIS B C 1
ATOM 2775 O O . HIS B 1 64 ? -8.711 33.406 7.43 1 95.81 64 HIS B O 1
ATOM 2781 N N . VAL B 1 65 ? -9.32 31.219 7.367 1 94.62 65 VAL B N 1
ATOM 2782 C CA . VAL B 1 65 ? -8.977 31.031 5.961 1 94.62 65 VAL B CA 1
ATOM 2783 C C . VAL B 1 65 ? -10.258 30.938 5.125 1 94.62 65 VAL B C 1
ATOM 2785 O O . VAL B 1 65 ? -11.148 30.141 5.422 1 94.62 65 VAL B O 1
ATOM 2788 N N . GLU B 1 66 ? -10.258 31.844 4.117 1 93.56 66 GLU B N 1
ATOM 2789 C CA . GLU B 1 66 ? -11.445 31.875 3.264 1 93.56 66 GLU B CA 1
ATOM 2790 C C . GLU B 1 66 ? -11.062 31.828 1.786 1 93.56 66 GLU B C 1
ATOM 2792 O O . GLU B 1 66 ? -10.094 32.469 1.372 1 93.56 66 GLU B O 1
ATOM 2797 N N . CYS B 1 67 ? -11.75 31.047 1.075 1 90.19 67 CYS B N 1
ATOM 2798 C CA . CYS B 1 67 ? -11.656 30.969 -0.379 1 90.19 67 CYS B CA 1
ATOM 2799 C C . CYS B 1 67 ? -13.039 31.094 -1.018 1 90.19 67 CYS B C 1
ATOM 2801 O O . CYS B 1 67 ? -13.805 30.125 -1.049 1 90.19 67 CYS B O 1
ATOM 2803 N N . GLY B 1 68 ? -13.32 32.25 -1.616 1 88.25 68 GLY B N 1
ATOM 2804 C CA . GLY B 1 68 ? -14.633 32.562 -2.16 1 88.25 68 GLY B CA 1
ATOM 2805 C C . GLY B 1 68 ? -15.039 31.641 -3.289 1 88.25 68 GLY B C 1
ATOM 2806 O O . GLY B 1 68 ? -16.203 31.219 -3.371 1 88.25 68 GLY B O 1
ATOM 2807 N N . GLN B 1 69 ? -14.07 31.203 -4.082 1 85.19 69 GLN B N 1
ATOM 2808 C CA . GLN B 1 69 ? -14.375 30.422 -5.273 1 85.19 69 GLN B CA 1
ATOM 2809 C C . GLN B 1 69 ? -14.844 29.016 -4.902 1 85.19 69 GLN B C 1
ATOM 2811 O O . GLN B 1 69 ? -15.625 28.406 -5.633 1 85.19 69 GLN B O 1
ATOM 2816 N N . THR B 1 70 ? -14.406 28.422 -3.814 1 87.88 70 THR B N 1
ATOM 2817 C CA . THR B 1 70 ? -14.789 27.078 -3.402 1 87.88 70 THR B CA 1
ATOM 2818 C C . THR B 1 70 ? -15.688 27.125 -2.172 1 87.88 70 THR B C 1
ATOM 2820 O O . THR B 1 70 ? -16.078 26.078 -1.634 1 87.88 70 THR B O 1
ATOM 2823 N N . SER B 1 71 ? -16.016 28.281 -1.662 1 88.12 71 SER B N 1
ATOM 2824 C CA . SER B 1 71 ? -16.781 28.5 -0.437 1 88.12 71 SER B CA 1
ATOM 2825 C C . SER B 1 71 ? -16.078 27.875 0.765 1 88.12 71 SER B C 1
ATOM 2827 O O . SER B 1 71 ? -16.734 27.5 1.744 1 88.12 71 SER B O 1
ATOM 2829 N N . PHE B 1 72 ? -14.789 27.656 0.597 1 89.88 72 PHE B N 1
ATOM 2830 C CA . PHE B 1 72 ? -14.008 27.172 1.726 1 89.88 72 PHE B CA 1
ATOM 2831 C C . PHE B 1 72 ? -13.898 28.25 2.807 1 89.88 72 PHE B C 1
ATOM 2833 O O . PHE B 1 72 ? -13.539 29.391 2.521 1 89.88 72 PHE B O 1
ATOM 2840 N N . ARG B 1 73 ? -14.281 27.906 4.031 1 91.94 73 ARG B N 1
ATOM 2841 C CA . ARG B 1 73 ? -14.18 28.781 5.199 1 91.94 73 ARG B CA 1
ATOM 2842 C C . ARG B 1 73 ? -13.867 27.969 6.457 1 91.94 73 ARG B C 1
ATOM 2844 O O . ARG B 1 73 ? -14.703 27.203 6.922 1 91.94 73 ARG B O 1
ATOM 2851 N N . GLN B 1 74 ? -12.633 28.125 6.938 1 94.25 74 GLN B N 1
ATOM 2852 C CA . GLN B 1 74 ? -12.242 27.375 8.125 1 94.25 74 GLN B CA 1
ATOM 2853 C C . GLN B 1 74 ? -11.477 28.25 9.109 1 94.25 74 GLN B C 1
ATOM 2855 O O . GLN B 1 74 ? -10.672 29.094 8.695 1 94.25 74 GLN B O 1
ATOM 2860 N N . ALA B 1 75 ? -11.742 28.125 10.43 1 95.19 75 ALA B N 1
ATOM 2861 C CA . ALA B 1 75 ? -11.023 28.797 11.508 1 95.19 75 ALA B CA 1
ATOM 2862 C C . ALA B 1 75 ? -10.07 27.844 12.211 1 95.19 75 ALA B C 1
ATOM 2864 O O . ALA B 1 75 ? -10.406 26.672 12.453 1 95.19 75 ALA B O 1
ATOM 2865 N N . TYR B 1 76 ? -8.859 28.281 12.414 1 96.19 76 TYR B N 1
ATOM 2866 C CA . TYR B 1 76 ? -7.859 27.516 13.156 1 96.19 76 TYR B CA 1
ATOM 2867 C C . TYR B 1 76 ? -7.406 28.281 14.398 1 96.19 76 TYR B C 1
ATOM 2869 O O . TYR B 1 76 ? -7.008 29.438 14.305 1 96.19 76 TYR B O 1
ATOM 2877 N N . GLU B 1 77 ? -7.438 27.688 15.539 1 96.5 77 GLU B N 1
ATOM 2878 C CA . GLU B 1 77 ? -7.191 28.359 16.812 1 96.5 77 GLU B CA 1
ATOM 2879 C C . GLU B 1 77 ? -5.934 27.828 17.484 1 96.5 77 GLU B C 1
ATOM 2881 O O . GLU B 1 77 ? -5.531 26.688 17.25 1 96.5 77 GLU B O 1
ATOM 2886 N N . THR B 1 78 ? -5.262 28.672 18.234 1 96.75 78 THR B N 1
ATOM 2887 C CA . THR B 1 78 ? -4.125 28.234 19.047 1 96.75 78 THR B CA 1
ATOM 2888 C C . THR B 1 78 ? -3.912 29.172 20.219 1 96.75 78 THR B C 1
ATOM 2890 O O . THR B 1 78 ? -4.262 30.359 20.156 1 96.75 78 THR B O 1
ATOM 2893 N N . SER B 1 79 ? -3.445 28.672 21.328 1 96.06 79 SER B N 1
ATOM 2894 C CA . SER B 1 79 ? -3.037 29.484 22.453 1 96.06 79 SER B CA 1
ATOM 2895 C C . SER B 1 79 ? -1.54 29.781 22.422 1 96.06 79 SER B C 1
ATOM 2897 O O . SER B 1 79 ? -1.022 30.516 23.266 1 96.06 79 SER B O 1
ATOM 2899 N N . ARG B 1 80 ? -0.901 29.219 21.375 1 92.06 80 ARG B N 1
ATOM 2900 C CA . ARG B 1 80 ? 0.538 29.406 21.219 1 92.06 80 ARG B CA 1
ATOM 2901 C C . ARG B 1 80 ? 0.84 30.594 20.312 1 92.06 80 ARG B C 1
ATOM 2903 O O . ARG B 1 80 ? -0.06 31.141 19.656 1 92.06 80 ARG B O 1
ATOM 2910 N N . GLU B 1 81 ? 2.059 30.984 20.328 1 95.38 81 GLU B N 1
ATOM 2911 C CA . GLU B 1 81 ? 2.467 32.156 19.562 1 95.38 81 GLU B CA 1
ATOM 2912 C C . GLU B 1 81 ? 2.641 31.797 18.078 1 95.38 81 GLU B C 1
ATOM 2914 O O . GLU B 1 81 ? 2.826 32.688 17.25 1 95.38 81 GLU B O 1
ATOM 2919 N N . THR B 1 82 ? 2.639 30.562 17.781 1 96.12 82 THR B N 1
ATOM 2920 C CA . THR B 1 82 ? 2.762 30.125 16.391 1 96.12 82 THR B CA 1
ATOM 2921 C C . THR B 1 82 ? 1.688 29.094 16.047 1 96.12 82 THR B C 1
ATOM 2923 O O . THR B 1 82 ? 1.304 28.297 16.906 1 96.12 82 THR B O 1
ATOM 2926 N N . LEU B 1 83 ? 1.142 29.156 14.867 1 95.56 83 LEU B N 1
ATOM 2927 C CA . LEU B 1 83 ? 0.157 28.219 14.344 1 95.56 83 LEU B CA 1
ATOM 2928 C C . LEU B 1 83 ? 0.552 27.734 12.953 1 95.56 83 LEU B C 1
ATOM 2930 O O . LEU B 1 83 ? 0.905 28.547 12.094 1 95.56 83 LEU B O 1
ATOM 2934 N N . GLU B 1 84 ? 0.656 26.453 12.727 1 93 84 GLU B N 1
ATOM 2935 C CA . GLU B 1 84 ? 0.908 25.875 11.414 1 93 84 GLU B CA 1
ATOM 2936 C C . GLU B 1 84 ? -0.301 25.078 10.922 1 93 84 GLU B C 1
ATOM 2938 O O . GLU B 1 84 ? -0.845 24.25 11.656 1 93 84 GLU B O 1
ATOM 2943 N N . VAL B 1 85 ? -0.74 25.391 9.719 1 92.69 85 VAL B N 1
ATOM 2944 C CA . VAL B 1 85 ? -1.917 24.75 9.141 1 92.69 85 VAL B CA 1
ATOM 2945 C C . VAL B 1 85 ? -1.588 24.234 7.742 1 92.69 85 VAL B C 1
ATOM 2947 O O . VAL B 1 85 ? -0.877 24.891 6.98 1 92.69 85 VAL B O 1
ATOM 2950 N N . ALA B 1 86 ? -2.012 23.078 7.426 1 89.81 86 ALA B N 1
ATOM 2951 C CA . ALA B 1 86 ? -1.913 22.531 6.074 1 89.81 86 ALA B CA 1
ATOM 2952 C C . ALA B 1 86 ? -3.297 22.297 5.48 1 89.81 86 ALA B C 1
ATOM 2954 O O . ALA B 1 86 ? -4.137 21.625 6.094 1 89.81 86 ALA B O 1
ATOM 2955 N N . ILE B 1 87 ? -3.576 22.906 4.305 1 89.88 87 ILE B N 1
ATOM 2956 C CA . ILE B 1 87 ? -4.863 22.766 3.631 1 89.88 87 ILE B CA 1
ATOM 2957 C C . ILE B 1 87 ? -4.656 22.125 2.258 1 89.88 87 ILE B C 1
ATOM 2959 O O . ILE B 1 87 ? -3.83 22.578 1.469 1 89.88 87 ILE B O 1
ATOM 2963 N N . PRO B 1 88 ? -5.395 21.078 1.962 1 85.44 88 PRO B N 1
ATOM 2964 C CA . PRO B 1 88 ? -5.293 20.516 0.608 1 85.44 88 PRO B CA 1
ATOM 2965 C C . PRO B 1 88 ? -5.668 21.531 -0.47 1 85.44 88 PRO B C 1
ATOM 2967 O O . PRO B 1 88 ? -6.703 22.203 -0.366 1 85.44 88 PRO B O 1
ATOM 2970 N N . THR B 1 89 ? -4.867 21.656 -1.476 1 85.12 89 THR B N 1
ATOM 2971 C CA . THR B 1 89 ? -5.078 22.672 -2.492 1 85.12 89 THR B CA 1
ATOM 2972 C C . THR B 1 89 ? -6.34 22.391 -3.299 1 85.12 89 THR B C 1
ATOM 2974 O O . THR B 1 89 ? -6.93 23.297 -3.889 1 85.12 89 THR B O 1
ATOM 2977 N N . ASN B 1 90 ? -6.691 21.125 -3.303 1 78.69 90 ASN B N 1
ATOM 2978 C CA . ASN B 1 90 ? -7.891 20.797 -4.062 1 78.69 90 ASN B CA 1
ATOM 2979 C C . ASN B 1 90 ? -9.148 21.359 -3.408 1 78.69 90 ASN B C 1
ATOM 2981 O O . ASN B 1 90 ? -10.203 21.422 -4.035 1 78.69 90 ASN B O 1
ATOM 2985 N N . ALA B 1 91 ? -9.062 21.797 -2.209 1 84.81 91 ALA B N 1
ATOM 2986 C CA . ALA B 1 91 ? -10.18 22.438 -1.51 1 84.81 91 ALA B CA 1
ATOM 2987 C C . ALA B 1 91 ? -10.227 23.938 -1.807 1 84.81 91 ALA B C 1
ATOM 2989 O O . ALA B 1 91 ? -11.18 24.609 -1.423 1 84.81 91 ALA B O 1
ATOM 2990 N N . LEU B 1 92 ? -9.25 24.516 -2.492 1 86.75 92 LEU B N 1
ATOM 2991 C CA . LEU B 1 92 ? -9.078 25.953 -2.703 1 86.75 92 LEU B CA 1
ATOM 2992 C C . LEU B 1 92 ? -8.984 26.281 -4.191 1 86.75 92 LEU B C 1
ATOM 2994 O O . LEU B 1 92 ? -8.766 25.375 -5.012 1 86.75 92 LEU B O 1
ATOM 2998 N N . ARG B 1 93 ? -9.328 27.375 -4.578 1 83.44 93 ARG B N 1
ATOM 2999 C CA . ARG B 1 93 ? -9.195 27.828 -5.957 1 83.44 93 ARG B CA 1
ATOM 3000 C C . ARG B 1 93 ? -9.047 29.344 -6.012 1 83.44 93 ARG B C 1
ATOM 3002 O O . ARG B 1 93 ? -9.805 30.078 -5.375 1 83.44 93 ARG B O 1
ATOM 3009 N N . GLY B 1 94 ? -7.992 29.734 -6.664 1 83.81 94 GLY B N 1
ATOM 3010 C CA . GLY B 1 94 ? -7.836 31.156 -6.891 1 83.81 94 GLY B CA 1
ATOM 3011 C C . GLY B 1 94 ? -7.402 31.922 -5.648 1 83.81 94 GLY B C 1
ATOM 3012 O O . GLY B 1 94 ? -6.426 31.547 -4.996 1 83.81 94 GLY B O 1
ATOM 3013 N N . LYS B 1 95 ? -8.18 32.938 -5.34 1 88.06 95 LYS B N 1
ATOM 3014 C CA . LYS B 1 95 ? -7.816 33.875 -4.277 1 88.06 95 LYS B CA 1
ATOM 3015 C C . LYS B 1 95 ? -8.156 33.312 -2.904 1 88.06 95 LYS B C 1
ATOM 3017 O O . LYS B 1 95 ? -9.258 32.781 -2.693 1 88.06 95 LYS B O 1
ATOM 3022 N N . ILE B 1 96 ? -7.188 33.312 -2.008 1 92.19 96 ILE B N 1
ATOM 3023 C CA . ILE B 1 96 ? -7.352 32.844 -0.632 1 92.19 96 ILE B CA 1
ATOM 3024 C C . ILE B 1 96 ? -7.086 34 0.333 1 92.19 96 ILE B C 1
ATOM 3026 O O . ILE B 1 96 ? -6.039 34.656 0.262 1 92.19 96 ILE B O 1
ATOM 3030 N N . ALA B 1 97 ? -8.07 34.344 1.136 1 93.69 97 ALA B N 1
ATOM 3031 C CA . ALA B 1 97 ? -7.918 35.375 2.148 1 93.69 97 ALA B CA 1
ATOM 3032 C C . ALA B 1 97 ? -7.641 34.75 3.521 1 93.69 97 ALA B C 1
ATOM 3034 O O . ALA B 1 97 ? -8.336 33.844 3.949 1 93.69 97 ALA B O 1
ATOM 3035 N N . ILE B 1 98 ? -6.594 35.219 4.219 1 94.25 98 ILE B N 1
ATOM 3036 C CA . ILE B 1 98 ? -6.23 34.75 5.551 1 94.25 98 ILE B CA 1
ATOM 3037 C C . ILE B 1 98 ? -6.25 35.906 6.531 1 94.25 98 ILE B C 1
ATOM 3039 O O . ILE B 1 98 ? -5.527 36.906 6.348 1 94.25 98 ILE B O 1
ATOM 3043 N N . HIS B 1 99 ? -7.129 35.812 7.477 1 95.19 99 HIS B N 1
ATOM 3044 C CA . HIS B 1 99 ? -7.238 36.844 8.516 1 95.19 99 HIS B CA 1
ATOM 3045 C C . HIS B 1 99 ? -6.812 36.281 9.875 1 95.19 99 HIS B C 1
ATOM 3047 O O . HIS B 1 99 ? -6.891 35.062 10.109 1 95.19 99 HIS B O 1
ATOM 3053 N N . SER B 1 100 ? -6.324 37.125 10.727 1 96.56 100 SER B N 1
ATOM 3054 C CA . SER B 1 100 ? -5.914 36.719 12.062 1 96.56 100 SER B CA 1
ATOM 3055 C C . SER B 1 100 ? -6.652 37.5 13.133 1 96.56 100 SER B C 1
ATOM 3057 O O . SER B 1 100 ? -6.867 38.719 12.992 1 96.56 100 SER B O 1
ATOM 3059 N N . PHE B 1 101 ? -7.09 36.781 14.148 1 96.19 101 PHE B N 1
ATOM 3060 C CA . PHE B 1 101 ? -7.875 37.406 15.219 1 96.19 101 PHE B CA 1
ATOM 3061 C C . PHE B 1 101 ? -7.449 36.844 16.578 1 96.19 101 PHE B C 1
ATOM 3063 O O . PHE B 1 101 ? -6.715 35.875 16.656 1 96.19 101 PHE B O 1
ATOM 3070 N N . ILE B 1 102 ? -7.77 37.562 17.594 1 97.25 102 ILE B N 1
ATOM 3071 C CA . ILE B 1 102 ? -7.902 37.062 18.953 1 97.25 102 ILE B CA 1
ATOM 3072 C C . ILE B 1 102 ? -9.383 37 19.344 1 97.25 102 ILE B C 1
ATOM 3074 O O . ILE B 1 102 ? -10.086 38 19.266 1 97.25 102 ILE B O 1
ATOM 3078 N N . ILE B 1 103 ? -9.836 35.812 19.719 1 96.44 103 ILE B N 1
ATOM 3079 C CA . ILE B 1 103 ? -11.266 35.656 19.938 1 96.44 103 ILE B CA 1
ATOM 3080 C C . ILE B 1 103 ? -11.516 35.188 21.375 1 96.44 103 ILE B C 1
ATOM 3082 O O . ILE B 1 103 ? -10.695 34.469 21.953 1 96.44 103 ILE B O 1
ATOM 3086 N N . ALA B 1 104 ? -12.648 35.594 21.938 1 96.44 104 ALA B N 1
ATOM 3087 C CA . ALA B 1 104 ? -13.078 35.125 23.25 1 96.44 104 ALA B CA 1
ATOM 3088 C C . ALA B 1 104 ? -13.602 33.688 23.156 1 96.44 104 ALA B C 1
ATOM 3090 O O . ALA B 1 104 ? -14.43 33.375 22.297 1 96.44 104 ALA B O 1
ATOM 3091 N N . LYS B 1 105 ? -13.102 32.844 24 1 96.75 105 LYS B N 1
ATOM 3092 C CA . LYS B 1 105 ? -13.523 31.438 24.016 1 96.75 105 LYS B CA 1
ATOM 3093 C C . LYS B 1 105 ? -14.656 31.219 25.016 1 96.75 105 LYS B C 1
ATOM 3095 O O . LYS B 1 105 ? -15.32 30.172 24.969 1 96.75 105 LYS B O 1
ATOM 3100 N N . GLU B 1 106 ? -14.805 32.156 25.875 1 96.31 106 GLU B N 1
ATOM 3101 C C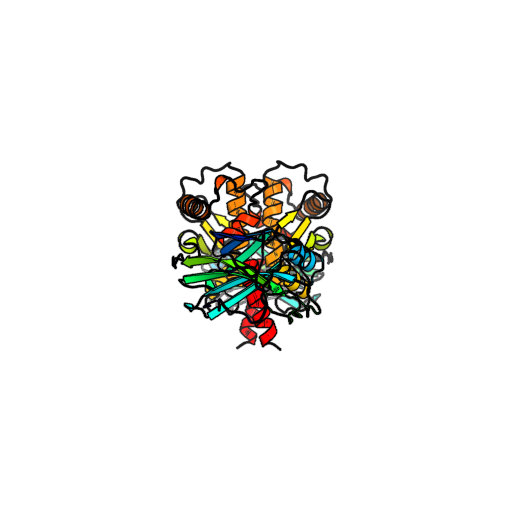A . GLU B 1 106 ? -15.898 32.156 26.844 1 96.31 106 GLU B CA 1
ATOM 3102 C C . GLU B 1 106 ? -16.359 33.594 27.125 1 96.31 106 GLU B C 1
ATOM 3104 O O . GLU B 1 106 ? -15.727 34.562 26.688 1 96.31 106 GLU B O 1
ATOM 3109 N N . ALA B 1 107 ? -17.5 33.688 27.844 1 95.94 107 ALA B N 1
ATOM 3110 C CA . ALA B 1 107 ? -17.969 35 28.25 1 95.94 107 ALA B CA 1
ATOM 3111 C C . ALA B 1 107 ? -17 35.625 29.266 1 95.94 107 ALA B C 1
ATOM 3113 O O . ALA B 1 107 ? -16.562 34.969 30.203 1 95.94 107 ALA B O 1
ATOM 3114 N N . ILE B 1 108 ? -16.609 36.812 29.047 1 96.12 108 ILE B N 1
ATOM 3115 C CA . ILE B 1 108 ? -15.727 37.562 29.922 1 96.12 108 ILE B CA 1
ATOM 3116 C C . ILE B 1 108 ? -16.484 38.75 30.516 1 96.12 108 ILE B C 1
ATOM 3118 O O . ILE B 1 108 ? -16.781 39.719 29.797 1 96.12 108 ILE B O 1
ATOM 3122 N N . THR B 1 109 ? -16.781 38.625 31.734 1 94.06 109 THR B N 1
ATOM 3123 C CA . THR B 1 109 ? -17.531 39.688 32.406 1 94.06 109 THR B CA 1
ATOM 3124 C C . THR B 1 109 ? -16.594 40.594 33.219 1 94.06 109 THR B C 1
ATOM 3126 O O . THR B 1 109 ? -15.523 40.156 33.656 1 94.06 109 THR B O 1
ATOM 3129 N N . ASP B 1 110 ? -16.984 41.875 33.406 1 90.81 110 ASP B N 1
ATOM 3130 C CA . ASP B 1 110 ? -16.234 42.844 34.156 1 90.81 110 ASP B CA 1
ATOM 3131 C C . ASP B 1 110 ? -14.781 42.906 33.688 1 90.81 110 ASP B C 1
ATOM 3133 O O . ASP B 1 110 ? -13.859 42.781 34.5 1 90.81 110 ASP B O 1
ATOM 3137 N N . TYR B 1 111 ? -14.633 43.062 32.406 1 95.19 111 TYR B N 1
ATOM 3138 C CA . TYR B 1 111 ? -13.312 43.094 31.781 1 95.19 111 TYR B CA 1
ATOM 3139 C C . TYR B 1 111 ? -12.555 44.344 32.188 1 95.19 111 TYR B C 1
ATOM 3141 O O . TYR B 1 111 ? -13.094 45.469 32.156 1 95.19 111 TYR B O 1
ATOM 3149 N N . THR B 1 112 ? -11.359 44.125 32.688 1 92.62 112 THR B N 1
ATOM 3150 C CA . THR B 1 112 ? -10.461 45.219 33 1 92.62 112 THR B CA 1
ATOM 3151 C C . THR B 1 112 ? -9.125 45.062 32.281 1 92.62 112 THR B C 1
ATOM 3153 O O . THR B 1 112 ? -8.688 43.938 32.031 1 92.62 112 THR B O 1
ATOM 3156 N N . ASN B 1 113 ? -8.508 46.125 31.891 1 95 113 ASN B N 1
ATOM 3157 C CA . ASN B 1 113 ? -7.207 46.188 31.219 1 95 113 ASN B CA 1
ATOM 3158 C C . ASN B 1 113 ? -6.531 47.562 31.438 1 95 113 ASN B C 1
ATOM 3160 O O . ASN B 1 113 ? -7.105 48.594 31.141 1 95 113 ASN B O 1
ATOM 3164 N N . ASP B 1 114 ? -5.375 47.438 31.953 1 93.5 114 ASP B N 1
ATOM 3165 C CA . ASP B 1 114 ? -4.672 48.656 32.344 1 93.5 114 ASP B CA 1
ATOM 3166 C C . ASP B 1 114 ? -4.301 49.5 31.125 1 93.5 114 ASP B C 1
ATOM 3168 O O . ASP B 1 114 ? -3.949 50.688 31.266 1 93.5 114 ASP B O 1
ATOM 3172 N N . ARG B 1 115 ? -4.492 48.906 29.969 1 95.94 115 ARG B N 1
ATOM 3173 C CA . ARG B 1 115 ? -4.047 49.625 28.766 1 95.94 115 ARG B CA 1
ATOM 3174 C C . ARG B 1 115 ? -5.234 50.094 27.938 1 95.94 115 ARG B C 1
ATOM 3176 O O . ARG B 1 115 ? -5.07 50.5 26.797 1 95.94 115 ARG B O 1
ATOM 3183 N N . LEU B 1 116 ? -6.395 50.031 28.547 1 95.31 116 LEU B N 1
ATOM 3184 C CA . LEU B 1 116 ? -7.574 50.562 27.859 1 95.31 116 LEU B CA 1
ATOM 3185 C C . LEU B 1 116 ? -7.484 52.062 27.719 1 95.31 116 LEU B C 1
ATOM 3187 O O . LEU B 1 116 ? -6.984 52.75 28.609 1 95.31 116 LEU B O 1
ATOM 3191 N N . SER B 1 117 ? -7.965 52.562 26.609 1 93.81 117 SER B N 1
ATOM 3192 C CA . SER B 1 117 ? -8.055 54 26.422 1 93.81 117 SER B CA 1
ATOM 3193 C C . SER B 1 117 ? -8.945 54.625 27.469 1 93.81 117 SER B C 1
ATOM 3195 O O . SER B 1 117 ? -9.82 53.969 28.031 1 93.81 117 SER B O 1
ATOM 3197 N N . ASP B 1 118 ? -8.781 55.875 27.672 1 91.44 118 ASP B N 1
ATOM 3198 C CA . ASP B 1 118 ? -9.531 56.625 28.656 1 91.44 118 ASP B CA 1
ATOM 3199 C C . ASP B 1 118 ? -11.016 56.688 28.297 1 91.44 118 ASP B C 1
ATOM 3201 O O . ASP B 1 118 ? -11.859 56.938 29.156 1 91.44 118 ASP B O 1
ATOM 3205 N N . TRP B 1 119 ? -11.188 56.438 27.016 1 88.5 119 TRP B N 1
ATOM 3206 C CA . TRP B 1 119 ? -12.562 56.438 26.531 1 88.5 119 TRP B CA 1
ATOM 3207 C C . TRP B 1 119 ? -13.406 55.438 27.281 1 88.5 119 TRP B C 1
ATOM 3209 O O . TRP B 1 119 ? -14.633 55.562 27.375 1 88.5 119 TRP B O 1
ATOM 3219 N N . TYR B 1 120 ? -12.742 54.5 27.891 1 90.44 120 TYR B N 1
ATOM 3220 C CA . TYR B 1 120 ? -13.484 53.406 28.469 1 90.44 120 TYR B CA 1
ATOM 3221 C C . TYR B 1 120 ? -13.492 53.5 30 1 90.44 120 TYR B C 1
ATOM 3223 O O . TYR B 1 120 ? -13.938 52.562 30.672 1 90.44 120 TYR B O 1
ATOM 3231 N N . THR B 1 121 ? -13.008 54.562 30.453 1 89 121 THR B N 1
ATOM 3232 C CA . THR B 1 121 ? -12.992 54.75 31.906 1 89 121 THR B CA 1
ATOM 3233 C C . THR B 1 121 ? -14.414 54.75 32.469 1 89 121 THR B C 1
ATOM 3235 O O . THR B 1 121 ? -15.273 55.469 31.969 1 89 121 THR B O 1
ATOM 3238 N N . GLY B 1 122 ? -14.656 53.938 33.438 1 88.5 122 GLY B N 1
ATOM 3239 C CA . GLY B 1 122 ? -15.945 53.875 34.125 1 88.5 122 GLY B CA 1
ATOM 3240 C C . GLY B 1 122 ? -16.984 53.062 33.375 1 88.5 122 GLY B C 1
ATOM 3241 O O . GLY B 1 122 ? -18.125 52.969 33.812 1 88.5 122 GLY B O 1
ATOM 3242 N N . ILE B 1 123 ? -16.688 52.656 32.156 1 90 123 ILE B N 1
ATOM 3243 C CA . ILE B 1 123 ? -17.594 51.875 31.344 1 90 123 ILE B CA 1
ATOM 3244 C C . ILE B 1 123 ? -17.406 50.406 31.656 1 90 123 ILE B C 1
ATOM 3246 O O . ILE B 1 123 ? -16.281 49.906 31.719 1 90 123 ILE B O 1
ATOM 3250 N N . GLN B 1 124 ? -18.5 49.75 31.906 1 92.06 124 GLN B N 1
ATOM 3251 C CA . GLN B 1 124 ? -18.438 48.281 32.094 1 92.06 124 GLN B CA 1
ATOM 3252 C C . GLN B 1 124 ? -18.297 47.562 30.75 1 92.06 124 GLN B C 1
ATOM 3254 O O . GLN B 1 124 ? -19.094 47.75 29.844 1 92.06 124 GLN B O 1
ATOM 3259 N N . ILE B 1 125 ? -17.266 46.812 30.641 1 94.62 125 ILE B N 1
ATOM 3260 C CA . ILE B 1 125 ? -16.984 46.094 29.391 1 94.62 125 ILE B CA 1
ATOM 3261 C C . ILE B 1 125 ? -17.141 44.594 29.578 1 94.62 125 ILE B C 1
ATOM 3263 O O . ILE B 1 125 ? -16.688 44.031 30.578 1 94.62 125 ILE B O 1
ATOM 3267 N N . SER B 1 126 ? -17.844 43.969 28.703 1 95 126 SER B N 1
ATOM 3268 C CA . SER B 1 126 ? -18 42.5 28.672 1 95 126 SER B CA 1
ATOM 3269 C C . SER B 1 126 ? -17.875 41.969 27.25 1 95 126 SER B C 1
ATOM 3271 O O . SER B 1 126 ? -18.141 42.688 26.281 1 95 126 SER B O 1
ATOM 3273 N N . PHE B 1 127 ? -17.359 40.75 27.188 1 95 127 PHE B N 1
ATOM 3274 C CA . PHE B 1 127 ? -17.266 40.062 25.906 1 95 127 PHE B CA 1
ATOM 3275 C C . PHE B 1 127 ? -18.094 38.781 25.922 1 95 127 PHE B C 1
ATOM 3277 O O . PHE B 1 127 ? -18.109 38.062 26.922 1 95 127 PHE B O 1
ATOM 3284 N N . GLU B 1 128 ? -18.797 38.531 24.828 1 93 128 GLU B N 1
ATOM 3285 C CA . GLU B 1 128 ? -19.422 37.219 24.641 1 93 128 GLU B CA 1
ATOM 3286 C C . GLU B 1 128 ? -18.469 36.25 23.938 1 93 128 GLU B C 1
ATOM 3288 O O . GLU B 1 128 ? -17.516 36.656 23.281 1 93 128 GLU B O 1
ATOM 3293 N N . LYS B 1 129 ? -18.812 34.938 24.141 1 94.06 129 LYS B N 1
ATOM 3294 C CA . LYS B 1 129 ? -18.047 33.969 23.391 1 94.06 129 LYS B CA 1
ATOM 3295 C C . LYS B 1 129 ? -18.078 34.25 21.891 1 94.06 129 LYS B C 1
ATOM 3297 O O . LYS B 1 129 ? -19.141 34.562 21.344 1 94.06 129 LYS B O 1
ATOM 3302 N N . GLY B 1 130 ? -16.906 34.25 21.328 1 93 130 GLY B N 1
ATOM 3303 C CA . GLY B 1 130 ? -16.828 34.5 19.891 1 93 130 GLY B CA 1
ATOM 3304 C C . GLY B 1 130 ? -16.5 35.938 19.547 1 93 130 GLY B C 1
ATOM 3305 O O . GLY B 1 130 ? -16.141 36.25 18.406 1 93 130 GLY B O 1
ATOM 3306 N N . ASN B 1 131 ? -16.578 36.875 20.578 1 93.56 131 ASN B N 1
ATOM 3307 C CA . ASN B 1 131 ? -16.25 38.281 20.312 1 93.56 131 ASN B CA 1
ATOM 3308 C C . ASN B 1 131 ? -14.773 38.438 19.969 1 93.56 131 ASN B C 1
ATOM 3310 O O . ASN B 1 131 ? -13.922 37.75 20.5 1 93.56 131 ASN B O 1
ATOM 3314 N N . ILE B 1 132 ? -14.5 39.375 19.109 1 94.69 132 ILE B N 1
ATOM 3315 C CA . ILE B 1 132 ? -13.141 39.688 18.688 1 94.69 132 ILE B CA 1
ATOM 3316 C C . ILE B 1 132 ? -12.477 40.625 19.703 1 94.69 132 ILE B C 1
ATOM 3318 O O . ILE B 1 132 ? -13.016 41.688 20.031 1 94.69 132 ILE B O 1
ATOM 3322 N N . LEU B 1 133 ? -11.352 40.188 20.219 1 96.12 133 LEU B N 1
ATOM 3323 C CA . LEU B 1 133 ? -10.594 41 21.156 1 96.12 133 LEU B CA 1
ATOM 3324 C C . LEU B 1 133 ? -9.453 41.719 20.453 1 96.12 133 LEU B C 1
ATOM 3326 O O . LEU B 1 133 ? -8.984 42.75 20.938 1 96.12 133 LEU B O 1
ATOM 3330 N N . GLY B 1 134 ? -8.977 41.156 19.438 1 95.81 134 GLY B N 1
ATOM 3331 C CA . GLY B 1 134 ? -7.879 41.719 18.672 1 95.81 134 GLY B CA 1
ATOM 3332 C C . GLY B 1 134 ? -7.906 41.312 17.203 1 95.81 134 GLY B C 1
ATOM 3333 O O . GLY B 1 134 ? -8.352 40.219 16.875 1 95.81 134 GLY B O 1
ATOM 3334 N N . ILE B 1 135 ? -7.508 42.188 16.359 1 94.12 135 ILE B N 1
ATOM 3335 C CA . ILE B 1 135 ? -7.402 41.969 14.914 1 94.12 135 ILE B CA 1
ATOM 3336 C C . ILE B 1 135 ? -5.949 42.125 14.477 1 94.12 135 ILE B C 1
ATOM 3338 O O . ILE B 1 135 ? -5.332 43.156 14.719 1 94.12 135 ILE B O 1
ATOM 3342 N N . GLY B 1 136 ? -5.438 41.031 13.922 1 94.44 136 GLY B N 1
ATOM 3343 C CA . GLY B 1 136 ? -4.066 41.062 13.438 1 94.44 136 GLY B CA 1
ATOM 3344 C C . GLY B 1 136 ? -3.971 41.312 11.945 1 94.44 136 GLY B C 1
ATOM 3345 O O . GLY B 1 136 ? -4.898 41.844 11.336 1 94.44 136 GLY B O 1
ATOM 3346 N N . ASP B 1 137 ? -2.822 41.062 11.359 1 93.31 137 ASP B N 1
ATOM 3347 C CA . ASP B 1 137 ? -2.566 41.281 9.938 1 93.31 137 ASP B CA 1
ATOM 3348 C C . ASP B 1 137 ? -3.385 40.312 9.086 1 93.31 137 ASP B C 1
ATOM 3350 O O . ASP B 1 137 ? -3.82 39.281 9.57 1 93.31 137 ASP B O 1
ATOM 3354 N N . ALA B 1 138 ? -3.713 40.719 7.996 1 92.56 138 ALA B N 1
ATOM 3355 C CA . ALA B 1 138 ? -4.383 39.906 6.996 1 92.56 138 ALA B CA 1
ATOM 3356 C C . ALA B 1 138 ? -3.576 39.844 5.699 1 92.56 138 ALA B C 1
ATOM 3358 O O . ALA B 1 138 ? -2.895 40.812 5.348 1 92.56 138 ALA B O 1
ATOM 3359 N N . ILE B 1 139 ? -3.568 38.688 5.102 1 92.81 139 ILE B N 1
ATOM 3360 C CA . ILE B 1 139 ? -2.928 38.594 3.795 1 92.81 139 ILE B CA 1
ATOM 3361 C C . ILE B 1 139 ? -3.873 37.938 2.799 1 92.81 139 ILE B C 1
ATOM 3363 O O . ILE B 1 139 ? -4.84 37.281 3.195 1 92.81 139 ILE B O 1
ATOM 3367 N N . GLU B 1 140 ? -3.605 38.219 1.551 1 90.75 140 GLU B N 1
ATOM 3368 C CA . GLU B 1 140 ? -4.266 37.531 0.445 1 90.75 140 GLU B CA 1
ATOM 3369 C C . GLU B 1 140 ? -3.25 36.875 -0.468 1 90.75 140 GLU B C 1
ATOM 3371 O O . GLU B 1 140 ? -2.189 37.438 -0.754 1 90.75 140 GLU B O 1
ATOM 3376 N N . THR B 1 141 ? -3.557 35.625 -0.744 1 89.38 141 THR B N 1
ATOM 3377 C CA . THR B 1 141 ? -2.699 34.875 -1.667 1 89.38 141 THR B CA 1
ATOM 3378 C C . THR B 1 141 ? -3.527 34.219 -2.764 1 89.38 141 THR B C 1
ATOM 3380 O O . THR B 1 141 ? -4.754 34.156 -2.674 1 89.38 141 THR B O 1
ATOM 3383 N N . THR B 1 142 ? -2.938 34 -3.873 1 86.25 142 THR B N 1
ATOM 3384 C CA . THR B 1 142 ? -3.619 33.375 -4.988 1 86.25 142 THR B CA 1
ATOM 3385 C C . THR B 1 142 ? -2.963 32.031 -5.32 1 86.25 142 THR B C 1
ATOM 3387 O O . THR B 1 142 ? -1.738 31.938 -5.434 1 86.25 142 THR B O 1
ATOM 3390 N N . LEU B 1 143 ? -3.828 31.016 -5.172 1 80.81 143 LEU B N 1
ATOM 3391 C CA . LEU B 1 143 ? -3.354 29.719 -5.602 1 80.81 143 LEU B CA 1
ATOM 3392 C C . LEU B 1 143 ? -3.287 29.625 -7.125 1 80.81 143 LEU B C 1
ATOM 3394 O O . LEU B 1 143 ? -4.25 29.984 -7.812 1 80.81 143 LEU B O 1
ATOM 3398 N N . ILE B 1 144 ? -2.217 29.641 -7.641 1 60.84 144 ILE B N 1
ATOM 3399 C CA . ILE B 1 144 ? -2.094 29.469 -9.086 1 60.84 144 ILE B CA 1
ATOM 3400 C C . ILE B 1 144 ? -2.426 28.031 -9.461 1 60.84 144 ILE B C 1
ATOM 3402 O O . ILE B 1 144 ? -1.849 27.094 -8.914 1 60.84 144 ILE B O 1
ATOM 3406 N N . ASP B 1 145 ? -3.801 27.922 -9.938 1 52.56 145 ASP B N 1
ATOM 3407 C CA . ASP B 1 145 ? -4.207 26.609 -10.422 1 52.56 145 ASP B CA 1
ATOM 3408 C C . ASP B 1 145 ? -3.113 25.969 -11.281 1 52.56 145 ASP B C 1
ATOM 3410 O O . ASP B 1 145 ? -2.799 26.469 -12.367 1 52.56 145 ASP B O 1
ATOM 3414 N N . ASP B 1 146 ? -2.15 25.953 -10.836 1 45.66 146 ASP B N 1
ATOM 3415 C CA . ASP B 1 146 ? -1.322 25.156 -11.734 1 45.66 146 ASP B CA 1
ATOM 3416 C C . ASP B 1 146 ? -1.846 23.719 -11.82 1 45.66 146 ASP B C 1
ATOM 3418 O O . ASP B 1 146 ? -2.051 23.062 -10.805 1 45.66 146 ASP B O 1
ATOM 3422 N N . ASN B 1 147 ? -2.996 23.656 -12.656 1 41.12 147 ASN B N 1
ATOM 3423 C CA . ASN B 1 147 ? -3.32 22.281 -13.008 1 41.12 147 ASN B CA 1
ATOM 3424 C C . ASN B 1 147 ? -2.143 21.344 -12.758 1 41.12 147 ASN B C 1
ATOM 3426 O O . ASN B 1 147 ? -1.604 20.766 -13.695 1 41.12 147 ASN B O 1
ATOM 3430 N N . THR B 1 148 ? -1.315 21.891 -12.086 1 40.09 148 THR B N 1
ATOM 3431 C CA . THR B 1 148 ? -0.379 20.797 -11.914 1 40.09 148 THR B CA 1
ATOM 3432 C C . THR B 1 148 ? -1.103 19.547 -11.422 1 40.09 148 THR B C 1
ATOM 3434 O O . THR B 1 148 ? -1.615 19.516 -10.305 1 40.09 148 THR B O 1
ATOM 3437 N N . GLU B 1 149 ? -2.125 19.125 -12.18 1 39.94 149 GLU B N 1
ATOM 3438 C CA . GLU B 1 149 ? -2.568 17.734 -12.109 1 39.94 149 GLU B CA 1
ATOM 3439 C C . GLU B 1 149 ? -1.721 16.922 -11.133 1 39.94 149 GLU B C 1
ATOM 3441 O O . GLU B 1 149 ? -0.577 17.281 -10.844 1 39.94 149 GLU B O 1
ATOM 3446 N N . LEU B 1 150 ? -2.312 16.141 -10.234 1 44.31 150 LEU B N 1
ATOM 3447 C CA . LEU B 1 150 ? -1.563 14.984 -9.758 1 44.31 150 LEU B CA 1
ATOM 3448 C C . LEU B 1 150 ? -0.261 14.82 -10.531 1 44.31 150 LEU B C 1
ATOM 3450 O O . LEU B 1 150 ? -0.242 14.961 -11.758 1 44.31 150 LEU B O 1
ATOM 3454 N N . LEU B 1 151 ? 0.962 15.258 -9.875 1 49.12 151 LEU B N 1
ATOM 3455 C CA . LEU B 1 151 ? 2.311 15.086 -10.406 1 49.12 151 LEU B CA 1
ATOM 3456 C C . LEU B 1 151 ? 2.297 14.203 -11.648 1 49.12 151 LEU B C 1
ATOM 3458 O O . LEU B 1 151 ? 1.457 13.312 -11.773 1 49.12 151 LEU B O 1
ATOM 3462 N N . ASN B 1 152 ? 2.557 14.797 -12.852 1 56.53 152 ASN B N 1
ATOM 3463 C CA . ASN B 1 152 ? 2.957 14.141 -14.094 1 56.53 152 ASN B CA 1
ATOM 3464 C C . ASN B 1 152 ? 3.49 12.734 -13.836 1 56.53 152 ASN B C 1
ATOM 3466 O O . ASN B 1 152 ? 4.309 12.227 -14.602 1 56.53 152 ASN B O 1
ATOM 3470 N N . LEU B 1 153 ? 3.098 12.195 -12.586 1 69 153 LEU B N 1
ATOM 3471 C CA . LEU B 1 153 ? 3.586 10.852 -12.281 1 69 153 LEU B CA 1
ATOM 3472 C C . LEU B 1 153 ? 3.096 9.844 -13.312 1 69 153 LEU B C 1
ATOM 3474 O O . LEU B 1 153 ? 3.861 9 -13.773 1 69 153 LEU B O 1
ATOM 3478 N N . PRO B 1 154 ? 1.883 10.156 -13.805 1 63.75 154 PRO B N 1
ATOM 3479 C CA . PRO B 1 154 ? 1.43 9.188 -14.797 1 63.75 154 PRO B CA 1
ATOM 3480 C C . PRO B 1 154 ? 2.33 9.141 -16.031 1 63.75 154 PRO B C 1
ATOM 3482 O O . PRO B 1 154 ? 2.404 8.109 -16.703 1 63.75 154 PRO B O 1
ATOM 3485 N N . SER B 1 155 ? 2.967 10.211 -16.188 1 77.5 155 SER B N 1
ATOM 3486 C CA . SER B 1 155 ? 3.785 10.234 -17.406 1 77.5 155 SER B CA 1
ATOM 3487 C C . SER B 1 155 ? 5.098 9.484 -17.188 1 77.5 155 SER B C 1
ATOM 3489 O O . SER B 1 155 ? 5.777 9.133 -18.156 1 77.5 155 SER B O 1
ATOM 3491 N N . ILE B 1 156 ? 5.473 9.227 -15.953 1 88.38 156 ILE B N 1
ATOM 3492 C CA . ILE B 1 156 ? 6.781 8.625 -15.742 1 88.38 156 ILE B CA 1
ATOM 3493 C C . ILE B 1 156 ? 6.617 7.266 -15.055 1 88.38 156 ILE B C 1
ATOM 3495 O O . ILE B 1 156 ? 7.605 6.613 -14.711 1 88.38 156 ILE B O 1
ATOM 3499 N N . ILE B 1 157 ? 5.387 6.883 -14.758 1 90.19 157 ILE B N 1
ATOM 3500 C CA . ILE B 1 157 ? 5.125 5.578 -14.148 1 90.19 157 ILE B CA 1
ATOM 3501 C C . ILE B 1 157 ? 4.195 4.77 -15.055 1 90.19 157 ILE B C 1
ATOM 3503 O O . ILE B 1 157 ? 3.158 5.27 -15.5 1 90.19 157 ILE B O 1
ATOM 3507 N N . THR B 1 158 ? 4.594 3.633 -15.391 1 88.88 158 THR B N 1
ATOM 3508 C CA . THR B 1 158 ? 3.787 2.711 -16.188 1 88.88 158 THR B CA 1
ATOM 3509 C C . THR B 1 158 ? 3.514 1.426 -15.414 1 88.88 158 THR B C 1
ATOM 3511 O O . THR B 1 158 ? 4.418 0.872 -14.781 1 88.88 158 THR B O 1
ATOM 3514 N N . VAL B 1 159 ? 2.279 1.064 -15.32 1 90.31 159 VAL B N 1
ATOM 3515 C CA . VAL B 1 159 ? 1.911 -0.219 -14.727 1 90.31 159 VAL B CA 1
ATOM 3516 C C . VAL B 1 159 ? 1.638 -1.234 -15.836 1 90.31 159 VAL B C 1
ATOM 3518 O O . VAL B 1 159 ? 0.866 -0.963 -16.766 1 90.31 159 VAL B O 1
ATOM 3521 N N . SER B 1 160 ? 2.354 -2.371 -15.797 1 89.31 160 SER B N 1
ATOM 3522 C CA . SER B 1 160 ? 2.248 -3.369 -16.859 1 89.31 160 SER B CA 1
ATOM 3523 C C . SER B 1 160 ? 2.043 -4.766 -16.281 1 89.31 160 SER B C 1
ATOM 3525 O O . SER B 1 160 ? 2.336 -5.012 -15.117 1 89.31 160 SER B O 1
ATOM 3527 N N . LYS B 1 161 ? 1.481 -5.645 -17.172 1 89.56 161 LYS B N 1
ATOM 3528 C CA . LYS B 1 161 ? 1.277 -7.043 -16.812 1 89.56 161 LYS B CA 1
ATOM 3529 C C . LYS B 1 161 ? 2.561 -7.848 -16.984 1 89.56 161 LYS B C 1
ATOM 3531 O O . LYS B 1 161 ? 3.277 -7.672 -17.969 1 89.56 161 LYS B O 1
ATOM 3536 N N . HIS B 1 162 ? 2.867 -8.523 -15.867 1 83 162 HIS B N 1
ATOM 3537 C CA . HIS B 1 162 ? 3.969 -9.469 -16.016 1 83 162 HIS B CA 1
ATOM 3538 C C . HIS B 1 162 ? 3.453 -10.883 -16.25 1 83 162 HIS B C 1
ATOM 3540 O O . HIS B 1 162 ? 2.572 -11.352 -15.523 1 83 162 HIS B O 1
ATOM 3546 N N . GLN B 1 163 ? 3.953 -11.523 -17.266 1 70.06 163 GLN B N 1
ATOM 3547 C CA . GLN B 1 163 ? 3.422 -12.828 -17.641 1 70.06 163 GLN B CA 1
ATOM 3548 C C . GLN B 1 163 ? 3.904 -13.914 -16.688 1 70.06 163 GLN B C 1
ATOM 3550 O O . GLN B 1 163 ? 3.168 -14.859 -16.391 1 70.06 163 GLN B O 1
ATOM 3555 N N . LYS B 1 164 ? 5.035 -13.797 -16.062 1 75.62 164 LYS B N 1
ATOM 3556 C CA . LYS B 1 164 ? 5.578 -14.961 -15.383 1 75.62 164 LYS B CA 1
ATOM 3557 C C . LYS B 1 164 ? 5.828 -14.664 -13.906 1 75.62 164 LYS B C 1
ATOM 3559 O O . LYS B 1 164 ? 5.891 -15.578 -13.078 1 75.62 164 LYS B O 1
ATOM 3564 N N . ASN B 1 165 ? 5.699 -13.438 -13.469 1 81.25 165 ASN B N 1
ATOM 3565 C CA . ASN B 1 165 ? 6.074 -13.109 -12.094 1 81.25 165 ASN B CA 1
ATOM 3566 C C . ASN B 1 165 ? 4.879 -13.18 -11.156 1 81.25 165 ASN B C 1
ATOM 3568 O O . ASN B 1 165 ? 3.773 -12.773 -11.516 1 81.25 165 ASN B O 1
ATOM 3572 N N . GLU B 1 166 ? 5.09 -13.844 -9.984 1 86.81 166 GLU B N 1
ATOM 3573 C CA . GLU B 1 166 ? 4.023 -14.016 -9 1 86.81 166 GLU B CA 1
ATOM 3574 C C . GLU B 1 166 ? 3.938 -12.805 -8.062 1 86.81 166 GLU B C 1
ATOM 3576 O O . GLU B 1 166 ? 2.982 -12.68 -7.297 1 86.81 166 GLU B O 1
ATOM 3581 N N . PHE B 1 167 ? 4.957 -11.93 -8.195 1 92.44 167 PHE B N 1
ATOM 3582 C CA . PHE B 1 167 ? 5.02 -10.789 -7.297 1 92.44 167 PHE B CA 1
ATOM 3583 C C . PHE B 1 167 ? 5.141 -9.484 -8.086 1 92.44 167 PHE B C 1
ATOM 3585 O O . PHE B 1 167 ? 5.66 -9.477 -9.203 1 92.44 167 PHE B O 1
ATOM 3592 N N . MET B 1 168 ? 4.559 -8.461 -7.523 1 95.56 168 MET B N 1
ATOM 3593 C CA . MET B 1 168 ? 4.781 -7.129 -8.07 1 95.56 168 MET B CA 1
ATOM 3594 C C . MET B 1 168 ? 6.266 -6.785 -8.094 1 95.56 168 MET B C 1
ATOM 3596 O O . MET B 1 168 ? 6.988 -7.094 -7.141 1 95.56 168 MET B O 1
ATOM 3600 N N . ASP B 1 169 ? 6.695 -6.188 -9.148 1 94.69 169 ASP B N 1
ATOM 3601 C CA . ASP B 1 169 ? 8.094 -5.797 -9.312 1 94.69 169 ASP B CA 1
ATOM 3602 C C . ASP B 1 169 ? 8.203 -4.438 -10 1 94.69 169 ASP B C 1
ATOM 3604 O O . ASP B 1 169 ? 7.234 -3.941 -10.57 1 94.69 169 ASP B O 1
ATOM 3608 N N . VAL B 1 170 ? 9.43 -3.832 -9.828 1 95.31 170 VAL B N 1
ATOM 3609 C CA . VAL B 1 170 ? 9.625 -2.488 -10.367 1 95.31 170 VAL B CA 1
ATOM 3610 C C . VAL B 1 170 ? 10.938 -2.428 -11.141 1 95.31 170 VAL B C 1
ATOM 3612 O O . VAL B 1 170 ? 11.961 -2.945 -10.688 1 95.31 170 VAL B O 1
ATOM 3615 N N . GLU B 1 171 ? 10.852 -1.916 -12.305 1 92.56 171 GLU B N 1
ATOM 3616 C CA . GLU B 1 171 ? 12.031 -1.644 -13.125 1 92.56 171 GLU B CA 1
ATOM 3617 C C . GLU B 1 171 ? 12.281 -0.143 -13.25 1 92.56 171 GLU B C 1
ATOM 3619 O O . GLU B 1 171 ? 11.398 0.604 -13.672 1 92.56 171 GLU B O 1
ATOM 3624 N N . ILE B 1 172 ? 13.523 0.307 -12.883 1 94 172 ILE B N 1
ATOM 3625 C CA . ILE B 1 172 ? 13.766 1.744 -12.844 1 94 172 ILE B CA 1
ATOM 3626 C C . ILE B 1 172 ? 14.938 2.1 -13.758 1 94 172 ILE B C 1
ATOM 3628 O O . ILE B 1 172 ? 15.32 3.266 -13.867 1 94 172 ILE B O 1
ATOM 3632 N N . GLN B 1 173 ? 15.562 1.068 -14.398 1 92.94 173 GLN B N 1
ATOM 3633 C CA . GLN B 1 173 ? 16.672 1.332 -15.305 1 92.94 173 GLN B CA 1
ATOM 3634 C C . GLN B 1 173 ? 16.188 1.613 -16.719 1 92.94 173 GLN B C 1
ATOM 3636 O O . GLN B 1 173 ? 16.672 1.019 -17.688 1 92.94 173 GLN B O 1
ATOM 3641 N N . HIS B 1 174 ? 15.211 2.391 -16.875 1 89.38 174 HIS B N 1
ATOM 3642 C CA . HIS B 1 174 ? 14.586 2.912 -18.078 1 89.38 174 HIS B CA 1
ATOM 3643 C C . HIS B 1 174 ? 14.047 4.32 -17.859 1 89.38 174 HIS B C 1
ATOM 3645 O O . HIS B 1 174 ? 14.07 4.828 -16.734 1 89.38 174 HIS B O 1
ATOM 3651 N N . ASP B 1 175 ? 13.586 4.961 -18.875 1 89.12 17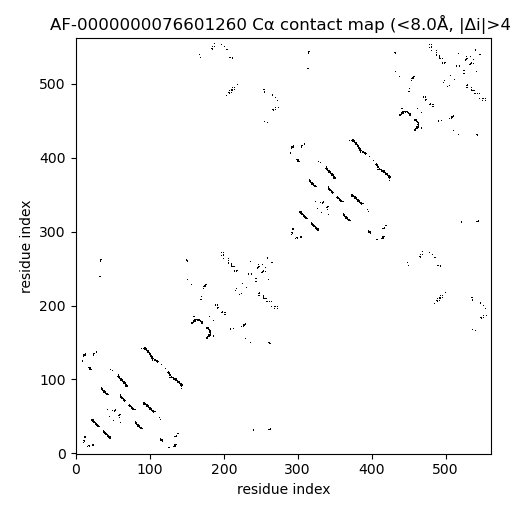5 ASP B N 1
ATOM 3652 C CA . ASP B 1 175 ? 13.133 6.348 -18.797 1 89.12 175 ASP B CA 1
ATOM 3653 C C . ASP B 1 175 ? 11.852 6.461 -17.984 1 89.12 175 ASP B C 1
ATOM 3655 O O . ASP B 1 175 ? 11.547 7.531 -17.453 1 89.12 175 ASP B O 1
ATOM 3659 N N . ASN B 1 176 ? 11.133 5.336 -17.891 1 90.06 176 ASN B N 1
ATOM 3660 C CA . ASN B 1 176 ? 9.93 5.277 -17.062 1 90.06 176 ASN B CA 1
ATOM 3661 C C . ASN B 1 176 ? 10.078 4.25 -15.938 1 90.06 176 ASN B C 1
ATOM 3663 O O . ASN B 1 176 ? 10.766 3.244 -16.094 1 90.06 176 ASN B O 1
ATOM 3667 N N . ILE B 1 177 ? 9.484 4.582 -14.797 1 94.56 177 ILE B N 1
ATOM 3668 C CA . ILE B 1 177 ? 9.328 3.555 -13.773 1 94.56 177 ILE B CA 1
ATOM 3669 C C . ILE B 1 177 ? 8.25 2.562 -14.203 1 94.56 177 ILE B C 1
ATOM 3671 O O . ILE B 1 177 ? 7.09 2.941 -14.398 1 94.56 177 ILE B O 1
ATOM 3675 N N . THR B 1 178 ? 8.617 1.366 -14.43 1 92.94 178 THR B N 1
ATOM 3676 C CA . THR B 1 178 ? 7.637 0.363 -14.828 1 92.94 178 THR B CA 1
ATOM 3677 C C . THR B 1 178 ? 7.309 -0.568 -13.664 1 92.94 178 THR B C 1
ATOM 3679 O O . THR B 1 178 ? 8.203 -1.23 -13.125 1 92.94 178 THR B O 1
ATOM 3682 N N . ILE B 1 179 ? 6.078 -0.556 -13.242 1 95 179 ILE B N 1
ATOM 3683 C CA . ILE B 1 179 ? 5.59 -1.463 -12.203 1 95 179 ILE B CA 1
ATOM 3684 C C . ILE B 1 179 ? 4.934 -2.68 -12.852 1 95 179 ILE B C 1
ATOM 3686 O O . ILE B 1 179 ? 3.967 -2.543 -13.609 1 95 179 ILE B O 1
ATOM 3690 N N . TYR B 1 180 ? 5.469 -3.859 -12.578 1 94 180 TYR B N 1
ATOM 3691 C CA . TYR B 1 180 ? 4.926 -5.098 -13.117 1 94 180 TYR B CA 1
ATOM 3692 C C . TYR B 1 180 ? 4.031 -5.793 -12.102 1 94 180 TYR B C 1
ATOM 3694 O O . TYR B 1 180 ? 4.441 -6.027 -10.961 1 94 180 TYR B O 1
ATOM 3702 N N . LEU B 1 181 ? 2.848 -6.082 -12.539 1 94.56 181 LEU B N 1
ATOM 3703 C CA . LEU B 1 181 ? 1.892 -6.793 -11.703 1 94.56 181 LEU B CA 1
ATOM 3704 C C . LEU B 1 181 ? 1.583 -8.172 -12.281 1 94.56 181 LEU B C 1
ATOM 3706 O O . LEU B 1 181 ? 1.564 -8.344 -13.5 1 94.56 181 LEU B O 1
ATOM 3710 N N . PRO B 1 182 ? 1.368 -9.141 -11.359 1 93.12 182 PRO B N 1
ATOM 3711 C CA . PRO B 1 182 ? 0.816 -10.398 -11.859 1 93.12 182 PRO B CA 1
ATOM 3712 C C . PRO B 1 182 ? -0.511 -10.211 -12.594 1 93.12 182 PRO B C 1
ATOM 3714 O O . PRO B 1 182 ? -1.181 -9.195 -12.406 1 93.12 182 PRO B O 1
ATOM 3717 N N . GLU B 1 183 ? -0.912 -11.141 -13.328 1 87.62 183 GLU B N 1
ATOM 3718 C CA . GLU B 1 183 ? -2.039 -11.016 -14.25 1 87.62 183 GLU B CA 1
ATOM 3719 C C . GLU B 1 183 ? -3.316 -10.633 -13.5 1 87.62 183 GLU B C 1
ATOM 3721 O O . GLU B 1 183 ? -4.02 -9.703 -13.898 1 87.62 183 GLU B O 1
ATOM 3726 N N . TYR B 1 184 ? -3.672 -11.359 -12.508 1 90.19 184 TYR B N 1
ATOM 3727 C CA . TYR B 1 184 ? -4.898 -11.078 -11.766 1 90.19 184 TYR B CA 1
ATOM 3728 C C . TYR B 1 184 ? -4.883 -9.664 -11.211 1 90.19 184 TYR B C 1
ATOM 3730 O O . TYR B 1 184 ? -5.855 -8.914 -11.375 1 90.19 184 TYR B O 1
ATOM 3738 N N . GLU B 1 185 ? -3.766 -9.32 -10.57 1 92.81 185 GLU B N 1
ATOM 3739 C CA . GLU B 1 185 ? -3.648 -8 -9.953 1 92.81 185 GLU B CA 1
ATOM 3740 C C . GLU B 1 185 ? -3.682 -6.895 -11 1 92.81 185 GLU B C 1
ATOM 3742 O O . GLU B 1 185 ? -4.266 -5.836 -10.773 1 92.81 185 GLU B O 1
ATOM 3747 N N . TYR B 1 186 ? -3.059 -7.188 -12.141 1 91.38 186 TYR B N 1
ATOM 3748 C CA . TYR B 1 186 ? -3.064 -6.203 -13.211 1 91.38 186 TYR B CA 1
ATOM 3749 C C . TYR B 1 186 ? -4.484 -5.941 -13.703 1 91.38 186 TYR B C 1
ATOM 3751 O O . TYR B 1 186 ? -4.867 -4.789 -13.93 1 91.38 186 TYR B O 1
ATOM 3759 N N . ASN B 1 187 ? -5.195 -7 -13.844 1 86.69 187 ASN B N 1
ATOM 3760 C CA . ASN B 1 187 ? -6.566 -6.863 -14.32 1 86.69 187 ASN B CA 1
ATOM 3761 C C . ASN B 1 187 ? -7.418 -6.059 -13.344 1 86.69 187 ASN B C 1
ATOM 3763 O O . ASN B 1 187 ? -8.227 -5.227 -13.75 1 86.69 187 ASN B O 1
ATOM 3767 N N . GLN B 1 188 ? -7.223 -6.344 -12.062 1 87.5 188 GLN B N 1
ATOM 3768 C CA . GLN B 1 188 ? -7.945 -5.586 -11.047 1 87.5 188 GLN B CA 1
ATOM 3769 C C . GLN B 1 188 ? -7.559 -4.113 -11.078 1 87.5 188 GLN B C 1
ATOM 3771 O O . GLN B 1 188 ? -8.414 -3.236 -10.953 1 87.5 188 GLN B O 1
ATOM 3776 N N . TYR B 1 189 ? -6.289 -3.836 -11.266 1 89.69 189 TYR B N 1
ATOM 3777 C CA . TYR B 1 189 ? -5.777 -2.471 -11.352 1 89.69 189 TYR B CA 1
ATOM 3778 C C . TYR B 1 189 ? -6.355 -1.744 -12.555 1 89.69 189 TYR B C 1
ATOM 3780 O O . TYR B 1 189 ? -6.754 -0.582 -12.453 1 89.69 189 TYR B O 1
ATOM 3788 N N . ALA B 1 190 ? -6.352 -2.49 -13.633 1 81 190 ALA B N 1
ATOM 3789 C CA . ALA B 1 190 ? -6.812 -1.896 -14.891 1 81 190 ALA B CA 1
ATOM 3790 C C . ALA B 1 190 ? -8.289 -1.537 -14.82 1 81 190 ALA B C 1
ATOM 3792 O O . ALA B 1 190 ? -8.734 -0.582 -15.461 1 81 190 ALA B O 1
ATOM 3793 N N . MET B 1 191 ? -8.984 -2.227 -14.008 1 79.31 191 MET B N 1
ATOM 3794 C CA . MET B 1 191 ? -10.422 -1.991 -13.891 1 79.31 191 MET B CA 1
ATOM 3795 C C . MET B 1 191 ? -10.711 -0.923 -12.844 1 79.31 191 MET B C 1
ATOM 3797 O O . MET B 1 191 ? -11.867 -0.585 -12.602 1 79.31 191 MET B O 1
ATOM 3801 N N . SER B 1 192 ? -9.703 -0.458 -12.242 1 76.19 192 SER B N 1
ATOM 3802 C CA . SER B 1 192 ? -9.812 0.436 -11.094 1 76.19 192 SER B CA 1
ATOM 3803 C C . SER B 1 192 ? -10.516 1.736 -11.469 1 76.19 192 SER B C 1
ATOM 3805 O O . SER B 1 192 ? -11.172 2.359 -10.625 1 76.19 192 SER B O 1
ATOM 3807 N N . ALA B 1 193 ? -10.266 2.135 -12.688 1 65.94 193 ALA B N 1
ATOM 3808 C CA . ALA B 1 193 ? -10.797 3.432 -13.109 1 65.94 193 ALA B CA 1
ATOM 3809 C C . ALA B 1 193 ? -12.289 3.545 -12.781 1 65.94 193 ALA B C 1
ATOM 3811 O O . ALA B 1 193 ? -12.773 4.621 -12.43 1 65.94 193 ALA B O 1
ATOM 3812 N N . ASN B 1 194 ? -13 2.541 -12.656 1 70.62 194 ASN B N 1
ATOM 3813 C CA . ASN B 1 194 ? -14.445 2.559 -12.438 1 70.62 194 ASN B CA 1
ATOM 3814 C C . ASN B 1 194 ? -14.805 2.133 -11.016 1 70.62 194 ASN B C 1
ATOM 3816 O O . ASN B 1 194 ? -15.984 2.049 -10.672 1 70.62 194 ASN B O 1
ATOM 3820 N N . SER B 1 195 ? -13.859 2.055 -10.273 1 78 195 SER B N 1
ATOM 3821 C CA . SER B 1 195 ? -14.094 1.551 -8.922 1 78 195 SER B CA 1
ATOM 3822 C C . SER B 1 195 ? -14.297 2.693 -7.938 1 78 195 SER B C 1
ATOM 3824 O O . SER B 1 195 ? -13.711 3.77 -8.094 1 78 195 SER B O 1
ATOM 3826 N N . LEU B 1 196 ? -15.141 2.551 -6.918 1 83.38 196 LEU B N 1
ATOM 3827 C CA . LEU B 1 196 ? -15.305 3.482 -5.809 1 83.38 196 LEU B CA 1
ATOM 3828 C C . LEU B 1 196 ? -14.047 3.545 -4.953 1 83.38 196 LEU B C 1
ATOM 3830 O O . LEU B 1 196 ? -13.883 4.453 -4.137 1 83.38 196 LEU B O 1
ATOM 3834 N N . LEU B 1 197 ? -13.172 2.582 -5.246 1 89.38 197 LEU B N 1
ATOM 3835 C CA . LEU B 1 197 ? -11.945 2.504 -4.465 1 89.38 197 LEU B CA 1
ATOM 3836 C C . LEU B 1 197 ? -10.727 2.762 -5.34 1 89.38 197 LEU B C 1
ATOM 3838 O O . LEU B 1 197 ? -9.68 2.137 -5.156 1 89.38 197 LEU B O 1
ATOM 3842 N N . LYS B 1 198 ? -10.93 3.598 -6.332 1 86.06 198 LYS B N 1
ATOM 3843 C CA . LYS B 1 198 ? -9.891 3.873 -7.316 1 86.06 198 LYS B CA 1
ATOM 3844 C C . LYS B 1 198 ? -8.602 4.34 -6.645 1 86.06 198 LYS B C 1
ATOM 3846 O O . LYS B 1 198 ? -7.516 3.846 -6.957 1 86.06 198 LYS B O 1
ATOM 3851 N N . ASN B 1 199 ? -8.695 5.293 -5.703 1 85.62 199 ASN B N 1
ATOM 3852 C CA . ASN B 1 199 ? -7.508 5.824 -5.035 1 85.62 199 ASN B CA 1
ATOM 3853 C C . ASN B 1 199 ? -6.832 4.762 -4.168 1 85.62 199 ASN B C 1
ATOM 3855 O O . ASN B 1 199 ? -5.602 4.711 -4.09 1 85.62 199 ASN B O 1
ATOM 3859 N N . THR B 1 200 ? -7.684 3.945 -3.598 1 91.12 200 THR B N 1
ATOM 3860 C CA . THR B 1 200 ? -7.168 2.869 -2.758 1 91.12 200 THR B CA 1
ATOM 3861 C C . THR B 1 200 ? -6.391 1.856 -3.596 1 91.12 200 THR B C 1
ATOM 3863 O O . THR B 1 200 ? -5.289 1.45 -3.221 1 91.12 200 THR B O 1
ATOM 3866 N N . ILE B 1 201 ? -6.973 1.495 -4.75 1 90.06 201 ILE B N 1
ATOM 3867 C CA . ILE B 1 201 ? -6.336 0.534 -5.645 1 90.06 201 ILE B CA 1
ATOM 3868 C C . ILE B 1 201 ? -5.012 1.098 -6.152 1 90.06 201 ILE B C 1
ATOM 3870 O O . ILE B 1 201 ? -3.979 0.429 -6.082 1 90.06 201 ILE B O 1
ATOM 3874 N N . LEU B 1 202 ? -4.996 2.354 -6.555 1 87 202 LEU B N 1
ATOM 3875 C CA . LEU B 1 202 ? -3.797 3.018 -7.051 1 87 202 LEU B CA 1
ATOM 3876 C C . LEU B 1 202 ? -2.723 3.076 -5.969 1 87 202 LEU B C 1
ATOM 3878 O O . LEU B 1 202 ? -1.563 2.738 -6.219 1 87 202 LEU B O 1
ATOM 3882 N N . SER B 1 203 ? -3.098 3.463 -4.773 1 91.06 203 SER B N 1
ATOM 3883 C CA . SER B 1 203 ? -2.156 3.619 -3.67 1 91.06 203 SER B CA 1
ATOM 3884 C C . SER B 1 203 ? -1.54 2.281 -3.275 1 91.06 203 SER B C 1
ATOM 3886 O O . SER B 1 203 ? -0.357 2.213 -2.936 1 91.06 203 SER B O 1
ATOM 3888 N N . THR B 1 204 ? -2.363 1.235 -3.332 1 93.94 204 THR B N 1
ATOM 3889 C CA . THR B 1 204 ? -1.911 -0.092 -2.932 1 93.94 204 THR B CA 1
ATOM 3890 C C . THR B 1 204 ? -0.778 -0.574 -3.832 1 93.94 204 THR B C 1
ATOM 3892 O O . THR B 1 204 ? 0.092 -1.329 -3.395 1 93.94 204 THR B O 1
ATOM 3895 N N . VAL B 1 205 ? -0.76 -0.108 -5.031 1 93.81 205 VAL B N 1
ATOM 3896 C CA . VAL B 1 205 ? 0.24 -0.532 -6.008 1 93.81 205 VAL B CA 1
ATOM 3897 C C . VAL B 1 205 ? 1.392 0.47 -6.035 1 93.81 205 VAL B C 1
ATOM 3899 O O . VAL B 1 205 ? 2.559 0.088 -5.918 1 93.81 205 VAL B O 1
ATOM 3902 N N . ILE B 1 206 ? 1.09 1.767 -6.059 1 93.69 206 ILE B N 1
ATOM 3903 C CA . ILE B 1 206 ? 2.074 2.787 -6.402 1 93.69 206 ILE B CA 1
ATOM 3904 C C . ILE B 1 206 ? 2.902 3.143 -5.168 1 93.69 206 ILE B C 1
ATOM 3906 O O . ILE B 1 206 ? 4.105 3.391 -5.27 1 93.69 206 ILE B O 1
ATOM 3910 N N . VAL B 1 207 ? 2.283 3.113 -3.965 1 95.75 207 VAL B N 1
ATOM 3911 C CA . VAL B 1 207 ? 2.979 3.586 -2.771 1 95.75 207 VAL B CA 1
ATOM 3912 C C . VAL B 1 207 ? 4.152 2.662 -2.457 1 95.75 207 VAL B C 1
ATOM 3914 O O . VAL B 1 207 ? 5.297 3.107 -2.381 1 95.75 207 VAL B O 1
ATOM 3917 N N . PRO B 1 208 ? 3.949 1.339 -2.328 1 97.75 208 PRO B N 1
ATOM 3918 C CA . PRO B 1 208 ? 5.102 0.479 -2.047 1 97.75 208 PRO B CA 1
ATOM 3919 C C . PRO B 1 208 ? 6.133 0.488 -3.174 1 97.75 208 PRO B C 1
ATOM 3921 O O . PRO B 1 208 ? 7.332 0.379 -2.916 1 97.75 208 PRO B O 1
ATOM 3924 N N . ALA B 1 209 ? 5.703 0.655 -4.43 1 96.44 209 ALA B N 1
ATOM 3925 C CA . ALA B 1 209 ? 6.625 0.741 -5.555 1 96.44 209 ALA B CA 1
ATOM 3926 C C . ALA B 1 209 ? 7.539 1.956 -5.426 1 96.44 209 ALA B C 1
ATOM 3928 O O . ALA B 1 209 ? 8.758 1.847 -5.598 1 96.44 209 ALA B O 1
ATOM 3929 N N . LEU B 1 210 ? 6.93 3.094 -5.086 1 96.19 210 LEU B N 1
ATOM 3930 C CA . LEU B 1 210 ? 7.711 4.324 -4.984 1 96.19 210 LEU B CA 1
ATOM 3931 C C . LEU B 1 210 ? 8.617 4.293 -3.758 1 96.19 210 LEU B C 1
ATOM 3933 O O . LEU B 1 210 ? 9.719 4.84 -3.781 1 96.19 210 LEU B O 1
ATOM 3937 N N . VAL B 1 211 ? 8.141 3.652 -2.66 1 97.44 211 VAL B N 1
ATOM 3938 C CA . VAL B 1 211 ? 9.016 3.477 -1.507 1 97.44 211 VAL B CA 1
ATOM 3939 C C . VAL B 1 211 ? 10.273 2.719 -1.925 1 97.44 211 VAL B C 1
ATOM 3941 O O . VAL B 1 211 ? 11.383 3.094 -1.549 1 97.44 211 VAL B O 1
ATOM 3944 N N . TYR B 1 212 ? 10.117 1.692 -2.693 1 96.75 212 TYR B N 1
ATOM 3945 C CA . TYR B 1 212 ? 11.242 0.916 -3.193 1 96.75 212 TYR B CA 1
ATOM 3946 C C . TYR B 1 212 ? 12.148 1.77 -4.078 1 96.75 212 TYR B C 1
ATOM 3948 O O . TYR B 1 212 ? 13.367 1.781 -3.904 1 96.75 212 TYR B O 1
ATOM 3956 N N . VAL B 1 213 ? 11.547 2.555 -4.988 1 95.88 213 VAL B N 1
ATOM 3957 C CA . VAL B 1 213 ? 12.297 3.4 -5.914 1 95.88 213 VAL B CA 1
ATOM 3958 C C . VAL B 1 213 ? 13.102 4.434 -5.129 1 95.88 213 VAL B C 1
ATOM 3960 O O . VAL B 1 213 ? 14.297 4.613 -5.375 1 95.88 213 VAL B O 1
ATOM 3963 N N . PHE B 1 214 ? 12.492 5.059 -4.129 1 96.19 214 PHE B N 1
ATOM 3964 C CA . PHE B 1 214 ? 13.156 6.094 -3.346 1 96.19 214 PHE B CA 1
ATOM 3965 C C . PHE B 1 214 ? 14.234 5.496 -2.455 1 96.19 214 PHE B C 1
ATOM 3967 O O . PHE B 1 214 ? 15.234 6.152 -2.162 1 96.19 214 PHE B O 1
ATOM 3974 N N . SER B 1 215 ? 13.992 4.219 -2.078 1 94.44 215 SER B N 1
ATOM 3975 C CA . SER B 1 215 ? 15.039 3.547 -1.317 1 94.44 215 SER B CA 1
ATOM 3976 C C . SER B 1 215 ? 16.297 3.338 -2.166 1 94.44 215 SER B C 1
ATOM 3978 O O . SER B 1 215 ? 17.406 3.398 -1.654 1 94.44 215 SER B O 1
ATOM 3980 N N . LYS B 1 216 ? 16.125 3.125 -3.453 1 92.56 216 LYS B N 1
ATOM 3981 C CA . LYS B 1 216 ? 17.25 2.967 -4.375 1 92.56 216 LYS B CA 1
ATOM 3982 C C . LYS B 1 216 ? 17.984 4.289 -4.57 1 92.56 216 LYS B C 1
ATOM 3984 O O . LYS B 1 216 ? 19.219 4.309 -4.648 1 92.56 216 LYS B O 1
ATOM 3989 N N . ILE B 1 217 ? 17.203 5.336 -4.625 1 89.88 217 ILE B N 1
ATOM 3990 C CA . ILE B 1 217 ? 17.797 6.664 -4.754 1 89.88 217 ILE B CA 1
ATOM 3991 C C . ILE B 1 217 ? 18.688 6.945 -3.545 1 89.88 217 ILE B C 1
ATOM 3993 O O . ILE B 1 217 ? 19.797 7.449 -3.695 1 89.88 217 ILE B O 1
ATOM 3997 N N . GLY B 1 218 ? 18.266 6.586 -2.383 1 82.69 218 GLY B N 1
ATOM 3998 C CA . GLY B 1 218 ? 18.969 6.871 -1.145 1 82.69 218 GLY B CA 1
ATOM 3999 C C . GLY B 1 218 ? 20.281 6.109 -1.009 1 82.69 218 GLY B C 1
ATOM 4000 O O . GLY B 1 218 ? 21.188 6.551 -0.308 1 82.69 218 GLY B O 1
ATOM 4001 N N . THR B 1 219 ? 20.344 4.949 -1.656 1 80.44 219 THR B N 1
ATOM 4002 C CA . THR B 1 219 ? 21.562 4.164 -1.564 1 80.44 219 THR B CA 1
ATOM 4003 C C . THR B 1 219 ? 22.656 4.762 -2.439 1 80.44 219 THR B C 1
ATOM 4005 O O . THR B 1 219 ? 23.859 4.555 -2.184 1 80.44 219 THR B O 1
ATOM 4008 N N . GLY B 1 220 ? 22.297 5.547 -3.422 1 69.5 220 GLY B N 1
ATOM 4009 C CA . GLY B 1 220 ? 23.25 6.234 -4.289 1 69.5 220 GLY B CA 1
ATOM 4010 C C . GLY B 1 220 ? 24.078 5.285 -5.133 1 69.5 220 GLY B C 1
ATOM 4011 O O . GLY B 1 220 ? 25.109 5.672 -5.672 1 69.5 220 GLY B O 1
ATOM 4012 N N . THR B 1 221 ? 23.734 4.09 -5.223 1 67.75 221 THR B N 1
ATOM 4013 C CA . THR B 1 221 ? 24.578 3.082 -5.844 1 67.75 221 THR B CA 1
ATOM 4014 C C . THR B 1 221 ? 24.344 3.033 -7.352 1 67.75 221 THR B C 1
ATOM 4016 O O . THR B 1 221 ? 25.172 2.521 -8.102 1 67.75 221 THR B O 1
ATOM 4019 N N . GLU B 1 222 ? 23.297 3.6 -7.809 1 73.31 222 GLU B N 1
ATOM 4020 C CA . GLU B 1 222 ? 22.969 3.486 -9.227 1 73.31 222 GLU B CA 1
ATOM 4021 C C . GLU B 1 222 ? 22.953 4.852 -9.898 1 73.31 222 GLU B C 1
ATOM 4023 O O . GLU B 1 222 ? 22.703 5.871 -9.25 1 73.31 222 GLU B O 1
ATOM 4028 N N . ASP B 1 223 ? 23.406 4.891 -11.172 1 85.88 223 ASP B N 1
ATOM 4029 C CA . ASP B 1 223 ? 23.312 6.109 -11.969 1 85.88 223 ASP B CA 1
ATOM 4030 C C . ASP B 1 223 ? 21.906 6.301 -12.523 1 85.88 223 ASP B C 1
ATOM 4032 O O . ASP B 1 223 ? 21.641 5.977 -13.68 1 85.88 223 ASP B O 1
ATOM 4036 N N . LEU B 1 224 ? 21.062 6.816 -11.672 1 91.94 224 LEU B N 1
ATOM 4037 C CA . LEU B 1 224 ? 19.641 6.934 -12.016 1 91.94 224 LEU B CA 1
ATOM 4038 C C . LEU B 1 224 ? 19.344 8.289 -12.648 1 91.94 224 LEU B C 1
ATOM 4040 O O . LEU B 1 224 ? 18.297 8.484 -13.258 1 91.94 224 LEU B O 1
ATOM 4044 N N . GLU B 1 225 ? 20.328 9.227 -12.633 1 90.88 225 GLU B N 1
ATOM 4045 C CA . GLU B 1 225 ? 20.125 10.609 -13.055 1 90.88 225 GLU B CA 1
ATOM 4046 C C . GLU B 1 225 ? 19.891 10.695 -14.562 1 90.88 225 GLU B C 1
ATOM 4048 O O . GLU B 1 225 ? 19.328 11.68 -15.062 1 90.88 225 GLU B O 1
ATOM 4053 N N . GLN B 1 226 ? 20.359 9.656 -15.219 1 91.19 226 GLN B N 1
ATOM 4054 C CA . GLN B 1 226 ? 20.266 9.672 -16.672 1 91.19 226 GLN B CA 1
ATOM 4055 C C . GLN B 1 226 ? 18.844 9.406 -17.156 1 91.19 226 GLN B C 1
ATOM 4057 O O . GLN B 1 226 ? 18.5 9.695 -18.297 1 91.19 226 GLN B O 1
ATOM 4062 N N . TYR B 1 227 ? 18.016 8.875 -16.344 1 91.19 227 TYR B N 1
ATOM 4063 C CA . TYR B 1 227 ? 16.672 8.461 -16.75 1 91.19 227 TYR B CA 1
ATOM 4064 C C . TYR B 1 227 ? 15.68 9.602 -16.594 1 91.19 227 TYR B C 1
ATOM 4066 O O . TYR B 1 227 ? 15.773 10.383 -15.633 1 91.19 227 TYR B O 1
ATOM 4074 N N . THR B 1 228 ? 14.672 9.68 -17.406 1 91.31 228 THR B N 1
ATOM 4075 C CA . THR B 1 228 ? 13.68 10.742 -17.453 1 91.31 228 THR B CA 1
ATOM 4076 C C . THR B 1 228 ? 12.883 10.789 -16.156 1 91.31 228 THR B C 1
ATOM 4078 O O . THR B 1 228 ? 12.602 11.875 -15.625 1 91.31 228 THR B O 1
ATOM 4081 N N . TRP B 1 229 ? 12.516 9.648 -15.68 1 92.44 229 TRP B N 1
ATOM 4082 C CA . TRP B 1 229 ? 11.703 9.641 -14.477 1 92.44 229 TRP B CA 1
ATOM 4083 C C . TRP B 1 229 ? 12.445 10.289 -13.312 1 92.44 229 TRP B C 1
ATOM 4085 O O . TRP B 1 229 ? 11.836 10.977 -12.484 1 92.44 229 TRP B O 1
ATOM 4095 N N . TYR B 1 230 ? 13.766 10.117 -13.234 1 93.12 230 TYR B N 1
ATOM 4096 C CA . TYR B 1 230 ? 14.562 10.727 -12.172 1 93.12 230 TYR B CA 1
ATOM 4097 C C . TYR B 1 230 ? 14.578 12.242 -12.305 1 93.12 230 TYR B C 1
ATOM 4099 O O . TYR B 1 230 ? 14.414 12.961 -11.312 1 93.12 230 TYR B O 1
ATOM 4107 N N . GLN B 1 231 ? 14.703 12.688 -13.5 1 90.38 231 GLN B N 1
ATOM 4108 C CA . GLN B 1 231 ? 14.734 14.117 -13.766 1 90.38 231 GLN B CA 1
ATOM 4109 C C . GLN B 1 231 ? 13.406 14.781 -13.414 1 90.38 231 GLN B C 1
ATOM 4111 O O . GLN B 1 231 ? 13.383 15.875 -12.852 1 90.38 231 GLN B O 1
ATOM 4116 N N . VAL B 1 232 ? 12.383 14.109 -13.797 1 87.31 232 VAL B N 1
ATOM 4117 C CA . VAL B 1 232 ? 11.055 14.625 -13.484 1 87.31 232 VAL B CA 1
ATOM 4118 C C . VAL B 1 232 ? 10.852 14.664 -11.977 1 87.31 232 VAL B C 1
ATOM 4120 O O . VAL B 1 232 ? 10.359 15.648 -11.43 1 87.31 232 VAL B O 1
ATOM 4123 N N . MET B 1 233 ? 11.305 13.602 -11.25 1 90.81 233 MET B N 1
ATOM 4124 C CA . MET B 1 233 ? 11.203 13.547 -9.797 1 90.81 233 MET B CA 1
ATOM 4125 C C . MET B 1 233 ? 12.016 14.672 -9.148 1 90.81 233 MET B C 1
ATOM 4127 O O . MET B 1 233 ? 11.562 15.305 -8.195 1 90.81 233 MET B O 1
ATOM 4131 N N . GLU B 1 234 ? 13.195 14.828 -9.703 1 90.62 234 GLU B N 1
ATOM 4132 C CA . GLU B 1 234 ? 14.055 15.898 -9.203 1 90.62 234 GLU B CA 1
ATOM 4133 C C . GLU B 1 234 ? 13.359 17.25 -9.312 1 90.62 234 GLU B C 1
ATOM 4135 O O . GLU B 1 234 ? 13.391 18.047 -8.375 1 90.62 234 GLU B O 1
ATOM 4140 N N . LYS B 1 235 ? 12.773 17.484 -10.438 1 86.5 235 LYS B N 1
ATOM 4141 C CA . LYS B 1 235 ? 12.07 18.75 -10.664 1 86.5 235 LYS B CA 1
ATOM 4142 C C . LYS B 1 235 ? 10.898 18.891 -9.695 1 86.5 235 LYS B C 1
ATOM 4144 O O . LYS B 1 235 ? 10.664 19.984 -9.164 1 86.5 235 LYS B O 1
ATOM 4149 N N . ILE B 1 236 ? 10.133 17.828 -9.469 1 85.19 236 ILE B N 1
ATOM 4150 C CA . ILE B 1 236 ? 9 17.828 -8.562 1 85.19 236 ILE B CA 1
ATOM 4151 C C . ILE B 1 236 ? 9.469 18.219 -7.156 1 85.19 236 ILE B C 1
ATOM 4153 O O . ILE B 1 236 ? 8.859 19.062 -6.5 1 85.19 236 ILE B O 1
ATOM 4157 N N . PHE B 1 237 ? 10.555 17.609 -6.691 1 90.12 237 PHE B N 1
ATOM 4158 C CA . PHE B 1 237 ? 11.07 17.875 -5.359 1 90.12 237 PHE B CA 1
ATOM 4159 C C . PHE B 1 237 ? 11.586 19.312 -5.262 1 90.12 237 PHE B C 1
ATOM 4161 O O . PHE B 1 237 ? 11.305 20.016 -4.285 1 90.12 237 PHE B O 1
ATOM 4168 N N . GLU B 1 238 ? 12.242 19.75 -6.305 1 86.12 238 GLU B N 1
ATOM 4169 C CA . GLU B 1 238 ? 12.773 21.109 -6.324 1 86.12 238 GLU B CA 1
ATOM 4170 C C . GLU B 1 238 ? 11.656 22.141 -6.258 1 86.12 238 GLU B C 1
ATOM 4172 O O . GLU B 1 238 ? 11.75 23.125 -5.52 1 86.12 238 GLU B O 1
ATOM 4177 N N . GLU B 1 239 ? 10.648 21.875 -6.996 1 81 239 GLU B N 1
ATOM 4178 C CA . GLU B 1 239 ? 9.508 22.781 -7.035 1 81 239 GLU B CA 1
ATOM 4179 C C . GLU B 1 239 ? 8.805 22.844 -5.684 1 81 239 GLU B C 1
ATOM 4181 O O . GLU B 1 239 ? 8.062 23.781 -5.402 1 81 239 GLU B O 1
ATOM 4186 N N . ASN B 1 240 ? 9.078 21.875 -4.887 1 86 240 ASN B N 1
ATOM 4187 C CA . ASN B 1 240 ? 8.453 21.828 -3.566 1 86 240 ASN B CA 1
ATOM 4188 C C . ASN B 1 240 ? 9.477 22.062 -2.457 1 86 240 ASN B C 1
ATOM 4190 O O . ASN B 1 240 ? 9.258 21.656 -1.312 1 86 240 ASN B O 1
ATOM 4194 N N . ASN B 1 241 ? 10.617 22.594 -2.816 1 84.19 241 ASN B N 1
ATOM 4195 C CA . ASN B 1 241 ? 11.664 23.078 -1.923 1 84.19 241 ASN B CA 1
ATOM 4196 C C . ASN B 1 241 ? 12.336 21.922 -1.173 1 84.19 241 ASN B C 1
ATOM 4198 O O . ASN B 1 241 ? 12.648 22.047 0.012 1 84.19 241 ASN B O 1
ATOM 4202 N N . LEU B 1 242 ? 12.398 20.859 -1.838 1 89.06 242 LEU B N 1
ATOM 4203 C CA . LEU B 1 242 ? 13.141 19.703 -1.344 1 89.06 242 LEU B CA 1
ATOM 4204 C C . LEU B 1 242 ? 14.141 19.219 -2.387 1 89.06 242 LEU B C 1
ATOM 4206 O O . LEU B 1 242 ? 14.062 19.609 -3.555 1 89.06 242 LEU B O 1
ATOM 4210 N N . ARG B 1 243 ? 15.18 18.578 -1.971 1 92.5 243 ARG B N 1
ATOM 4211 C CA . ARG B 1 243 ? 16.141 17.969 -2.881 1 92.5 243 ARG B CA 1
ATOM 4212 C C . ARG B 1 243 ? 15.977 16.453 -2.928 1 92.5 243 ARG B C 1
ATOM 4214 O O . ARG B 1 243 ? 15.938 15.789 -1.887 1 92.5 243 ARG B O 1
ATOM 4221 N N . LEU B 1 244 ? 15.773 15.922 -4.145 1 92 244 LEU B N 1
ATOM 4222 C CA . LEU B 1 244 ? 15.641 14.477 -4.32 1 92 244 LEU B CA 1
ATOM 4223 C C . LEU B 1 244 ? 16.828 13.742 -3.701 1 92 244 LEU B C 1
ATOM 4225 O O . LEU B 1 244 ? 16.672 12.641 -3.174 1 92 244 LEU B O 1
ATOM 4229 N N . GLU B 1 245 ? 17.984 14.359 -3.666 1 90 245 GLU B N 1
ATOM 4230 C CA . GLU B 1 245 ? 19.219 13.781 -3.145 1 90 245 GLU B CA 1
ATOM 4231 C C . GLU B 1 245 ? 19.141 13.586 -1.633 1 90 245 GLU B C 1
ATOM 4233 O O . GLU B 1 245 ? 19.938 12.836 -1.058 1 90 245 GLU B O 1
ATOM 4238 N N . ASP B 1 246 ? 18.188 14.312 -1.054 1 92.44 246 ASP B N 1
ATOM 4239 C CA . ASP B 1 246 ? 18.047 14.211 0.396 1 92.44 246 ASP B CA 1
ATOM 4240 C C . ASP B 1 246 ? 17.266 12.961 0.785 1 92.44 246 ASP B C 1
ATOM 4242 O O . ASP B 1 246 ? 17.219 12.586 1.96 1 92.44 246 ASP B O 1
ATOM 4246 N N . VAL B 1 247 ? 16.703 12.32 -0.215 1 92.81 247 VAL B N 1
ATOM 4247 C CA . VAL B 1 247 ? 15.953 11.102 0.076 1 92.81 247 VAL B CA 1
ATOM 4248 C C . VAL B 1 247 ? 16.891 10.039 0.634 1 92.81 247 VAL B C 1
ATOM 4250 O O . VAL B 1 247 ? 17.969 9.797 0.075 1 92.81 247 VAL B O 1
ATOM 4253 N N . GLY B 1 248 ? 16.516 9.414 1.733 1 88.06 248 GLY B N 1
ATOM 4254 C CA . GLY B 1 248 ? 17.359 8.453 2.414 1 88.06 248 GLY B CA 1
ATOM 4255 C C . GLY B 1 248 ? 18.031 9.016 3.646 1 88.06 248 GLY B C 1
ATOM 4256 O O . GLY B 1 248 ? 18.609 8.266 4.445 1 88.06 248 GLY B O 1
ATOM 4257 N N . SER B 1 249 ? 17.938 10.312 3.746 1 87 249 SER B N 1
ATOM 4258 C CA . SER B 1 249 ? 18.484 10.961 4.938 1 87 249 SER B CA 1
ATOM 4259 C C . SER B 1 249 ? 17.547 10.797 6.129 1 87 249 SER B C 1
ATOM 4261 O O . SER B 1 249 ? 16.453 10.234 5.992 1 87 249 SER B O 1
ATOM 4263 N N . ASP B 1 250 ? 17.922 11.273 7.27 1 83.25 250 ASP B N 1
ATOM 4264 C CA . ASP B 1 250 ? 17.125 11.164 8.492 1 83.25 250 ASP B CA 1
ATOM 4265 C C . ASP B 1 250 ? 15.875 12.023 8.422 1 83.25 250 ASP B C 1
ATOM 4267 O O . ASP B 1 250 ? 14.875 11.727 9.078 1 83.25 250 ASP B O 1
ATOM 4271 N N . THR B 1 251 ? 15.961 13.039 7.598 1 85.88 251 THR B N 1
ATOM 4272 C CA . THR B 1 251 ? 14.859 13.992 7.578 1 85.88 251 THR B CA 1
ATOM 4273 C C . THR B 1 251 ? 13.852 13.625 6.488 1 85.88 251 THR B C 1
ATOM 4275 O O . THR B 1 251 ? 12.703 14.07 6.523 1 85.88 251 THR B O 1
ATOM 4278 N N . LEU B 1 252 ? 14.32 12.867 5.535 1 93.62 252 LEU B N 1
ATOM 4279 C CA . LEU B 1 252 ? 13.453 12.516 4.414 1 93.62 252 LEU B CA 1
ATOM 4280 C C . LEU B 1 252 ? 13.617 11.039 4.047 1 93.62 252 LEU B C 1
ATOM 4282 O O . LEU B 1 252 ? 14.414 10.695 3.174 1 93.62 252 LEU B O 1
ATOM 4286 N N . SER B 1 253 ? 12.852 10.211 4.699 1 94.62 253 SER B N 1
ATOM 4287 C CA . SER B 1 253 ? 12.906 8.781 4.414 1 94.62 253 SER B CA 1
ATOM 4288 C C . SER B 1 253 ? 12.234 8.461 3.086 1 94.62 253 SER B C 1
ATOM 4290 O O . SER B 1 253 ? 11.398 9.227 2.602 1 94.62 253 SER B O 1
ATOM 4292 N N . PRO B 1 254 ? 12.609 7.336 2.49 1 96.38 254 PRO B N 1
ATOM 4293 C CA . PRO B 1 254 ? 11.914 6.891 1.282 1 96.38 254 PRO B CA 1
ATOM 4294 C C . PRO B 1 254 ? 10.398 6.789 1.477 1 96.38 254 PRO B C 1
ATOM 4296 O O . PRO B 1 254 ? 9.633 7.133 0.573 1 96.38 254 PRO B O 1
ATOM 4299 N N . LEU B 1 255 ? 9.992 6.352 2.662 1 97 255 LEU B N 1
ATOM 4300 C CA . LEU B 1 255 ? 8.578 6.23 2.99 1 97 255 LEU B CA 1
ATOM 4301 C C . LEU B 1 255 ? 7.898 7.598 2.988 1 97 255 LEU B C 1
ATOM 4303 O O . LEU B 1 255 ? 6.82 7.762 2.41 1 97 255 LEU B O 1
ATOM 4307 N N . LYS B 1 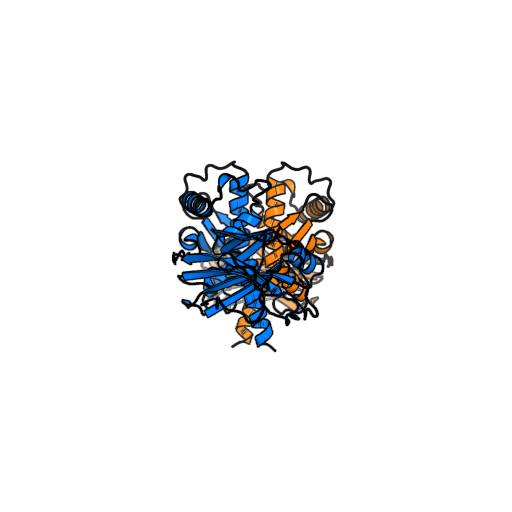256 ? 8.539 8.609 3.58 1 95.5 256 LYS B N 1
ATOM 4308 C CA . LYS B 1 256 ? 8 9.969 3.604 1 95.5 256 LYS B CA 1
ATOM 4309 C C . LYS B 1 256 ? 7.98 10.57 2.203 1 95.5 256 LYS B C 1
ATOM 4311 O O . LYS B 1 256 ? 7.004 11.211 1.812 1 95.5 256 LYS B O 1
ATOM 4316 N N . ALA B 1 257 ? 9.07 10.375 1.455 1 95.19 257 ALA B N 1
ATOM 4317 C CA . ALA B 1 257 ? 9.18 10.906 0.098 1 95.19 257 ALA B CA 1
ATOM 4318 C C . ALA B 1 257 ? 8.031 10.398 -0.776 1 95.19 257 ALA B C 1
ATOM 4320 O O . ALA B 1 257 ? 7.43 11.172 -1.524 1 95.19 257 ALA B O 1
ATOM 4321 N N . ALA B 1 258 ? 7.727 9.078 -0.675 1 95.38 258 ALA B N 1
ATOM 4322 C CA . ALA B 1 258 ? 6.645 8.492 -1.461 1 95.38 258 ALA B CA 1
ATOM 4323 C C . ALA B 1 258 ? 5.305 9.125 -1.105 1 95.38 258 ALA B C 1
ATOM 4325 O O . ALA B 1 258 ? 4.496 9.422 -1.988 1 95.38 258 ALA B O 1
ATOM 4326 N N . GLN B 1 259 ? 5.074 9.359 0.163 1 93.69 259 GLN B N 1
ATOM 4327 C CA . GLN B 1 259 ? 3.826 9.961 0.617 1 93.69 259 GLN B CA 1
ATOM 4328 C C . GLN B 1 259 ? 3.709 11.406 0.141 1 93.69 259 GLN B C 1
ATOM 4330 O O . GLN B 1 259 ? 2.615 11.867 -0.192 1 93.69 259 GLN B O 1
ATOM 4335 N N . LEU B 1 260 ? 4.855 12.109 0.129 1 91.06 260 LEU B N 1
ATOM 4336 C CA . LEU B 1 260 ? 4.875 13.5 -0.316 1 91.06 260 LEU B CA 1
ATOM 4337 C C . LEU B 1 260 ? 4.52 13.602 -1.795 1 91.06 260 LEU B C 1
ATOM 4339 O O . LEU B 1 260 ? 3.607 14.336 -2.168 1 91.06 260 LEU B O 1
ATOM 4343 N N . VAL B 1 261 ? 5.18 12.812 -2.596 1 89.81 261 VAL B N 1
ATOM 4344 C CA . VAL B 1 261 ? 5.035 12.891 -4.047 1 89.81 261 VAL B CA 1
ATOM 4345 C C . VAL B 1 261 ? 3.615 12.508 -4.449 1 89.81 261 VAL B C 1
ATOM 4347 O O . VAL B 1 261 ? 3.059 13.062 -5.398 1 89.81 261 VAL B O 1
ATOM 4350 N N . LEU B 1 262 ? 3.021 11.594 -3.65 1 89.75 262 LEU B N 1
ATOM 4351 C CA . LEU B 1 262 ? 1.686 11.102 -3.979 1 89.75 262 LEU B CA 1
ATOM 4352 C C . LEU B 1 262 ? 0.621 11.883 -3.217 1 89.75 262 LEU B C 1
ATOM 4354 O O . LEU B 1 262 ? -0.567 11.562 -3.297 1 89.75 262 LEU B O 1
ATOM 4358 N N . ARG B 1 263 ? 1.018 12.852 -2.471 1 87.88 263 ARG B N 1
ATOM 4359 C CA . ARG B 1 263 ? 0.138 13.797 -1.787 1 87.88 263 ARG B CA 1
ATOM 4360 C C . ARG B 1 263 ? -0.764 13.078 -0.789 1 87.88 263 ARG B C 1
ATOM 4362 O O . ARG B 1 263 ? -1.988 13.203 -0.849 1 87.88 263 ARG B O 1
ATOM 4369 N N . LYS B 1 264 ? -0.132 12.305 0.161 1 89.44 264 LYS B N 1
ATOM 4370 C CA . LYS B 1 264 ? -0.757 11.648 1.304 1 89.44 264 LYS B CA 1
ATOM 4371 C C . LYS B 1 264 ? -1.773 10.602 0.849 1 89.44 264 LYS B C 1
ATOM 4373 O O . LYS B 1 264 ? -2.945 10.664 1.225 1 89.44 264 LYS B O 1
ATOM 4378 N N . PRO B 1 265 ? -1.273 9.594 0.134 1 92.06 265 PRO B N 1
ATOM 4379 C CA . PRO B 1 265 ? -2.156 8.586 -0.455 1 92.06 265 PRO B CA 1
ATOM 4380 C C . PRO B 1 265 ? -2.891 7.758 0.598 1 92.06 265 PRO B C 1
ATOM 4382 O O . PRO B 1 265 ? -4.016 7.312 0.364 1 92.06 265 PRO B O 1
ATOM 4385 N N . LEU B 1 266 ? -2.295 7.555 1.758 1 93.62 266 LEU B N 1
ATOM 4386 C CA . LEU B 1 266 ? -2.926 6.785 2.824 1 93.62 266 LEU B CA 1
ATOM 4387 C C . LEU B 1 266 ? -4.219 7.449 3.281 1 93.62 266 LEU B C 1
ATOM 4389 O O . LEU B 1 266 ? -5.242 6.777 3.451 1 93.62 266 LEU B O 1
ATOM 4393 N N . LYS B 1 267 ? -4.117 8.75 3.471 1 90.5 267 LYS B N 1
ATOM 4394 C CA . LYS B 1 267 ? -5.293 9.5 3.9 1 90.5 267 LYS B CA 1
ATOM 4395 C C . LYS B 1 267 ? -6.418 9.391 2.875 1 90.5 267 LYS B C 1
ATOM 4397 O O . LYS B 1 267 ? -7.566 9.117 3.232 1 90.5 267 LYS B O 1
ATOM 4402 N N . SER B 1 268 ? -6.102 9.578 1.584 1 88.69 268 SER B N 1
ATOM 4403 C CA . SER B 1 268 ? -7.098 9.508 0.522 1 88.69 268 SER B CA 1
ATOM 4404 C C . SER B 1 268 ? -7.742 8.125 0.456 1 88.69 268 SER B C 1
ATOM 4406 O O . SER B 1 268 ? -8.953 8.008 0.24 1 88.69 268 SER B O 1
ATOM 4408 N N . SER B 1 269 ? -6.941 7.094 0.611 1 92.38 269 SER B N 1
ATOM 4409 C CA . SER B 1 269 ? -7.453 5.727 0.598 1 92.38 269 SER B CA 1
ATOM 4410 C C . SER B 1 269 ? -8.43 5.492 1.745 1 92.38 269 SER B C 1
ATOM 4412 O O . SER B 1 269 ? -9.508 4.938 1.541 1 92.38 269 SER B O 1
ATOM 4414 N N . PHE B 1 270 ? -8.062 5.953 2.904 1 92.56 270 PHE B N 1
ATOM 4415 C CA . PHE B 1 270 ? -8.898 5.711 4.078 1 92.56 270 PHE B CA 1
ATOM 4416 C C . PHE B 1 270 ? -10.188 6.516 4.008 1 92.56 270 PHE B C 1
ATOM 4418 O O . PHE B 1 270 ? -11.234 6.066 4.473 1 92.56 270 PHE B O 1
ATOM 4425 N N . GLU B 1 271 ? -10.062 7.715 3.416 1 89.94 271 GLU B N 1
ATOM 4426 C CA . GLU B 1 271 ? -11.273 8.5 3.199 1 89.94 271 GLU B CA 1
ATOM 4427 C C . GLU B 1 271 ? -12.25 7.766 2.281 1 89.94 271 GLU B C 1
ATOM 4429 O O . GLU B 1 271 ? -13.461 7.773 2.518 1 89.94 271 GLU B O 1
ATOM 4434 N N . GLU B 1 272 ? -11.742 7.16 1.249 1 88.38 272 GLU B N 1
ATOM 4435 C CA . GLU B 1 272 ? -12.57 6.395 0.32 1 88.38 272 GLU B CA 1
ATOM 4436 C C . GLU B 1 272 ? -13.227 5.207 1.018 1 88.38 272 GLU B C 1
ATOM 4438 O O . GLU B 1 272 ? -14.406 4.926 0.795 1 88.38 272 GLU B O 1
ATOM 4443 N N . ILE B 1 273 ? -12.508 4.523 1.794 1 89.69 273 ILE B N 1
ATOM 4444 C CA . ILE B 1 273 ? -13 3.346 2.498 1 89.69 273 ILE B CA 1
ATOM 4445 C C . ILE B 1 273 ? -14.07 3.754 3.506 1 89.69 273 ILE B C 1
ATOM 4447 O O . ILE B 1 273 ? -15.094 3.076 3.645 1 89.69 273 ILE B O 1
ATOM 4451 N N . GLU B 1 274 ? -13.797 4.863 4.188 1 87.75 274 GLU B N 1
ATOM 4452 C CA . GLU B 1 274 ? -14.758 5.371 5.164 1 87.75 274 GLU B CA 1
ATOM 4453 C C . GLU B 1 274 ? -16.094 5.707 4.504 1 87.75 274 GLU B C 1
ATOM 4455 O O . GLU B 1 274 ? -17.156 5.434 5.062 1 87.75 274 GLU B O 1
ATOM 4460 N N . LYS B 1 275 ? -16 6.316 3.365 1 86.12 275 LYS B N 1
ATOM 4461 C CA . LYS B 1 275 ? -17.203 6.668 2.631 1 86.12 275 LYS B CA 1
ATOM 4462 C C . LYS B 1 275 ? -18.016 5.418 2.262 1 86.12 275 LYS B C 1
ATOM 4464 O O . LYS B 1 275 ? -19.234 5.438 2.273 1 86.12 275 LYS B O 1
ATOM 4469 N N . LEU B 1 276 ? -17.312 4.391 1.935 1 82.81 276 LEU B N 1
ATOM 4470 C CA . LEU B 1 276 ? -17.969 3.141 1.564 1 82.81 276 LEU B CA 1
ATOM 4471 C C . LEU B 1 276 ? -18.625 2.484 2.779 1 82.81 276 LEU B C 1
ATOM 4473 O O . LEU B 1 276 ? -19.703 1.901 2.674 1 82.81 276 LEU B O 1
ATOM 4477 N N . ASP B 1 277 ? -17.953 2.512 3.877 1 78.12 277 ASP B N 1
ATOM 4478 C CA . ASP B 1 277 ? -18.484 1.917 5.102 1 78.12 277 ASP B CA 1
ATOM 4479 C C . ASP B 1 277 ? -19.734 2.646 5.57 1 78.12 277 ASP B C 1
ATOM 4481 O O . ASP B 1 277 ? -20.641 2.031 6.133 1 78.12 277 ASP B O 1
ATOM 4485 N N . ARG B 1 278 ? -19.75 3.924 5.355 1 72 278 ARG B N 1
ATOM 4486 C CA . ARG B 1 278 ? -20.906 4.73 5.754 1 72 278 ARG B CA 1
ATOM 4487 C C . ARG B 1 278 ? -22.094 4.469 4.844 1 72 278 ARG B C 1
ATOM 4489 O O . ARG B 1 278 ? -23.25 4.621 5.262 1 72 278 ARG B O 1
ATOM 4496 N N . LYS B 1 279 ? -21.938 4.152 3.613 1 65.88 279 LYS B N 1
ATOM 4497 C CA . LYS B 1 279 ? -23.016 3.869 2.686 1 65.88 279 LYS B CA 1
ATOM 4498 C C . LYS B 1 279 ? -23.641 2.508 2.975 1 65.88 279 LYS B C 1
ATOM 4500 O O . LYS B 1 279 ? -24.828 2.287 2.68 1 65.88 279 LYS B O 1
ATOM 4505 N N . GLU B 1 280 ? -22.922 1.532 3.467 1 55.81 280 GLU B N 1
ATOM 4506 C CA . GLU B 1 280 ? -23.422 0.18 3.715 1 55.81 280 GLU B CA 1
ATOM 4507 C C . GLU B 1 280 ? -24.219 0.114 5.012 1 55.81 280 GLU B C 1
ATOM 4509 O O . GLU B 1 280 ? -24.875 -0.891 5.293 1 55.81 280 GLU B O 1
ATOM 4514 N N . VAL B 1 281 ? -24.219 1.339 5.754 1 48.53 281 VAL B N 1
ATOM 4515 C CA . VAL B 1 281 ? -25.125 1.445 6.891 1 48.53 281 VAL B CA 1
ATOM 4516 C C . VAL B 1 281 ? -26.375 2.225 6.48 1 48.53 281 VAL B C 1
ATOM 4518 O O . VAL B 1 281 ? -26.266 3.303 5.891 1 48.53 281 VAL B O 1
#

pLDDT: mean 88.2, std 11.26, range [39.94, 98.19]

Solvent-accessible surface area (backbone atoms only — not comparable to full-atom values): 30284 Å² total; per-residue (Å²): 129,85,76,75,89,74,66,102,54,73,38,44,34,86,90,54,67,41,44,43,95,51,50,51,42,41,51,74,47,77,46,68,42,62,63,23,39,36,39,40,38,39,54,45,75,43,47,72,53,61,50,50,34,28,75,67,60,39,22,30,39,31,40,38,41,35,14,77,78,56,68,34,73,50,77,47,74,35,74,56,56,56,47,79,47,77,41,57,41,87,60,50,44,42,54,33,41,40,38,31,36,27,30,24,68,35,70,38,71,78,57,77,51,95,38,52,27,74,87,50,63,93,54,86,38,67,42,50,58,67,38,65,47,26,42,36,44,65,52,74,48,67,50,74,78,55,79,67,48,83,58,72,47,70,77,28,44,44,80,43,70,29,92,82,44,90,53,58,46,76,46,64,96,42,51,39,35,35,37,30,23,21,56,70,55,31,53,55,54,68,53,22,85,77,40,86,48,32,59,36,53,50,36,60,54,48,44,35,50,39,18,44,52,32,42,50,59,38,65,62,80,61,87,51,73,81,24,50,33,45,48,53,47,37,49,55,28,46,72,44,78,40,57,57,83,46,30,52,39,95,88,30,35,20,55,43,49,31,33,42,72,57,50,44,39,67,54,55,24,50,52,40,52,50,53,52,58,55,65,80,98,129,86,74,75,91,73,67,101,55,72,38,44,36,85,92,52,68,42,41,42,95,52,49,52,44,42,51,76,46,78,46,68,40,61,62,24,39,35,38,40,36,39,56,44,75,43,44,70,52,61,51,49,33,28,75,67,60,39,22,30,39,30,38,40,41,36,15,76,76,57,68,34,72,51,77,47,74,35,75,57,55,58,48,79,47,78,41,58,40,88,59,50,44,44,54,34,40,39,38,30,35,27,31,24,67,35,70,38,71,76,55,75,52,95,38,50,28,74,87,49,64,94,54,87,37,66,43,50,58,66,37,64,46,26,42,37,43,65,53,75,48,66,50,72,78,54,78,64,50,79,59,71,48,70,76,28,44,42,81,43,72,29,92,82,44,91,52,58,45,76,45,65,96,44,51,39,36,36,36,29,22,22,56,70,56,32,52,55,55,69,53,22,84,78,40,86,48,30,59,38,55,50,37,62,55,49,44,35,51,38,18,45,52,32,42,50,59,37,66,61,79,61,87,52,73,82,23,51,33,43,47,53,47,37,50,55,27,46,72,46,78,39,59,58,85,45,30,52,39,96,89,30,35,19,55,43,49,32,32,42,71,58,51,45,40,68,54,54,24,51,51,41,50,49,55,52,57,55,66,79,98